Protein 3HN5 (pdb70)

Structure (mmCIF, N/CA/C/O backbone):
data_3HN5
#
_entry.id   3HN5
#
_cell.length_a   51.087
_cell.length_b   62.446
_cell.length_c   120.267
_cell.angle_alpha   90.00
_cell.angle_beta   90.00
_cell.angle_gamma   90.00
#
_symmetry.space_group_name_H-M   'P 21 21 21'
#
loop_
_entity.id
_entity.type
_entity.pdbx_description
1 polymer 'Putative exported protein BF0290'
2 water water
#
loop_
_atom_site.group_PDB
_atom_site.id
_atom_site.type_symbol
_atom_site.label_atom_id
_atom_site.label_alt_id
_atom_site.label_comp_id
_atom_site.label_asym_id
_atom_site.label_entity_id
_atom_site.label_seq_id
_atom_site.pdbx_PDB_ins_code
_atom_site.Cartn_x
_atom_site.Cartn_y
_atom_site.Cartn_z
_atom_site.occupancy
_atom_site.B_iso_or_equiv
_atom_site.auth_seq_id
_atom_site.auth_comp_id
_atom_site.auth_asym_id
_atom_site.auth_atom_id
_atom_site.pdbx_PDB_model_num
ATOM 1 N N . GLU A 1 10 ? 25.833 73.922 33.625 1.00 36.80 30 GLU A N 1
ATOM 2 C CA . GLU A 1 10 ? 24.828 72.923 33.104 1.00 35.30 30 GLU A CA 1
ATOM 3 C C . GLU A 1 10 ? 25.460 71.988 32.061 1.00 32.42 30 GLU A C 1
ATOM 4 O O . GLU A 1 10 ? 26.314 72.387 31.268 1.00 32.52 30 GLU A O 1
ATOM 10 N N . SER A 1 11 ? 25.039 70.734 32.100 1.00 24.75 31 SER A N 1
ATOM 11 C CA . SER A 1 11 ? 25.610 69.677 31.274 1.00 20.17 31 SER A CA 1
ATOM 12 C C . SER A 1 11 ? 24.705 69.434 30.090 1.00 17.08 31 SER A C 1
ATOM 13 O O . SER A 1 11 ? 23.520 69.816 30.126 1.00 20.18 31 SER A O 1
ATOM 24 N N . LEU A 1 13 ? 23.049 66.486 27.710 1.00 11.24 33 LEU A N 1
ATOM 25 C CA . LEU A 1 13 ? 22.719 65.131 27.433 1.00 12.39 33 LEU A CA 1
ATOM 26 C C . LEU A 1 13 ? 22.395 65.125 25.919 1.00 13.66 33 LEU A C 1
ATOM 27 O O . LEU A 1 13 ? 21.522 65.869 25.463 1.00 13.73 33 LEU A O 1
ATOM 32 N N . THR A 1 14 ? 23.109 64.291 25.170 1.00 10.56 34 THR A N 1
ATOM 33 C CA . THR A 1 14 ? 22.910 64.170 23.750 1.00 11.25 34 THR A CA 1
ATOM 34 C C . THR A 1 14 ? 22.768 62.716 23.400 1.00 12.81 34 THR A C 1
ATOM 35 O O . THR A 1 14 ? 23.150 61.838 24.162 1.00 13.85 34 THR A O 1
ATOM 39 N N . GLY A 1 15 ? 22.213 62.508 22.225 1.00 12.47 35 GLY A N 1
ATOM 40 C CA . GLY A 1 15 ? 22.127 61.169 21.661 1.00 11.22 35 GLY A CA 1
ATOM 41 C C . GLY A 1 15 ? 21.325 61.128 20.407 1.00 12.49 35 GLY A C 1
ATOM 42 O O . GLY A 1 15 ? 21.009 62.158 19.781 1.00 11.90 35 GLY A O 1
ATOM 43 N N . ARG A 1 16 ? 21.023 59.907 19.995 1.00 11.40 36 ARG A N 1
ATOM 44 C CA . ARG A 1 16 ? 20.347 59.646 18.753 1.00 12.59 36 ARG A CA 1
ATOM 45 C C . ARG A 1 16 ? 19.196 58.710 18.958 1.00 14.62 36 ARG A C 1
ATOM 46 O O . ARG A 1 16 ? 19.290 57.783 19.788 1.00 11.83 36 ARG A O 1
ATOM 54 N N . VAL A 1 17 ? 18.130 58.942 18.190 1.00 11.61 37 VAL A N 1
ATOM 55 C CA . VAL A 1 17 ? 17.038 57.985 18.073 1.00 10.39 37 VAL A CA 1
ATOM 56 C C . VAL A 1 17 ? 17.419 57.136 16.903 1.00 12.09 37 VAL A C 1
ATOM 57 O O . VAL A 1 17 ? 17.645 57.640 15.798 1.00 13.39 37 VAL A O 1
ATOM 69 N N . TYR A 1 19 ? 17.782 52.995 14.914 1.00 11.08 39 TYR A N 1
ATOM 70 C CA . TYR A 1 19 ? 17.342 51.627 14.681 1.00 11.07 39 TYR A CA 1
ATOM 71 C C . TYR A 1 19 ? 18.510 50.877 14.068 1.00 12.89 39 TYR A C 1
ATOM 72 O O . TYR A 1 19 ? 19.017 51.263 13.015 1.00 13.66 39 TYR A O 1
ATOM 81 N N . ASN A 1 20 ? 18.901 49.800 14.734 1.00 14.52 40 ASN A N 1
ATOM 82 C CA . ASN A 1 20 ? 19.900 48.861 14.203 1.00 17.15 40 ASN A CA 1
ATOM 83 C C . ASN A 1 20 ? 21.166 49.587 13.779 1.00 19.78 40 ASN A C 1
ATOM 84 O O . ASN A 1 20 ? 21.731 49.303 12.750 1.00 22.09 40 ASN A O 1
ATOM 89 N N . GLY A 1 21 ? 21.583 50.541 14.578 1.00 17.49 41 GLY A N 1
ATOM 90 C CA . GLY A 1 21 ? 22.852 51.188 14.398 1.00 19.10 41 GLY A CA 1
ATOM 91 C C . GLY A 1 21 ? 22.788 52.516 13.672 1.00 22.57 41 GLY A C 1
ATOM 92 O O . GLY A 1 21 ? 23.783 53.219 13.615 1.00 21.20 41 GLY A O 1
ATOM 93 N N . GLU A 1 22 ? 21.626 52.858 13.124 1.00 18.54 42 GLU A N 1
ATOM 94 C CA . GLU A 1 22 ? 21.476 54.031 12.283 1.00 17.20 42 GLU A CA 1
ATOM 95 C C . GLU A 1 22 ? 20.456 55.032 12.819 1.00 14.86 42 GLU A C 1
ATOM 96 O O . GLU A 1 22 ? 19.296 54.690 13.052 1.00 15.80 42 GLU A O 1
ATOM 102 N N . ALA A 1 23 ? 20.882 56.295 12.909 1.00 12.90 43 ALA A N 1
ATOM 103 C CA . ALA A 1 23 ? 19.999 57.393 13.321 1.00 16.08 43 ALA A CA 1
ATOM 104 C C . ALA A 1 23 ? 18.878 57.522 12.309 1.00 11.47 43 ALA A C 1
ATOM 105 O O . ALA A 1 23 ? 19.089 57.393 11.105 1.00 13.84 43 ALA A O 1
ATOM 107 N N . LEU A 1 24 ? 17.655 57.720 12.771 1.00 11.17 44 LEU A N 1
ATOM 108 C CA . LEU A 1 24 ? 16.530 57.959 11.855 1.00 11.03 44 LEU A CA 1
ATOM 109 C C . LEU A 1 24 ? 16.443 59.353 11.229 1.00 15.94 44 LEU A C 1
ATOM 110 O O . LEU A 1 24 ? 16.863 60.386 11.804 1.00 14.08 44 LEU A O 1
ATOM 115 N N . GLN A 1 25 ? 15.861 59.371 10.037 1.00 12.37 45 GLN A N 1
ATOM 116 C CA . GLN A 1 25 ? 15.615 60.612 9.273 1.00 10.83 45 GLN A CA 1
ATOM 117 C C . GLN A 1 25 ? 14.171 61.064 9.534 1.00 10.17 45 GLN A C 1
ATOM 118 O O . GLN A 1 25 ? 13.191 60.407 9.141 1.00 11.95 45 GLN A O 1
ATOM 124 N N . LEU A 1 26 ? 14.052 62.201 10.227 1.00 11.17 46 LEU A N 1
ATOM 125 C CA . LEU A 1 26 ? 12.790 62.677 10.750 1.00 9.54 46 LEU A CA 1
ATOM 126 C C . LEU A 1 26 ? 12.469 64.066 10.261 1.00 10.41 46 LEU A C 1
ATOM 127 O O . LEU A 1 26 ? 13.308 64.722 9.581 1.00 10.72 46 LEU A O 1
ATOM 132 N N A ARG A 1 27 ? 11.255 64.499 10.570 0.50 10.77 47 ARG A N 1
ATOM 133 N N B ARG A 1 27 ? 11.297 64.561 10.619 0.50 8.93 47 ARG A N 1
ATOM 134 C CA A ARG A 1 27 ? 10.890 65.895 10.471 0.50 15.92 47 ARG A CA 1
ATOM 135 C CA B ARG A 1 27 ? 10.854 65.878 10.164 0.50 12.21 47 ARG A CA 1
ATOM 136 C C A ARG A 1 27 ? 11.525 66.557 11.675 0.50 18.87 47 ARG A C 1
ATOM 137 C C B ARG A 1 27 ? 11.751 67.037 10.599 0.50 12.80 47 ARG A C 1
ATOM 138 O O A ARG A 1 27 ? 11.321 66.127 12.815 0.50 21.64 47 ARG A O 1
ATOM 139 O O B ARG A 1 27 ? 12.156 67.879 9.773 0.50 14.83 47 ARG A O 1
ATOM 154 N N A GLY A 1 28 ? 12.342 67.560 11.414 0.50 19.48 48 GLY A N 1
ATOM 155 N N B GLY A 1 28 ? 12.076 67.075 11.892 0.50 13.50 48 GLY A N 1
ATOM 156 C CA A GLY A 1 28 ? 13.007 68.264 12.466 0.50 19.77 48 GLY A CA 1
ATOM 157 C CA B GLY A 1 28 ? 12.748 68.225 12.472 0.50 15.52 48 GLY A CA 1
ATOM 158 C C A GLY A 1 28 ? 12.016 69.222 13.064 0.50 20.88 48 GLY A C 1
ATOM 159 C C B GLY A 1 28 ? 11.727 69.239 12.969 0.50 18.49 48 GLY A C 1
ATOM 160 O O A GLY A 1 28 ? 10.885 68.848 13.399 0.50 23.10 48 GLY A O 1
ATOM 161 O O B GLY A 1 28 ? 10.538 68.936 13.085 0.50 21.22 48 GLY A O 1
ATOM 162 N N A ASN A 1 29 ? 12.416 70.471 13.174 0.50 19.44 49 ASN A N 1
ATOM 163 N N B ASN A 1 29 ? 12.191 70.438 13.287 0.50 17.86 49 ASN A N 1
ATOM 164 C CA A ASN A 1 29 ? 11.655 71.398 13.961 0.50 20.45 49 ASN A CA 1
ATOM 165 C CA B ASN A 1 29 ? 11.330 71.531 13.772 0.50 19.51 49 ASN A CA 1
ATOM 166 C C A ASN A 1 29 ? 11.312 70.741 15.309 0.50 16.49 49 ASN A C 1
ATOM 167 C C B ASN A 1 29 ? 10.184 71.200 14.768 0.50 18.45 49 ASN A C 1
ATOM 168 O O A ASN A 1 29 ? 12.148 70.165 16.026 0.50 20.90 49 ASN A O 1
ATOM 169 O O B ASN A 1 29 ? 8.996 71.493 14.522 0.50 18.95 49 ASN A O 1
ATOM 178 N N A GLU A 1 30 ? 10.048 70.823 15.650 0.50 14.81 50 GLU A N 1
ATOM 179 N N B GLU A 1 30 ? 10.584 70.628 15.899 0.50 15.43 50 GLU A N 1
ATOM 180 C CA A GLU A 1 30 ? 9.646 70.441 16.961 0.50 16.14 50 GLU A CA 1
ATOM 181 C CA B GLU A 1 30 ? 9.710 70.377 17.062 0.50 16.75 50 GLU A CA 1
ATOM 182 C C . GLU A 1 30 ? 8.661 69.284 16.907 1.00 14.43 50 GLU A C 1
ATOM 183 O O . GLU A 1 30 ? 7.834 69.072 17.800 1.00 17.73 50 GLU A O 1
ATOM 189 N N . ALA A 1 31 ? 8.748 68.490 15.856 1.00 12.01 51 ALA A N 1
ATOM 190 C CA . ALA A 1 31 ? 7.700 67.523 15.641 1.00 14.20 51 ALA A CA 1
ATOM 191 C C . ALA A 1 31 ? 7.868 66.261 16.471 1.00 15.59 51 ALA A C 1
ATOM 192 O O . ALA A 1 31 ? 6.894 65.577 16.717 1.00 14.10 51 ALA A O 1
ATOM 194 N N . VAL A 1 32 ? 9.101 65.914 16.802 1.00 13.61 52 VAL A N 1
ATOM 195 C CA . VAL A 1 32 ? 9.391 64.665 17.527 1.00 10.30 52 VAL A CA 1
ATOM 196 C C . VAL A 1 32 ? 10.090 65.002 18.838 1.00 13.66 52 VAL A C 1
ATOM 197 O O . VAL A 1 32 ? 11.073 65.759 18.874 1.00 11.53 52 VAL A O 1
ATOM 201 N N . GLN A 1 33 ? 9.535 64.450 19.907 1.00 12.33 53 GLN A N 1
ATOM 202 C CA . GLN A 1 33 ? 9.931 64.763 21.264 1.00 14.30 53 GLN A CA 1
ATOM 203 C C . GLN A 1 33 ? 10.271 63.482 22.052 1.00 14.12 53 GLN A C 1
ATOM 204 O O . GLN A 1 33 ? 9.603 62.451 21.886 1.00 16.06 53 GLN A O 1
ATOM 210 N N . LEU A 1 34 ? 11.283 63.595 22.905 1.00 10.25 54 LEU A N 1
ATOM 211 C CA . LEU A 1 34 ? 11.520 62.603 23.955 1.00 12.25 54 LEU A CA 1
ATOM 212 C C . LEU A 1 34 ? 11.142 63.240 25.313 1.00 13.77 54 LEU A C 1
ATOM 213 O O . LEU A 1 34 ? 11.005 64.466 25.452 1.00 13.60 54 LEU A O 1
ATOM 218 N N . GLN A 1 35 ? 10.984 62.389 26.311 1.00 9.81 55 GLN A N 1
ATOM 219 C CA . GLN A 1 35 ? 10.609 62.802 27.625 1.00 9.96 55 GLN A CA 1
ATOM 220 C C . GLN A 1 35 ? 11.647 62.356 28.659 1.00 10.84 55 GLN A C 1
ATOM 221 O O . GLN A 1 35 ? 12.147 61.211 28.655 1.00 9.98 55 GLN A O 1
ATOM 227 N N . LEU A 1 36 ? 11.983 63.257 29.550 1.00 8.80 56 LEU A N 1
ATOM 228 C CA . LEU A 1 36 ? 12.905 62.982 30.652 1.00 10.29 56 LEU A CA 1
ATOM 229 C C . LEU A 1 36 ? 12.208 63.166 31.977 1.00 14.92 56 LEU A C 1
ATOM 230 O O . LEU A 1 36 ? 11.669 64.234 32.289 1.00 13.92 56 LEU A O 1
ATOM 235 N N . TYR A 1 37 ? 12.209 62.115 32.784 1.00 13.10 57 TYR A N 1
ATOM 236 C CA . TYR A 1 37 ? 11.544 62.139 34.069 1.00 12.61 57 TYR A CA 1
ATOM 237 C C . TYR A 1 37 ? 12.560 62.138 35.197 1.00 13.85 57 TYR A C 1
ATOM 238 O O . TYR A 1 37 ? 13.522 61.345 35.183 1.00 17.23 57 TYR A O 1
ATOM 247 N N . GLN A 1 38 ? 12.355 63.001 36.172 1.00 13.30 58 GLN A N 1
ATOM 248 C CA . GLN A 1 38 ? 13.206 63.025 37.352 1.00 15.72 58 GLN A CA 1
ATOM 249 C C . GLN A 1 38 ? 12.541 62.518 38.627 1.00 16.33 58 GLN A C 1
ATOM 250 O O . GLN A 1 38 ? 13.231 62.283 39.610 1.00 17.55 58 GLN A O 1
ATOM 256 N N . HIS A 1 39 ? 11.225 62.415 38.644 1.00 15.42 59 HIS A N 1
ATOM 257 C CA . HIS A 1 39 ? 10.503 61.974 39.835 1.00 16.73 59 HIS A CA 1
ATOM 258 C C . HIS A 1 39 ? 9.688 60.718 39.636 1.00 17.28 59 HIS A C 1
ATOM 259 O O . HIS A 1 39 ? 8.659 60.540 40.290 1.00 17.12 59 HIS A O 1
ATOM 266 N N . GLY A 1 40 ? 10.135 59.841 38.759 1.00 17.04 60 GLY A N 1
ATOM 267 C CA . GLY A 1 40 ? 9.388 58.639 38.456 1.00 15.92 60 GLY A CA 1
ATOM 268 C C . GLY A 1 40 ? 8.328 58.859 37.376 1.00 15.49 60 GLY A C 1
ATOM 269 O O . GLY A 1 40 ? 7.796 59.949 37.224 1.00 14.85 60 GLY A O 1
ATOM 270 N N . TYR A 1 41 ? 8.038 57.801 36.620 1.00 13.57 61 TYR A N 1
ATOM 271 C CA . TYR A 1 41 ? 7.059 57.839 35.530 1.00 12.64 61 TYR A CA 1
ATOM 272 C C . TYR A 1 41 ? 5.635 58.216 35.991 1.00 12.19 61 TYR A C 1
ATOM 273 O O . TYR A 1 41 ? 4.927 58.927 35.292 1.00 14.82 61 TYR A O 1
ATOM 282 N N . ALA A 1 42 ? 5.240 57.748 37.170 1.00 12.89 62 ALA A N 1
ATOM 283 C CA . ALA A 1 42 ? 3.874 57.961 37.680 1.00 12.90 62 ALA A CA 1
ATOM 284 C C . ALA A 1 42 ? 3.565 59.441 37.876 1.00 15.78 62 ALA A C 1
ATOM 285 O O . ALA A 1 42 ? 2.405 59.857 37.814 1.00 16.93 62 ALA A O 1
ATOM 287 N N . LYS A 1 43 ? 4.592 60.258 38.131 1.00 15.82 63 LYS A N 1
ATOM 288 C CA . LYS A 1 43 ? 4.365 61.680 38.388 1.00 16.17 63 LYS A CA 1
ATOM 289 C C . LYS A 1 43 ? 4.058 62.515 37.160 1.00 16.81 63 LYS A C 1
ATOM 290 O O . LYS A 1 43 ? 3.677 63.688 37.277 1.00 17.61 63 LYS A O 1
ATOM 296 N N . HIS A 1 44 ? 4.198 61.931 35.979 1.00 16.54 64 HIS A N 1
ATOM 297 C CA . HIS A 1 44 ? 3.692 62.522 34.746 1.00 16.54 64 HIS A CA 1
ATOM 298 C C . HIS A 1 44 ? 4.102 64.013 34.554 1.00 19.53 64 HIS A C 1
ATOM 299 O O . HIS A 1 44 ? 3.304 64.848 34.081 1.00 15.66 64 HIS A O 1
ATOM 306 N N . ASP A 1 45 ? 5.356 64.317 34.884 1.00 16.10 65 ASP A N 1
ATOM 307 C CA . ASP A 1 45 ? 5.849 65.683 34.833 1.00 18.10 65 ASP A CA 1
ATOM 308 C C . ASP A 1 45 ? 7.196 65.813 34.091 1.00 13.73 65 ASP A C 1
ATOM 309 O O . ASP A 1 45 ? 8.159 66.292 34.676 1.00 14.52 65 ASP A O 1
ATOM 314 N N . PRO A 1 46 ? 7.274 65.373 32.830 1.00 15.04 66 PRO A N 1
ATOM 315 C CA . PRO A 1 46 ? 8.579 65.291 32.210 1.00 14.26 66 PRO A CA 1
ATOM 316 C C . PRO A 1 46 ? 9.150 66.611 31.667 1.00 13.45 66 PRO A C 1
ATOM 317 O O . PRO A 1 46 ? 8.419 67.566 31.480 1.00 15.94 66 PRO A O 1
ATOM 321 N N . ILE A 1 47 ? 10.456 66.599 31.465 1.00 12.98 67 ILE A N 1
ATOM 322 C CA . ILE A 1 47 ? 11.189 67.574 30.671 1.00 14.45 67 ILE A CA 1
ATOM 323 C C . ILE A 1 47 ? 11.092 67.181 29.209 1.00 13.73 67 ILE A C 1
ATOM 324 O O . ILE A 1 47 ? 11.182 65.997 28.888 1.00 15.24 67 ILE A O 1
ATOM 329 N N . ASN A 1 48 ? 10.889 68.157 28.328 1.00 11.19 68 ASN A N 1
ATOM 330 C CA . ASN A 1 48 ? 10.769 67.931 26.885 1.00 10.28 68 ASN A CA 1
ATOM 331 C C . ASN A 1 48 ? 12.125 68.096 26.240 1.00 10.55 68 ASN A C 1
ATOM 332 O O . ASN A 1 48 ? 12.800 69.076 26.515 1.00 10.75 68 ASN A O 1
ATOM 337 N N . VAL A 1 49 ? 12.444 67.172 25.323 1.00 11.81 69 VAL A N 1
ATOM 338 C CA . VAL A 1 49 ? 13.657 67.167 24.509 1.00 12.71 69 VAL A CA 1
ATOM 339 C C . VAL A 1 49 ? 13.231 66.963 23.052 1.00 13.14 69 VAL A C 1
ATOM 340 O O . VAL A 1 49 ? 12.426 66.088 22.776 1.00 14.08 69 VAL A O 1
ATOM 344 N N . TYR A 1 50 ? 13.650 67.841 22.124 1.00 10.84 70 TYR A N 1
ATOM 345 C CA . TYR A 1 50 ? 13.325 67.634 20.705 1.00 9.70 70 TYR A CA 1
ATOM 346 C C . TYR A 1 50 ? 14.393 66.878 19.941 1.00 12.25 70 TYR A C 1
ATOM 347 O O . TYR A 1 50 ? 15.595 66.962 20.247 1.00 13.95 70 TYR A O 1
ATOM 356 N N . VAL A 1 51 ? 13.943 66.128 18.935 1.00 11.46 71 VAL A N 1
ATOM 357 C CA . VAL A 1 51 ? 14.842 65.348 18.079 1.00 12.36 71 VAL A CA 1
ATOM 358 C C . VAL A 1 51 ? 14.888 66.002 16.727 1.00 15.13 71 VAL A C 1
ATOM 359 O O . VAL A 1 51 ? 13.845 66.341 16.169 1.00 16.89 71 VAL A O 1
ATOM 363 N N . ASN A 1 52 ? 16.079 66.212 16.183 1.00 12.68 72 ASN A N 1
ATOM 364 C CA . ASN A 1 52 ? 16.174 66.944 14.916 1.00 11.16 72 ASN A CA 1
ATOM 365 C C . ASN A 1 52 ? 15.971 66.043 13.686 1.00 12.80 72 ASN A C 1
ATOM 366 O O . ASN A 1 52 ? 15.663 64.850 13.811 1.00 12.94 72 ASN A O 1
ATOM 371 N N . GLN A 1 53 ? 16.129 66.627 12.508 1.00 13.08 73 GLN A N 1
ATOM 372 C CA . GLN A 1 53 ? 15.836 65.931 11.288 1.00 13.18 73 GLN A CA 1
ATOM 373 C C . GLN A 1 53 ? 16.769 64.765 11.025 1.00 11.98 73 GLN A C 1
ATOM 374 O O . GLN A 1 53 ? 16.428 63.928 10.207 1.00 12.23 73 GLN A O 1
ATOM 380 N N . ASP A 1 54 ? 17.960 64.773 11.652 1.00 12.53 74 ASP A N 1
ATOM 381 C CA . ASP A 1 54 ? 18.930 63.697 11.537 1.00 13.00 74 ASP A CA 1
ATOM 382 C C . ASP A 1 54 ? 18.921 62.733 12.707 1.00 12.57 74 ASP A C 1
ATOM 383 O O . ASP A 1 54 ? 19.823 61.906 12.823 1.00 12.56 74 ASP A O 1
ATOM 388 N N . GLY A 1 55 ? 17.876 62.787 13.538 1.00 11.78 75 GLY A N 1
ATOM 389 C CA . GLY A 1 55 ? 17.652 61.835 14.650 1.00 10.85 75 GLY A CA 1
ATOM 390 C C . GLY A 1 55 ? 18.472 62.133 15.913 1.00 11.88 75 GLY A C 1
ATOM 391 O O . GLY A 1 55 ? 18.592 61.264 16.782 1.00 12.72 75 GLY A O 1
ATOM 405 N N . TYR A 1 57 ? 19.409 64.506 19.383 1.00 13.19 77 TYR A N 1
ATOM 406 C CA . TYR A 1 57 ? 18.804 65.393 20.358 1.00 14.02 77 TYR A CA 1
ATOM 407 C C . TYR A 1 57 ? 19.895 65.928 21.251 1.00 11.83 77 TYR A C 1
ATOM 408 O O . TYR A 1 57 ? 20.990 65.361 21.366 1.00 12.19 77 TYR A O 1
ATOM 417 N N . SER A 1 58 ? 19.586 67.045 21.907 1.00 15.18 78 SER A N 1
ATOM 418 C CA . SER A 1 58 ? 20.473 67.671 22.878 1.00 16.40 78 SER A CA 1
ATOM 419 C C . SER A 1 58 ? 19.609 68.400 23.908 1.00 16.58 78 SER A C 1
ATOM 420 O O . SER A 1 58 ? 18.639 69.074 23.549 1.00 19.70 78 SER A O 1
ATOM 423 N N . ALA A 1 59 ? 19.896 68.153 25.181 1.00 13.55 79 ALA A N 1
ATOM 424 C CA . ALA A 1 59 ? 19.200 68.739 26.293 1.00 12.96 79 ALA A CA 1
ATOM 425 C C . ALA A 1 59 ? 20.227 69.340 27.273 1.00 16.45 79 ALA A C 1
ATOM 426 O O . ALA A 1 59 ? 21.212 68.691 27.597 1.00 14.02 79 ALA A O 1
ATOM 428 N N . ASN A 1 60 ? 19.982 70.575 27.727 1.00 15.72 80 ASN A N 1
ATOM 429 C CA . ASN A 1 60 ? 20.808 71.208 28.765 1.00 16.04 80 ASN A CA 1
ATOM 430 C C . ASN A 1 60 ? 20.170 70.916 30.138 1.00 16.47 80 ASN A C 1
ATOM 431 O O . ASN A 1 60 ? 19.022 71.255 30.395 1.00 18.90 80 ASN A O 1
ATOM 436 N N . LEU A 1 61 ? 20.911 70.228 30.987 1.00 14.75 81 LEU A N 1
ATOM 437 C CA . LEU A 1 61 ? 20.383 69.646 32.229 1.00 17.18 81 LEU A CA 1
ATOM 438 C C . LEU A 1 61 ? 21.375 69.866 33.357 1.00 15.64 81 LEU A C 1
ATOM 439 O O . LEU A 1 61 ? 22.584 70.003 33.122 1.00 17.14 81 LEU A O 1
ATOM 444 N N . PHE A 1 62 ? 20.879 69.907 34.583 1.00 13.01 82 PHE A N 1
ATOM 445 C CA . PHE A 1 62 ? 21.753 69.746 35.739 1.00 12.86 82 PHE A CA 1
ATOM 446 C C . PHE A 1 62 ? 22.104 68.280 35.910 1.00 15.03 82 PHE A C 1
ATOM 447 O O . PHE A 1 62 ? 21.339 67.390 35.554 1.00 12.93 82 PHE A O 1
ATOM 455 N N . ASP A 1 63 ? 23.262 68.054 36.493 1.00 12.88 83 ASP A N 1
ATOM 456 C CA . ASP A 1 63 ? 23.693 66.692 36.769 1.00 15.27 83 ASP A CA 1
ATOM 457 C C . ASP A 1 63 ? 22.676 66.015 37.672 1.00 13.89 83 ASP A C 1
ATOM 458 O O . ASP A 1 63 ? 22.052 66.645 38.527 1.00 14.50 83 ASP A O 1
ATOM 463 N N . GLY A 1 64 ? 22.505 64.723 37.485 1.00 13.01 84 GLY A N 1
ATOM 464 C CA . GLY A 1 64 ? 21.684 63.939 38.345 1.00 11.42 84 GLY A CA 1
ATOM 465 C C . GLY A 1 64 ? 21.123 62.760 37.583 1.00 11.53 84 GLY A C 1
ATOM 466 O O . GLY A 1 64 ? 21.596 62.453 36.492 1.00 13.36 84 GLY A O 1
ATOM 467 N N . GLU A 1 65 ? 20.131 62.107 38.197 1.00 11.48 85 GLU A N 1
ATOM 468 C CA . GLU A 1 65 ? 19.540 60.904 37.652 1.00 11.58 85 GLU A CA 1
ATOM 469 C C . GLU A 1 65 ? 18.258 61.245 36.908 1.00 11.96 85 GLU A C 1
ATOM 470 O O . GLU A 1 65 ? 17.382 61.975 37.432 1.00 12.88 85 GLU A O 1
ATOM 476 N N . TYR A 1 66 ? 18.123 60.670 35.720 1.00 12.78 86 TYR A N 1
ATOM 477 C CA . TYR A 1 66 ? 16.946 60.825 34.870 1.00 10.68 86 TYR A CA 1
ATOM 478 C C . TYR A 1 66 ? 16.466 59.483 34.300 1.00 11.91 86 TYR A C 1
ATOM 479 O O . TYR A 1 66 ? 17.232 58.539 34.226 1.00 14.05 86 TYR A O 1
ATOM 488 N N . GLN A 1 67 ? 15.183 59.409 33.956 1.00 13.56 87 GLN A N 1
ATOM 489 C CA . GLN A 1 67 ? 14.653 58.313 33.132 1.00 11.99 87 GLN A CA 1
ATOM 490 C C . GLN A 1 67 ? 14.183 58.878 31.825 1.00 14.88 87 GLN A C 1
ATOM 491 O O . GLN A 1 67 ? 13.379 59.773 31.825 1.00 13.94 87 GLN A O 1
ATOM 505 N N . ILE A 1 69 ? 12.549 58.396 27.926 1.00 11.14 89 ILE A N 1
ATOM 506 C CA . ILE A 1 69 ? 11.651 57.499 27.171 1.00 9.71 89 ILE A CA 1
ATOM 507 C C . ILE A 1 69 ? 11.108 58.283 25.983 1.00 10.84 89 ILE A C 1
ATOM 508 O O . ILE A 1 69 ? 10.984 59.515 26.055 1.00 9.68 89 ILE A O 1
ATOM 513 N N . THR A 1 70 ? 10.726 57.589 24.918 1.00 10.91 90 THR A N 1
ATOM 514 C CA . THR A 1 70 ? 10.005 58.223 23.820 1.00 12.43 90 THR A CA 1
ATOM 515 C C . THR A 1 70 ? 8.618 58.664 24.314 1.00 11.94 90 THR A C 1
ATOM 516 O O . THR A 1 70 ? 8.085 58.121 25.284 1.00 10.51 90 THR A O 1
ATOM 520 N N . LYS A 1 71 ? 8.051 59.662 23.642 1.00 11.65 91 LYS A N 1
ATOM 521 C CA . LYS A 1 71 ? 6.685 60.145 23.936 1.00 12.12 91 LYS A CA 1
ATOM 522 C C . LYS A 1 71 ? 5.722 59.207 23.245 1.00 9.00 91 LYS A C 1
ATOM 523 O O . LYS A 1 71 ? 5.854 58.952 22.016 1.00 10.75 91 LYS A O 1
ATOM 529 N N . SER A 1 72 ? 4.804 58.624 24.022 1.00 10.23 92 SER A N 1
ATOM 530 C CA . SER A 1 72 ? 3.893 57.642 23.474 1.00 10.53 92 SER A CA 1
ATOM 531 C C . SER A 1 72 ? 3.173 58.178 22.216 1.00 11.13 92 SER A C 1
ATOM 532 O O . SER A 1 72 ? 2.603 59.284 22.217 1.00 10.76 92 SER A O 1
ATOM 535 N N . GLY A 1 73 ? 3.251 57.412 21.145 1.00 11.38 93 GLY A N 1
ATOM 536 C CA . GLY A 1 73 ? 2.583 57.712 19.897 1.00 10.55 93 GLY A CA 1
ATOM 537 C C . GLY A 1 73 ? 3.242 58.724 19.006 1.00 12.94 93 GLY A C 1
ATOM 538 O O . GLY A 1 73 ? 2.722 59.008 17.921 1.00 12.56 93 GLY A O 1
ATOM 539 N N . ASN A 1 74 ? 4.357 59.303 19.457 1.00 10.46 94 ASN A N 1
ATOM 540 C CA . ASN A 1 74 ? 5.027 60.403 18.725 1.00 10.94 94 ASN A CA 1
ATOM 541 C C . ASN A 1 74 ? 6.301 59.877 18.089 1.00 10.23 94 ASN A C 1
ATOM 542 O O . ASN A 1 74 ? 7.246 59.496 18.782 1.00 12.53 94 ASN A O 1
ATOM 547 N N . GLY A 1 75 ? 6.330 59.884 16.761 1.00 10.53 95 GLY A N 1
ATOM 548 C CA . GLY A 1 75 ? 7.481 59.415 15.990 1.00 10.55 95 GLY A CA 1
ATOM 549 C C . GLY A 1 75 ? 7.101 58.226 15.111 1.00 8.31 95 GLY A C 1
ATOM 550 O O . GLY A 1 75 ? 6.191 57.462 15.431 1.00 12.42 95 GLY A O 1
ATOM 551 N N . PRO A 1 76 ? 7.823 58.057 14.000 1.00 9.73 96 PRO A N 1
ATOM 552 C CA . PRO A 1 76 ? 7.478 57.041 13.010 1.00 10.68 96 PRO A CA 1
ATOM 553 C C . PRO A 1 76 ? 8.010 55.684 13.402 1.00 13.09 96 PRO A C 1
ATOM 554 O O . PRO A 1 76 ? 8.781 55.051 12.664 1.00 11.30 96 PRO A O 1
ATOM 558 N N . TRP A 1 77 ? 7.609 55.255 14.586 1.00 12.10 97 TRP A N 1
ATOM 559 C CA . TRP A 1 77 ? 7.993 53.962 15.133 1.00 10.50 97 TRP A CA 1
ATOM 560 C C . TRP A 1 77 ? 6.878 53.450 16.027 1.00 12.94 97 TRP A C 1
ATOM 561 O O . TRP A 1 77 ? 5.945 54.202 16.405 1.00 15.18 97 TRP A O 1
ATOM 572 N N . THR A 1 78 ? 6.981 52.167 16.399 1.00 15.75 98 THR A N 1
ATOM 573 C CA . THR A 1 78 ? 5.966 51.505 17.202 1.00 14.59 98 THR A CA 1
ATOM 574 C C . THR A 1 78 ? 6.377 51.593 18.675 1.00 14.97 98 THR A C 1
ATOM 575 O O . THR A 1 78 ? 7.452 52.122 18.996 1.00 14.04 98 THR A O 1
ATOM 579 N N . SER A 1 79 ? 5.549 51.067 19.596 1.00 12.30 99 SER A N 1
ATOM 580 C CA . SER A 1 79 ? 5.947 50.998 21.007 1.00 13.47 99 SER A CA 1
ATOM 581 C C . SER A 1 79 ? 6.841 49.777 21.376 1.00 14.76 99 SER A C 1
ATOM 582 O O . SER A 1 79 ? 7.165 49.588 22.556 1.00 12.92 99 SER A O 1
ATOM 585 N N . GLU A 1 80 ? 7.221 48.967 20.388 1.00 16.66 100 GLU A N 1
ATOM 586 C CA . GLU A 1 80 ? 8.119 47.828 20.625 1.00 19.77 100 GLU A CA 1
ATOM 587 C C . GLU A 1 80 ? 9.396 48.225 21.349 1.00 18.58 100 GLU A C 1
ATOM 588 O O . GLU A 1 80 ? 10.129 49.116 20.918 1.00 22.40 100 GLU A O 1
ATOM 594 N N . GLY A 1 81 ? 9.644 47.578 22.472 1.00 22.13 101 GLY A N 1
ATOM 595 C CA . GLY A 1 81 ? 10.816 47.878 23.281 1.00 22.53 101 GLY A CA 1
ATOM 596 C C . GLY A 1 81 ? 10.767 49.222 23.985 1.00 25.85 101 GLY A C 1
ATOM 597 O O . GLY A 1 81 ? 11.792 49.686 24.470 1.00 25.63 101 GLY A O 1
ATOM 598 N N . ARG A 1 82 ? 9.589 49.855 24.072 1.00 21.79 102 ARG A N 1
ATOM 599 C CA . ARG A 1 82 ? 9.532 51.168 24.709 1.00 18.41 102 ARG A CA 1
ATOM 600 C C . ARG A 1 82 ? 9.557 50.968 26.191 1.00 18.22 102 ARG A C 1
ATOM 601 O O . ARG A 1 82 ? 8.778 50.187 26.744 1.00 18.24 102 ARG A O 1
ATOM 609 N N . ASP A 1 83 ? 10.511 51.607 26.851 1.00 14.86 103 ASP A N 1
ATOM 610 C CA . ASP A 1 83 ? 10.649 51.513 28.307 1.00 16.55 103 ASP A CA 1
ATOM 611 C C . ASP A 1 83 ? 11.525 52.663 28.757 1.00 12.41 103 ASP A C 1
ATOM 612 O O . ASP A 1 83 ? 12.163 53.320 27.932 1.00 17.86 103 ASP A O 1
ATOM 617 N N . THR A 1 84 ? 11.546 52.938 30.050 1.00 13.89 104 THR A N 1
ATOM 618 C CA . THR A 1 84 ? 12.418 53.977 30.569 1.00 15.43 104 THR A CA 1
ATOM 619 C C . THR A 1 84 ? 13.850 53.516 30.498 1.00 16.63 104 THR A C 1
ATOM 620 O O . THR A 1 84 ? 14.140 52.313 30.595 1.00 19.25 104 THR A O 1
ATOM 624 N N . ILE A 1 85 ? 14.745 54.466 30.272 1.00 13.22 105 ILE A N 1
ATOM 625 C CA . ILE A 1 85 ? 16.185 54.241 30.210 1.00 11.05 105 ILE A CA 1
ATOM 626 C C . ILE A 1 85 ? 16.768 55.045 31.325 1.00 14.02 105 ILE A C 1
ATOM 627 O O . ILE A 1 85 ? 16.593 56.273 31.354 1.00 12.24 105 ILE A O 1
ATOM 632 N N . ASN A 1 86 ? 17.436 54.399 32.281 1.00 11.33 106 ASN A N 1
ATOM 633 C CA . ASN A 1 86 ? 18.054 55.139 33.381 1.00 13.02 106 ASN A CA 1
ATOM 634 C C . ASN A 1 86 ? 19.361 55.820 32.933 1.00 16.08 106 ASN A C 1
ATOM 635 O O . ASN A 1 86 ? 20.265 55.158 32.425 1.00 15.36 106 ASN A O 1
ATOM 640 N N . VAL A 1 87 ? 19.429 57.147 33.110 1.00 12.19 107 VAL A N 1
ATOM 641 C CA . VAL A 1 87 ? 20.562 57.944 32.708 1.00 10.45 107 VAL A CA 1
ATOM 642 C C . VAL A 1 87 ? 21.112 58.706 33.900 1.00 11.60 107 VAL A C 1
ATOM 643 O O . VAL A 1 87 ? 20.360 59.332 34.660 1.00 12.49 107 VAL A O 1
ATOM 647 N N . THR A 1 88 ? 22.427 58.619 34.066 1.00 13.33 108 THR A N 1
ATOM 648 C CA . THR A 1 88 ? 23.135 59.422 35.065 1.00 14.55 108 THR A CA 1
ATOM 649 C C . THR A 1 88 ? 23.837 60.527 34.290 1.00 14.77 108 THR A C 1
ATOM 650 O O . THR A 1 88 ? 24.743 60.263 33.508 1.00 12.44 108 THR A O 1
ATOM 654 N N . VAL A 1 89 ? 23.384 61.758 34.486 1.00 11.53 109 VAL A N 1
ATOM 655 C CA . VAL A 1 89 ? 24.037 62.888 33.867 1.00 11.92 109 VAL A CA 1
ATOM 656 C C . VAL A 1 89 ? 25.134 63.359 34.845 1.00 9.15 109 VAL A C 1
ATOM 657 O O . VAL A 1 89 ? 24.841 63.707 35.985 1.00 13.00 109 VAL A O 1
ATOM 661 N N . ALA A 1 90 ? 26.383 63.283 34.376 1.00 12.54 110 ALA A N 1
ATOM 662 C CA . ALA A 1 90 ? 27.585 63.698 35.097 1.00 11.39 110 ALA A CA 1
ATOM 663 C C . ALA A 1 90 ? 28.507 64.388 34.101 1.00 12.18 110 ALA A C 1
ATOM 664 O O . ALA A 1 90 ? 29.330 63.762 33.426 1.00 14.76 110 ALA A O 1
ATOM 666 N N . GLY A 1 91 ? 28.391 65.708 34.030 1.00 13.81 111 GLY A N 1
ATOM 667 C CA . GLY A 1 91 ? 28.927 66.427 32.887 1.00 11.84 111 GLY A CA 1
ATOM 668 C C . GLY A 1 91 ? 28.190 66.006 31.625 1.00 12.50 111 GLY A C 1
ATOM 669 O O . GLY A 1 91 ? 27.104 65.359 31.692 1.00 12.19 111 GLY A O 1
ATOM 670 N N . ASN A 1 92 ? 28.762 66.357 30.479 1.00 9.91 112 ASN A N 1
ATOM 671 C CA . ASN A 1 92 ? 28.149 66.030 29.198 1.00 12.53 112 ASN A CA 1
ATOM 672 C C . ASN A 1 92 ? 28.057 64.523 29.059 1.00 12.76 112 ASN A C 1
ATOM 673 O O . ASN A 1 92 ? 29.033 63.799 29.329 1.00 14.39 112 ASN A O 1
ATOM 678 N N . THR A 1 93 ? 26.881 64.042 28.669 1.00 11.68 113 THR A N 1
ATOM 679 C CA . THR A 1 93 ? 26.595 62.600 28.745 1.00 11.50 113 THR A CA 1
ATOM 680 C C . THR A 1 93 ? 25.855 62.187 27.473 1.00 15.13 113 THR A C 1
ATOM 681 O O . THR A 1 93 ? 25.101 62.991 26.905 1.00 12.70 113 THR A O 1
ATOM 685 N N . VAL A 1 94 ? 26.128 60.970 26.991 1.00 12.83 114 VAL A N 1
ATOM 686 C CA . VAL A 1 94 ? 25.486 60.457 25.784 1.00 12.77 114 VAL A CA 1
ATOM 687 C C . VAL A 1 94 ? 24.569 59.309 26.154 1.00 13.60 114 VAL A C 1
ATOM 688 O O . VAL A 1 94 ? 24.970 58.439 26.934 1.00 12.81 114 VAL A O 1
ATOM 692 N N . GLN A 1 95 ? 23.362 59.312 25.577 1.00 13.46 115 GLN A N 1
ATOM 693 C CA . GLN A 1 95 ? 22.418 58.194 25.678 1.00 11.48 115 GLN A CA 1
ATOM 694 C C . GLN A 1 95 ? 21.571 58.084 24.423 1.00 13.14 115 GLN A C 1
ATOM 695 O O . GLN A 1 95 ? 20.779 59.005 24.105 1.00 14.74 115 GLN A O 1
ATOM 701 N N . ASP A 1 96 ? 21.741 56.965 23.714 1.00 11.67 116 ASP A N 1
ATOM 702 C CA . ASP A 1 96 ? 20.919 56.706 22.533 1.00 9.83 116 ASP A CA 1
ATOM 703 C C . ASP A 1 96 ? 19.624 56.024 22.941 1.00 9.46 116 ASP A C 1
ATOM 704 O O . ASP A 1 96 ? 19.496 55.387 24.020 1.00 11.59 116 ASP A O 1
ATOM 709 N N . VAL A 1 97 ? 18.669 56.093 22.035 1.00 10.84 117 VAL A N 1
ATOM 710 C CA . VAL A 1 97 ? 17.331 55.509 22.232 1.00 12.95 117 VAL A CA 1
ATOM 711 C C . VAL A 1 97 ? 17.042 54.645 21.045 1.00 13.80 117 VAL A C 1
ATOM 712 O O . VAL A 1 97 ? 17.044 55.102 19.898 1.00 13.04 117 VAL A O 1
ATOM 716 N N . GLU A 1 98 ? 16.815 53.355 21.288 1.00 11.21 118 GLU A N 1
ATOM 717 C CA . GLU A 1 98 ? 16.464 52.432 20.228 1.00 11.62 118 GLU A CA 1
ATOM 718 C C . GLU A 1 98 ? 14.969 52.337 20.018 1.00 11.59 118 GLU A C 1
ATOM 719 O O . GLU A 1 98 ? 14.218 52.205 20.996 1.00 13.21 118 GLU A O 1
ATOM 725 N N . VAL A 1 99 ? 14.555 52.326 18.757 1.00 11.94 119 VAL A N 1
ATOM 726 C CA . VAL A 1 99 ? 13.172 52.193 18.375 1.00 12.25 119 VAL A CA 1
ATOM 727 C C . VAL A 1 99 ? 13.038 51.194 17.235 1.00 13.09 119 VAL A C 1
ATOM 728 O O . VAL A 1 99 ? 14.028 50.805 16.602 1.00 12.31 119 VAL A O 1
ATOM 732 N N . THR A 1 100 ? 11.796 50.768 17.005 1.00 13.35 120 THR A N 1
ATOM 733 C CA . THR A 1 100 ? 11.451 49.919 15.879 1.00 12.75 120 THR A CA 1
ATOM 734 C C . THR A 1 100 ? 10.590 50.679 14.872 1.00 9.41 120 THR A C 1
ATOM 735 O O . THR A 1 100 ? 9.396 50.893 15.106 1.00 11.19 120 THR A O 1
ATOM 739 N N . PRO A 1 101 ? 11.195 51.116 13.761 1.00 13.57 121 PRO A N 1
ATOM 740 C CA . PRO A 1 101 ? 10.403 51.878 12.778 1.00 10.42 121 PRO A CA 1
ATOM 741 C C . PRO A 1 101 ? 9.353 51.072 12.071 1.00 12.65 121 PRO A C 1
ATOM 742 O O . PRO A 1 101 ? 9.430 49.829 12.059 1.00 15.39 121 PRO A O 1
ATOM 746 N N . TYR A 1 102 ? 8.398 51.754 11.461 1.00 12.32 122 TYR A N 1
ATOM 747 C CA . TYR A 1 102 ? 7.443 51.064 10.600 1.00 12.80 122 TYR A CA 1
ATOM 748 C C . TYR A 1 102 ? 8.107 50.699 9.275 1.00 12.80 122 TYR A C 1
ATOM 749 O O . TYR A 1 102 ? 8.019 49.556 8.804 1.00 13.62 122 TYR A O 1
ATOM 758 N N . TYR A 1 103 ? 8.763 51.692 8.673 1.00 13.23 123 TYR A N 1
ATOM 759 C CA . TYR A 1 103 ? 9.440 51.611 7.386 1.00 12.05 123 TYR A CA 1
ATOM 760 C C . TYR A 1 103 ? 10.688 52.460 7.429 1.00 14.27 123 TYR A C 1
ATOM 761 O O . TYR A 1 103 ? 10.830 53.344 8.299 1.00 11.49 123 TYR A O 1
ATOM 770 N N . LEU A 1 104 ? 11.582 52.194 6.483 1.00 15.27 124 LEU A N 1
ATOM 771 C CA . LEU A 1 104 ? 12.678 53.094 6.152 1.00 14.77 124 LEU A CA 1
ATOM 772 C C . LEU A 1 104 ? 12.687 53.358 4.649 1.00 14.41 124 LEU A C 1
ATOM 773 O O . LEU A 1 104 ? 12.317 52.499 3.841 1.00 13.17 124 LEU A O 1
ATOM 778 N N . VAL A 1 105 ? 13.165 54.534 4.266 1.00 13.89 125 VAL A N 1
ATOM 779 C CA . VAL A 1 105 ? 13.295 54.937 2.880 1.00 12.53 125 VAL A CA 1
ATOM 780 C C . VAL A 1 105 ? 14.718 54.605 2.450 1.00 17.01 125 VAL A C 1
ATOM 781 O O . VAL A 1 105 ? 15.674 55.150 2.989 1.00 18.00 125 VAL A O 1
ATOM 785 N N . ARG A 1 106 ? 14.857 53.678 1.515 1.00 18.48 126 ARG A N 1
ATOM 786 C CA . ARG A 1 106 ? 16.171 53.228 1.064 1.00 20.37 126 ARG A CA 1
ATOM 787 C C . ARG A 1 106 ? 16.437 53.654 -0.381 1.00 21.56 126 ARG A C 1
ATOM 788 O O . ARG A 1 106 ? 15.512 53.940 -1.153 1.00 21.09 126 ARG A O 1
ATOM 796 N N . ASP A 1 107 ? 17.721 53.732 -0.715 1.00 18.13 127 ASP A N 1
ATOM 797 C CA . ASP A 1 107 ? 18.159 54.003 -2.082 1.00 19.75 127 ASP A CA 1
ATOM 798 C C . ASP A 1 107 ? 17.504 55.210 -2.725 1.00 17.89 127 ASP A C 1
ATOM 799 O O . ASP A 1 107 ? 17.247 55.202 -3.919 1.00 19.66 127 ASP A O 1
ATOM 804 N N . ALA A 1 108 ? 17.242 56.265 -1.938 1.00 16.85 128 ALA A N 1
ATOM 805 C CA . ALA A 1 108 ? 16.579 57.431 -2.461 1.00 17.24 128 ALA A CA 1
ATOM 806 C C . ALA A 1 108 ? 17.439 58.076 -3.550 1.00 18.25 128 ALA A C 1
ATOM 807 O O . ALA A 1 108 ? 18.644 58.233 -3.374 1.00 19.43 128 ALA A O 1
ATOM 809 N N . GLN A 1 109 ? 16.800 58.428 -4.662 1.00 18.89 129 GLN A N 1
ATOM 810 C CA . GLN A 1 109 ? 17.452 59.098 -5.784 1.00 20.78 129 GLN A CA 1
ATOM 811 C C . GLN A 1 109 ? 16.502 60.157 -6.311 1.00 18.11 129 GLN A C 1
ATOM 812 O O . GLN A 1 109 ? 15.319 59.895 -6.536 1.00 20.42 129 GLN A O 1
ATOM 826 N N . THR A 1 111 ? 16.904 63.104 -9.320 1.00 16.17 131 THR A N 1
ATOM 827 C CA . THR A 1 111 ? 17.759 63.564 -10.426 1.00 18.40 131 THR A CA 1
ATOM 828 C C . THR A 1 111 ? 17.043 64.655 -11.239 1.00 18.64 131 THR A C 1
ATOM 829 O O . THR A 1 111 ? 15.822 64.638 -11.475 1.00 18.55 131 THR A O 1
ATOM 833 N N . LEU A 1 112 ? 17.831 65.633 -11.631 1.00 14.82 132 LEU A N 1
ATOM 834 C CA . LEU A 1 112 ? 17.365 66.785 -12.318 1.00 18.07 132 LEU A CA 1
ATOM 835 C C . LEU A 1 112 ? 17.664 66.580 -13.791 1.00 20.00 132 LEU A C 1
ATOM 836 O O . LEU A 1 112 ? 18.781 66.199 -14.137 1.00 18.50 132 LEU A O 1
ATOM 841 N N . GLU A 1 113 ? 16.657 66.809 -14.634 1.00 20.98 133 GLU A N 1
ATOM 842 C CA . GLU A 1 113 ? 16.763 66.628 -16.082 1.00 21.95 133 GLU A CA 1
ATOM 843 C C . GLU A 1 113 ? 16.126 67.814 -16.744 1.00 20.70 133 GLU A C 1
ATOM 844 O O . GLU A 1 113 ? 14.924 67.860 -16.921 1.00 22.22 133 GLU A O 1
ATOM 850 N N . GLY A 1 114 ? 16.954 68.797 -17.099 1.00 18.15 134 GLY A N 1
ATOM 851 C CA . GLY A 1 114 ? 16.427 70.095 -17.536 1.00 18.25 134 GLY A CA 1
ATOM 852 C C . GLY A 1 114 ? 15.549 70.715 -16.459 1.00 18.89 134 GLY A C 1
ATOM 853 O O . GLY A 1 114 ? 15.985 70.884 -15.326 1.00 17.42 134 GLY A O 1
ATOM 854 N N . ASN A 1 115 ? 14.301 71.020 -16.817 1.00 19.45 135 ASN A N 1
ATOM 855 C CA . ASN A 1 115 ? 13.336 71.554 -15.864 1.00 21.80 135 ASN A CA 1
ATOM 856 C C . ASN A 1 115 ? 12.551 70.480 -15.088 1.00 19.62 135 ASN A C 1
ATOM 857 O O . ASN A 1 115 ? 11.672 70.818 -14.295 1.00 20.64 135 ASN A O 1
ATOM 862 N N . LYS A 1 116 ? 12.850 69.209 -15.351 1.00 17.95 136 LYS A N 1
ATOM 863 C CA . LYS A 1 116 ? 12.170 68.095 -14.711 1.00 18.30 136 LYS A CA 1
ATOM 864 C C . LYS A 1 116 ? 12.929 67.416 -13.551 1.00 18.95 136 LYS A C 1
ATOM 865 O O . LYS A 1 116 ? 14.145 67.338 -13.558 1.00 19.43 136 LYS A O 1
ATOM 871 N N . VAL A 1 117 ? 12.163 66.886 -12.589 1.00 15.98 137 VAL A N 1
ATOM 872 C CA . VAL A 1 117 ? 12.715 66.067 -11.499 1.00 16.77 137 VAL A CA 1
ATOM 873 C C . VAL A 1 117 ? 12.130 64.655 -11.546 1.00 15.07 137 VAL A C 1
ATOM 874 O O . VAL A 1 117 ? 10.892 64.490 -11.607 1.00 15.69 137 VAL A O 1
ATOM 878 N N . ASN A 1 118 ? 13.019 63.668 -11.507 1.00 15.44 138 ASN A N 1
ATOM 879 C CA . ASN A 1 118 ? 12.680 62.249 -11.376 1.00 18.90 138 ASN A CA 1
ATOM 880 C C . ASN A 1 118 ? 13.147 61.717 -10.031 1.00 21.10 138 ASN A C 1
ATOM 881 O O . ASN A 1 118 ? 14.327 61.756 -9.701 1.00 23.75 138 ASN A O 1
ATOM 886 N N . ALA A 1 119 ? 12.207 61.194 -9.265 1.00 20.46 139 ALA A N 1
ATOM 887 C CA . ALA A 1 119 ? 12.468 60.734 -7.921 1.00 17.54 139 ALA A CA 1
ATOM 888 C C . ALA A 1 119 ? 12.040 59.271 -7.804 1.00 17.62 139 ALA A C 1
ATOM 889 O O . ALA A 1 119 ? 10.986 58.885 -8.312 1.00 19.14 139 ALA A O 1
ATOM 891 N N . SER A 1 120 ? 12.860 58.480 -7.120 1.00 17.19 140 SER A N 1
ATOM 892 C CA . SER A 1 120 ? 12.542 57.093 -6.778 1.00 15.40 140 SER A CA 1
ATOM 893 C C . SER A 1 120 ? 13.162 56.643 -5.469 1.00 16.68 140 SER A C 1
ATOM 894 O O . SER A 1 120 ? 14.067 57.292 -4.922 1.00 17.36 140 SER A O 1
ATOM 897 N N . PHE A 1 121 ? 12.695 55.504 -4.984 1.00 17.02 141 PHE A N 1
ATOM 898 C CA . PHE A 1 121 ? 13.258 54.903 -3.777 1.00 16.18 141 PHE A CA 1
ATOM 899 C C . PHE A 1 121 ? 12.847 53.456 -3.633 1.00 14.73 141 PHE A C 1
ATOM 900 O O . PHE A 1 121 ? 11.956 53.002 -4.319 1.00 18.69 141 PHE A O 1
ATOM 908 N N . LYS A 1 122 ? 13.469 52.765 -2.687 1.00 15.91 142 LYS A N 1
ATOM 909 C CA . LYS A 1 122 ? 13.051 51.442 -2.304 1.00 17.88 142 LYS A CA 1
ATOM 910 C C . LYS A 1 122 ? 12.550 51.388 -0.879 1.00 18.71 142 LYS A C 1
ATOM 911 O O . LYS A 1 122 ? 13.042 52.095 0.003 1.00 16.93 142 LYS A O 1
ATOM 917 N N . VAL A 1 123 ? 11.522 50.566 -0.704 1.00 17.93 143 VAL A N 1
ATOM 918 C CA . VAL A 1 123 ? 10.857 50.346 0.559 1.00 18.48 143 VAL A CA 1
ATOM 919 C C . VAL A 1 123 ? 11.651 49.352 1.380 1.00 19.67 143 VAL A C 1
ATOM 920 O O . VAL A 1 123 ? 12.016 48.286 0.881 1.00 23.10 143 VAL A O 1
ATOM 924 N N . GLU A 1 124 ? 11.941 49.702 2.630 1.00 16.44 144 GLU A N 1
ATOM 925 C CA . GLU A 1 124 ? 12.299 48.713 3.609 1.00 15.52 144 GLU A CA 1
ATOM 926 C C . GLU A 1 124 ? 11.203 48.625 4.654 1.00 16.59 144 GLU A C 1
ATOM 927 O O . GLU A 1 124 ? 10.923 49.613 5.354 1.00 18.92 144 GLU A O 1
ATOM 933 N N . LYS A 1 125 ? 10.599 47.444 4.764 1.00 15.09 145 LYS A N 1
ATOM 934 C CA . LYS A 1 125 ? 9.540 47.177 5.722 1.00 16.59 145 LYS A CA 1
ATOM 935 C C . LYS A 1 125 ? 10.137 46.649 7.030 1.00 16.67 145 LYS A C 1
ATOM 936 O O . LYS A 1 125 ? 10.849 45.644 7.051 1.00 19.98 145 LYS A O 1
ATOM 942 N N . VAL A 1 126 ? 9.841 47.333 8.127 1.00 13.60 146 VAL A N 1
ATOM 943 C CA . VAL A 1 126 ? 10.339 46.934 9.427 1.00 14.58 146 VAL A CA 1
ATOM 944 C C . VAL A 1 126 ? 9.136 46.421 10.204 1.00 15.92 146 VAL A C 1
ATOM 945 O O . VAL A 1 126 ? 8.710 45.274 9.959 1.00 18.00 146 VAL A O 1
ATOM 949 N N . ALA A 1 127 ? 8.546 47.224 11.096 1.00 13.76 147 ALA A N 1
ATOM 950 C CA . ALA A 1 127 ? 7.289 46.806 11.791 1.00 16.81 147 ALA A CA 1
ATOM 951 C C . ALA A 1 127 ? 6.123 46.612 10.794 1.00 15.53 147 ALA A C 1
ATOM 952 O O . ALA A 1 127 ? 5.237 45.785 10.986 1.00 18.07 147 ALA A O 1
ATOM 954 N N . GLY A 1 128 ? 6.117 47.396 9.748 1.00 16.15 148 GLY A N 1
ATOM 955 C CA . GLY A 1 128 ? 5.047 47.398 8.789 1.00 15.98 148 GLY A CA 1
ATOM 956 C C . GLY A 1 128 ? 3.740 47.952 9.308 1.00 17.17 148 GLY A C 1
ATOM 957 O O . GLY A 1 128 ? 3.699 48.597 10.342 1.00 18.01 148 GLY A O 1
ATOM 958 N N . GLY A 1 129 ? 2.665 47.665 8.577 1.00 14.62 149 GLY A N 1
ATOM 959 C CA . GLY A 1 129 ? 1.348 48.153 8.897 1.00 17.30 149 GLY A CA 1
ATOM 960 C C . GLY A 1 129 ? 0.662 48.862 7.740 1.00 18.11 149 GLY A C 1
ATOM 961 O O . GLY A 1 129 ? -0.516 49.186 7.818 1.00 18.36 149 GLY A O 1
ATOM 962 N N . GLY A 1 130 ? 1.402 49.126 6.679 1.00 16.71 150 GLY A N 1
ATOM 963 C CA . GLY A 1 130 ? 0.837 49.712 5.475 1.00 16.66 150 GLY A CA 1
ATOM 964 C C . GLY A 1 130 ? 1.334 51.128 5.275 1.00 14.83 150 GLY A C 1
ATOM 965 O O . GLY A 1 130 ? 1.799 51.798 6.221 1.00 12.36 150 GLY A O 1
ATOM 966 N N . ILE A 1 131 ? 1.287 51.564 4.027 1.00 13.11 151 ILE A N 1
ATOM 967 C CA . ILE A 1 131 ? 1.794 52.873 3.645 1.00 14.52 151 ILE A CA 1
ATOM 968 C C . ILE A 1 131 ? 0.601 53.766 3.335 1.00 15.38 151 ILE A C 1
ATOM 969 O O . ILE A 1 131 ? -0.218 53.426 2.495 1.00 15.34 151 ILE A O 1
ATOM 974 N N . ASP A 1 132 ? 0.524 54.905 4.024 1.00 15.07 152 ASP A N 1
ATOM 975 C CA . ASP A 1 132 ? -0.598 55.834 3.906 1.00 12.36 152 ASP A CA 1
ATOM 976 C C . ASP A 1 132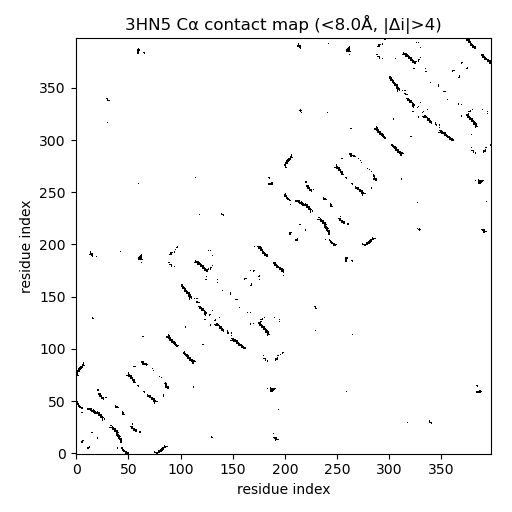 ? -0.438 56.795 2.706 1.00 15.22 152 ASP A C 1
ATOM 977 O O . ASP A 1 132 ? -1.381 57.092 1.988 1.00 12.80 152 ASP A O 1
ATOM 982 N N . ARG A 1 133 ? 0.766 57.297 2.520 1.00 11.69 153 ARG A N 1
ATOM 983 C CA . ARG A 1 133 ? 1.058 58.155 1.412 1.00 13.33 153 ARG A CA 1
ATOM 984 C C . ARG A 1 133 ? 2.561 58.167 1.233 1.00 13.41 153 ARG A C 1
ATOM 985 O O . ARG A 1 133 ? 3.317 57.833 2.176 1.00 14.21 153 ARG A O 1
ATOM 993 N N . VAL A 1 134 ? 3.004 58.522 0.032 1.00 12.09 154 VAL A N 1
ATOM 994 C CA . VAL A 1 134 ? 4.433 58.772 -0.209 1.00 12.49 154 VAL A CA 1
ATOM 995 C C . VAL A 1 134 ? 4.513 60.094 -0.938 1.00 14.97 154 VAL A C 1
ATOM 996 O O . VAL A 1 134 ? 3.628 60.428 -1.718 1.00 14.87 154 VAL A O 1
ATOM 1000 N N . PHE A 1 135 ? 5.577 60.857 -0.677 1.00 13.18 155 PHE A N 1
ATOM 1001 C CA . PHE A 1 135 ? 5.732 62.128 -1.322 1.00 11.01 155 PHE A CA 1
ATOM 1002 C C . PHE A 1 135 ? 7.159 62.589 -1.367 1.00 12.16 155 PHE A C 1
ATOM 1003 O O . PHE A 1 135 ? 7.986 62.089 -0.614 1.00 14.05 155 PHE A O 1
ATOM 1011 N N . PHE A 1 136 ? 7.439 63.518 -2.279 1.00 11.85 156 PHE A N 1
ATOM 1012 C CA . PHE A 1 136 ? 8.754 64.175 -2.287 1.00 12.23 156 PHE A CA 1
ATOM 1013 C C . PHE A 1 136 ? 8.615 65.662 -2.198 1.00 15.10 156 PHE A C 1
ATOM 1014 O O . PHE A 1 136 ? 7.544 66.196 -2.448 1.00 14.12 156 PHE A O 1
ATOM 1030 N N . LEU A 1 138 ? 10.791 69.585 -2.562 1.00 13.97 158 LEU A N 1
ATOM 1031 C CA . LEU A 1 138 ? 11.846 70.364 -3.141 1.00 13.48 158 LEU A CA 1
ATOM 1032 C C . LEU A 1 138 ? 11.979 71.685 -2.418 1.00 14.98 158 LEU A C 1
ATOM 1033 O O . LEU A 1 138 ? 11.004 72.287 -1.934 1.00 14.32 158 LEU A O 1
ATOM 1038 N N . SER A 1 139 ? 13.215 72.153 -2.330 1.00 14.51 159 SER A N 1
ATOM 1039 C CA . SER A 1 139 ? 13.488 73.308 -1.538 1.00 16.78 159 SER A CA 1
ATOM 1040 C C . SER A 1 139 ? 14.800 73.945 -1.987 1.00 18.88 159 SER A C 1
ATOM 1041 O O . SER A 1 139 ? 15.676 73.267 -2.543 1.00 19.42 159 SER A O 1
ATOM 1044 N N . THR A 1 140 ? 14.950 75.222 -1.695 1.00 21.58 160 THR A N 1
ATOM 1045 C CA . THR A 1 140 ? 16.191 75.907 -2.055 1.00 24.27 160 THR A CA 1
ATOM 1046 C C . THR A 1 140 ? 17.235 75.729 -0.956 1.00 25.42 160 THR A C 1
ATOM 1047 O O . THR A 1 140 ? 18.415 76.029 -1.183 1.00 29.08 160 THR A O 1
ATOM 1051 N N . THR A 1 141 ? 16.818 75.239 0.218 1.00 24.58 161 THR A N 1
ATOM 1052 C CA . THR A 1 141 ? 17.707 74.969 1.345 1.00 24.60 161 THR A CA 1
ATOM 1053 C C . THR A 1 141 ? 17.560 73.524 1.826 1.00 22.65 161 THR A C 1
ATOM 1054 O O . THR A 1 141 ? 16.647 72.798 1.438 1.00 19.23 161 THR A O 1
ATOM 1058 N N . GLN A 1 142 ? 18.441 73.151 2.728 1.00 20.81 162 GLN A N 1
ATOM 1059 C CA . GLN A 1 142 ? 18.473 71.793 3.273 1.00 21.65 162 GLN A CA 1
ATOM 1060 C C . GLN A 1 142 ? 17.379 71.433 4.273 1.00 19.89 162 GLN A C 1
ATOM 1061 O O . GLN A 1 142 ? 17.236 70.276 4.624 1.00 17.46 162 GLN A O 1
ATOM 1067 N N . PHE A 1 143 ? 16.648 72.428 4.768 1.00 21.04 163 PHE A N 1
ATOM 1068 C CA . PHE A 1 143 ? 15.648 72.230 5.783 1.00 23.93 163 PHE A CA 1
ATOM 1069 C C . PHE A 1 143 ? 14.352 71.906 5.036 1.00 22.79 163 PHE A C 1
ATOM 1070 O O . PHE A 1 143 ? 13.573 72.763 4.746 1.00 20.05 163 PHE A O 1
ATOM 1078 N N . VAL A 1 144 ? 14.205 70.629 4.725 1.00 20.73 164 VAL A N 1
ATOM 1079 C CA A VAL A 1 144 ? 13.075 70.148 3.959 0.50 20.22 164 VAL A CA 1
ATOM 1080 C CA B VAL A 1 144 ? 13.125 70.066 3.912 0.50 19.55 164 VAL A CA 1
ATOM 1081 C C . VAL A 1 144 ? 12.365 69.030 4.716 1.00 20.02 164 VAL A C 1
ATOM 1082 O O . VAL A 1 144 ? 12.985 68.108 5.248 1.00 19.82 164 VAL A O 1
ATOM 1089 N N . ASN A 1 145 ? 11.040 69.150 4.787 1.00 17.21 165 ASN A N 1
ATOM 1090 C CA . ASN A 1 145 ? 10.171 68.205 5.489 1.00 16.17 165 ASN A CA 1
ATOM 1091 C C . ASN A 1 145 ? 8.722 68.362 5.052 1.00 15.63 165 ASN A C 1
ATOM 1092 O O . ASN A 1 145 ? 8.460 69.115 4.111 1.00 14.79 165 ASN A O 1
ATOM 1097 N N . ASP A 1 146 ? 7.780 67.632 5.654 1.00 14.32 166 ASP A N 1
ATOM 1098 C CA A ASP A 1 146 ? 6.403 67.645 5.183 0.50 15.94 166 ASP A CA 1
ATOM 1099 C CA B ASP A 1 146 ? 6.409 67.643 5.152 0.50 16.47 166 ASP A CA 1
ATOM 1100 C C . ASP A 1 146 ? 5.741 69.026 5.145 1.00 16.68 166 ASP A C 1
ATOM 1101 O O . ASP A 1 146 ? 4.894 69.259 4.323 1.00 16.77 166 ASP A O 1
ATOM 1110 N N . ALA A 1 147 ? 6.162 69.932 6.035 1.00 20.17 167 ALA A N 1
ATOM 1111 C CA . ALA A 1 147 ? 5.620 71.301 6.117 1.00 21.41 167 ALA A CA 1
ATOM 1112 C C . ALA A 1 147 ? 6.536 72.336 5.473 1.00 20.97 167 ALA A C 1
ATOM 1113 O O . ALA A 1 147 ? 6.052 73.327 4.976 1.00 22.41 167 ALA A O 1
ATOM 1115 N N . GLU A 1 148 ? 7.845 72.101 5.461 1.00 20.91 168 GLU A N 1
ATOM 1116 C CA . GLU A 1 148 ? 8.798 73.066 4.878 1.00 21.71 168 GLU A CA 1
ATOM 1117 C C . GLU A 1 148 ? 9.365 72.613 3.548 1.00 19.53 168 GLU A C 1
ATOM 1118 O O . GLU A 1 148 ? 10.156 71.691 3.489 1.00 18.61 168 GLU A O 1
ATOM 1124 N N . HIS A 1 149 ? 8.974 73.282 2.469 1.00 15.57 169 HIS A N 1
ATOM 1125 C CA . HIS A 1 149 ? 9.335 72.882 1.134 1.00 16.46 169 HIS A CA 1
ATOM 1126 C C . HIS A 1 149 ? 9.054 74.018 0.154 1.00 18.16 169 HIS A C 1
ATOM 1127 O O . HIS A 1 149 ? 8.037 74.028 -0.532 1.00 21.54 169 HIS A O 1
ATOM 1134 N N . ASN A 1 150 ? 9.998 74.938 0.070 1.00 19.02 170 ASN A N 1
ATOM 1135 C CA . ASN A 1 150 ? 9.731 76.251 -0.555 1.00 19.43 170 ASN A CA 1
ATOM 1136 C C . ASN A 1 150 ? 9.820 76.252 -2.060 1.00 23.48 170 ASN A C 1
ATOM 1137 O O . ASN A 1 150 ? 9.758 77.337 -2.682 1.00 24.38 170 ASN A O 1
ATOM 1142 N N . VAL A 1 151 ? 9.952 75.053 -2.650 1.00 20.56 171 VAL A N 1
ATOM 1143 C CA . VAL A 1 151 ? 9.856 74.855 -4.092 1.00 19.35 171 VAL A CA 1
ATOM 1144 C C . VAL A 1 151 ? 8.670 73.977 -4.475 1.00 19.90 171 VAL A C 1
ATOM 1145 O O . VAL A 1 151 ? 7.848 74.382 -5.311 1.00 19.12 171 VAL A O 1
ATOM 1149 N N . ASP A 1 152 ? 8.522 72.805 -3.864 1.00 16.45 172 ASP A N 1
ATOM 1150 C CA . ASP A 1 152 ? 7.341 71.960 -4.148 1.00 17.44 172 ASP A CA 1
ATOM 1151 C C . ASP A 1 152 ? 7.177 70.849 -3.127 1.00 15.58 172 ASP A C 1
ATOM 1152 O O . ASP A 1 152 ? 8.130 70.481 -2.441 1.00 14.06 172 ASP A O 1
ATOM 1157 N N . ARG A 1 153 ? 5.968 70.310 -3.080 1.00 14.31 173 ARG A N 1
ATOM 1158 C CA . ARG A 1 153 ? 5.702 69.022 -2.458 1.00 16.16 173 ARG A CA 1
ATOM 1159 C C . ARG A 1 153 ? 4.744 68.278 -3.369 1.00 17.07 173 ARG A C 1
ATOM 1160 O O . ARG A 1 153 ? 3.739 68.844 -3.782 1.00 16.91 173 ARG A O 1
ATOM 1168 N N . TYR A 1 154 ? 5.055 67.020 -3.666 1.00 16.37 174 TYR A N 1
ATOM 1169 C CA . TYR A 1 154 ? 4.260 66.228 -4.573 1.00 15.07 174 TYR A CA 1
ATOM 1170 C C . TYR A 1 154 ? 3.965 64.881 -3.980 1.00 16.71 174 TYR A C 1
ATOM 1171 O O . TYR A 1 154 ? 4.880 64.111 -3.676 1.00 16.08 174 TYR A O 1
ATOM 1180 N N . ASP A 1 155 ? 2.671 64.579 -3.834 1.00 14.57 175 ASP A N 1
ATOM 1181 C CA . ASP A 1 155 ? 2.219 63.337 -3.189 1.00 16.55 175 ASP A CA 1
ATOM 1182 C C . ASP A 1 155 ? 1.649 62.328 -4.185 1.00 15.05 175 ASP A C 1
ATOM 1183 O O . ASP A 1 155 ? 0.939 62.694 -5.156 1.00 13.31 175 ASP A O 1
ATOM 1188 N N . GLU A 1 156 ? 1.881 61.050 -3.896 1.00 16.65 176 GLU A N 1
ATOM 1189 C CA . GLU A 1 156 ? 1.121 59.960 -4.538 1.00 16.07 176 GLU A CA 1
ATOM 1190 C C . GLU A 1 156 ? 0.494 59.003 -3.523 1.00 17.16 176 GLU A C 1
ATOM 1191 O O . GLU A 1 156 ? 1.096 58.660 -2.496 1.00 14.39 176 GLU A O 1
ATOM 1197 N N . THR A 1 157 ? -0.727 58.562 -3.811 1.00 15.53 177 THR A N 1
ATOM 1198 C CA . THR A 1 157 ? -1.515 57.775 -2.848 1.00 17.57 177 THR A CA 1
ATOM 1199 C C . THR A 1 157 ? -2.188 56.464 -3.392 1.00 21.76 177 THR A C 1
ATOM 1200 O O . THR A 1 157 ? -2.744 55.701 -2.601 1.00 20.31 177 THR A O 1
ATOM 1204 N N . ASP A 1 158 ? -2.115 56.186 -4.707 1.00 25.58 178 ASP A N 1
ATOM 1205 C CA . ASP A 1 158 ? -2.643 54.921 -5.306 1.00 25.13 178 ASP A CA 1
ATOM 1206 C C . ASP A 1 158 ? -1.758 53.706 -5.131 1.00 26.13 178 ASP A C 1
ATOM 1207 O O . ASP A 1 158 ? -0.547 53.794 -5.270 1.00 25.61 178 ASP A O 1
ATOM 1212 N N . ASN A 1 159 ? -2.369 52.545 -4.944 1.00 26.63 179 ASN A N 1
ATOM 1213 C CA . ASN A 1 159 ? -1.663 51.258 -5.064 1.00 27.47 179 ASN A CA 1
ATOM 1214 C C . ASN A 1 159 ? -0.541 51.022 -4.111 1.00 26.71 179 ASN A C 1
ATOM 1215 O O . ASN A 1 159 ? 0.304 50.141 -4.369 1.00 24.53 179 ASN A O 1
ATOM 1220 N N . LEU A 1 160 ? -0.509 51.775 -3.009 1.00 23.81 180 LEU A N 1
ATOM 1221 C CA . LEU A 1 160 ? 0.649 51.719 -2.160 1.00 22.67 180 LEU A CA 1
ATOM 1222 C C . LEU A 1 160 ? 0.798 50.330 -1.540 1.00 21.98 180 LEU A C 1
ATOM 1223 O O . LEU A 1 160 ? 1.913 49.921 -1.214 1.00 22.03 180 LEU A O 1
ATOM 1228 N N . ASP A 1 161 ? -0.291 49.561 -1.454 1.00 23.10 181 ASP A N 1
ATOM 1229 C CA A ASP A 1 161 ? -0.167 48.203 -0.927 0.50 23.07 181 ASP A CA 1
ATOM 1230 C CA B ASP A 1 161 ? -0.226 48.178 -0.968 0.50 23.56 181 ASP A CA 1
ATOM 1231 C C . ASP A 1 161 ? 0.709 47.345 -1.843 1.00 21.94 181 ASP A C 1
ATOM 1232 O O . ASP A 1 161 ? 1.370 46.433 -1.379 1.00 23.03 181 ASP A O 1
ATOM 1241 N N . ALA A 1 162 ? 0.741 47.649 -3.126 1.00 23.16 182 ALA A N 1
ATOM 1242 C CA . ALA A 1 162 ? 1.617 46.921 -4.054 1.00 24.28 182 ALA A CA 1
ATOM 1243 C C . ALA A 1 162 ? 3.119 47.162 -3.809 1.00 23.78 182 ALA A C 1
ATOM 1244 O O . ALA A 1 162 ? 3.940 46.452 -4.351 1.00 23.57 182 ALA A O 1
ATOM 1246 N N . TYR A 1 163 ? 3.473 48.157 -2.993 1.00 22.71 183 TYR A N 1
ATOM 1247 C CA . TYR A 1 163 ? 4.868 48.404 -2.623 1.00 23.17 183 TYR A CA 1
ATOM 1248 C C . TYR A 1 163 ? 5.222 48.060 -1.179 1.00 20.88 183 TYR A C 1
ATOM 1249 O O . TYR A 1 163 ? 6.347 48.313 -0.735 1.00 23.15 183 TYR A O 1
ATOM 1258 N N . ASP A 1 164 ? 4.282 47.457 -0.460 1.00 21.65 184 ASP A N 1
ATOM 1259 C CA . ASP A 1 164 ? 4.449 47.109 0.965 1.00 19.23 184 ASP A CA 1
ATOM 1260 C C . ASP A 1 164 ? 5.241 45.812 1.229 1.00 20.65 184 ASP A C 1
ATOM 1261 O O . ASP A 1 164 ? 4.754 44.850 1.861 1.00 21.85 184 ASP A O 1
ATOM 1266 N N . GLU A 1 165 ? 6.495 45.834 0.813 1.00 21.04 185 GLU A N 1
ATOM 1267 C CA . GLU A 1 165 ? 7.397 44.711 0.978 1.00 22.49 185 GLU A CA 1
ATOM 1268 C C . GLU A 1 165 ? 8.824 45.240 0.839 1.00 17.68 185 GLU A C 1
ATOM 1269 O O . GLU A 1 165 ? 9.104 46.046 -0.021 1.00 21.84 185 GLU A O 1
ATOM 1272 N N . THR A 1 166 ? 9.728 44.772 1.677 1.00 21.77 186 THR A N 1
ATOM 1273 C CA . THR A 1 166 ? 11.133 45.160 1.588 1.00 21.02 186 THR A CA 1
ATOM 1274 C C . THR A 1 166 ? 11.691 44.940 0.171 1.00 24.03 186 THR A C 1
ATOM 1275 O O . THR A 1 166 ? 11.453 43.906 -0.444 1.00 21.93 186 THR A O 1
ATOM 1279 N N . GLY A 1 167 ? 12.375 45.944 -0.366 1.00 22.62 187 GLY A N 1
ATOM 1280 C CA . GLY A 1 167 ? 13.016 45.827 -1.671 1.00 24.08 187 GLY A CA 1
ATOM 1281 C C . GLY A 1 167 ? 12.221 46.378 -2.843 1.00 23.71 187 GLY A C 1
ATOM 1282 O O . GLY A 1 167 ? 12.781 46.621 -3.910 1.00 28.23 187 GLY A O 1
ATOM 1283 N N . LYS A 1 168 ? 10.932 46.612 -2.658 1.00 24.24 188 LYS A N 1
ATOM 1284 C CA . LYS A 1 168 ? 10.095 47.199 -3.709 1.00 21.13 188 LYS A CA 1
ATOM 1285 C C . LYS A 1 168 ? 10.539 48.583 -4.153 1.00 22.45 188 LYS A C 1
ATOM 1286 O O . LYS A 1 168 ? 10.657 49.486 -3.313 1.00 23.32 188 LYS A O 1
ATOM 1292 N N . LEU A 1 169 ? 10.736 48.754 -5.465 1.00 19.71 189 LEU A N 1
ATOM 1293 C CA . LEU A 1 169 ? 11.114 50.036 -6.079 1.00 22.04 189 LEU A CA 1
ATOM 1294 C C . LEU A 1 169 ? 9.910 50.893 -6.390 1.00 20.76 189 LEU A C 1
ATOM 1295 O O . LEU A 1 169 ? 9.046 50.498 -7.140 1.00 20.84 189 LEU A O 1
ATOM 1300 N N . TYR A 1 170 ? 9.902 52.108 -5.849 1.00 21.03 190 TYR A N 1
ATOM 1301 C CA . TYR A 1 170 ? 8.853 53.061 -6.096 1.00 20.09 190 TYR A CA 1
ATOM 1302 C C . TYR A 1 170 ? 9.379 54.199 -6.948 1.00 21.46 190 TYR A C 1
ATOM 1303 O O . TYR A 1 170 ? 10.370 54.836 -6.564 1.00 20.05 190 TYR A O 1
ATOM 1312 N N . THR A 1 171 ? 8.724 54.452 -8.092 1.00 19.70 191 THR A N 1
ATOM 1313 C CA . THR A 1 171 ? 9.059 55.592 -8.972 1.00 19.08 191 THR A CA 1
ATOM 1314 C C . THR A 1 171 ? 7.931 56.635 -9.081 1.00 17.03 191 THR A C 1
ATOM 1315 O O . THR A 1 171 ? 6.828 56.331 -9.521 1.00 17.83 191 THR A O 1
ATOM 1319 N N . PHE A 1 172 ? 8.206 57.869 -8.657 1.00 14.63 192 PHE A N 1
ATOM 1320 C CA . PHE A 1 172 ? 7.269 58.977 -8.802 1.00 16.78 192 PHE A CA 1
ATOM 1321 C C . PHE A 1 172 ? 7.064 59.394 -10.285 1.00 20.52 192 PHE A C 1
ATOM 1322 O O . PHE A 1 172 ? 7.948 59.238 -11.101 1.00 18.71 192 PHE A O 1
ATOM 1330 N N . ALA A 1 173 ? 5.900 59.950 -10.593 1.00 21.37 193 ALA A N 1
ATOM 1331 C CA . ALA A 1 173 ? 5.686 60.651 -11.857 1.00 20.28 193 ALA A CA 1
ATOM 1332 C C . ALA A 1 173 ? 6.682 61.786 -12.027 1.00 19.77 193 ALA A C 1
ATOM 1333 O O . ALA A 1 173 ? 7.018 62.452 -11.037 1.00 20.39 193 ALA A O 1
ATOM 1335 N N . THR A 1 174 ? 7.128 62.043 -13.273 1.00 18.65 194 THR A N 1
ATOM 1336 C CA . THR A 1 174 ? 8.047 63.139 -13.508 1.00 17.22 194 THR A CA 1
ATOM 1337 C C . THR A 1 174 ? 7.297 64.456 -13.291 1.00 19.43 194 THR A C 1
ATOM 1338 O O . THR A 1 174 ? 6.123 64.574 -13.607 1.00 17.09 194 THR A O 1
ATOM 1342 N N . ARG A 1 175 ? 7.962 65.431 -12.700 1.00 20.74 195 ARG A N 1
ATOM 1343 C CA A ARG A 1 175 ? 7.362 66.732 -12.446 0.50 21.26 195 ARG A CA 1
ATOM 1344 C CA B ARG A 1 175 ? 7.349 66.736 -12.451 0.50 20.73 195 ARG A CA 1
ATOM 1345 C C . ARG A 1 175 ? 8.191 67.816 -13.141 1.00 21.19 195 ARG A C 1
ATOM 1346 O O . ARG A 1 175 ? 9.428 67.788 -13.086 1.00 21.94 195 ARG A O 1
ATOM 1361 N N . ASP A 1 176 ? 7.518 68.750 -13.816 1.00 20.47 196 ASP A N 1
ATOM 1362 C CA . ASP A 1 176 ? 8.179 69.844 -14.531 1.00 18.43 196 ASP A CA 1
ATOM 1363 C C . ASP A 1 176 ? 8.022 71.191 -13.809 1.00 19.35 196 ASP A C 1
ATOM 1364 O O . ASP A 1 176 ? 6.916 71.542 -13.396 1.00 19.87 196 ASP A O 1
ATOM 1369 N N . TYR A 1 177 ? 9.096 71.960 -13.699 1.00 20.53 197 TYR A N 1
ATOM 1370 C CA . TYR A 1 177 ? 9.124 73.162 -12.856 1.00 19.69 197 TYR A CA 1
ATOM 1371 C C . TYR A 1 177 ? 9.478 74.405 -13.658 1.00 18.63 197 TYR A C 1
ATOM 1372 O O . TYR A 1 177 ? 9.983 75.400 -13.137 1.00 19.66 197 TYR A O 1
ATOM 1381 N N . THR A 1 178 ? 9.139 74.356 -14.921 1.00 19.77 198 THR A N 1
ATOM 1382 C CA . THR A 1 178 ? 9.405 75.477 -15.845 1.00 22.17 198 THR A CA 1
ATOM 1383 C C . THR A 1 178 ? 9.034 76.906 -15.365 1.00 23.85 198 THR A C 1
ATOM 1384 O O . THR A 1 178 ? 9.890 77.806 -15.417 1.00 26.05 198 THR A O 1
ATOM 1388 N N . ASP A 1 179 ? 7.816 77.096 -14.866 1.00 23.44 199 ASP A N 1
ATOM 1389 C CA . ASP A 1 179 ? 7.356 78.426 -14.404 1.00 25.59 199 ASP A CA 1
ATOM 1390 C C . ASP A 1 179 ? 7.495 78.716 -12.870 1.00 22.81 199 ASP A C 1
ATOM 1391 O O . ASP A 1 179 ? 6.983 79.744 -12.381 1.00 24.55 199 ASP A O 1
ATOM 1393 N N . ASN A 1 180 ? 8.156 77.824 -12.122 1.00 19.23 200 ASN A N 1
ATOM 1394 C CA . ASN A 1 180 ? 8.385 78.017 -10.707 1.00 18.19 200 ASN A CA 1
ATOM 1395 C C . ASN A 1 180 ? 9.631 78.944 -10.485 1.00 17.76 200 ASN A C 1
ATOM 1396 O O . ASN A 1 180 ? 10.784 78.564 -10.692 1.00 13.07 200 ASN A O 1
ATOM 1401 N N . SER A 1 181 ? 9.382 80.185 -10.089 1.00 17.31 201 SER A N 1
ATOM 1402 C CA . SER A 1 181 ? 10.465 81.186 -9.980 1.00 21.57 201 SER A CA 1
ATOM 1403 C C . SER A 1 181 ? 11.542 80.821 -8.938 1.00 20.23 201 SER A C 1
ATOM 1404 O O . SER A 1 181 ? 12.769 81.048 -9.153 1.00 18.97 201 SER A O 1
ATOM 1415 N N . PHE A 1 183 ? 12.162 77.636 -8.022 1.00 13.19 203 PHE A N 1
ATOM 1416 C CA . PHE A 1 183 ? 12.914 76.562 -8.705 1.00 17.92 203 PHE A CA 1
ATOM 1417 C C . PHE A 1 183 ? 13.950 77.115 -9.685 1.00 15.61 203 PHE A C 1
ATOM 1418 O O . PHE A 1 183 ? 15.142 76.827 -9.578 1.00 17.51 203 PHE A O 1
ATOM 1426 N N . GLN A 1 184 ? 13.497 77.962 -10.610 1.00 17.48 204 GLN A N 1
ATOM 1427 C CA . GLN A 1 184 ? 14.354 78.437 -11.662 1.00 16.58 204 GLN A CA 1
ATOM 1428 C C . GLN A 1 184 ? 15.463 79.230 -10.998 1.00 20.71 204 GLN A C 1
ATOM 1429 O O . GLN A 1 184 ? 16.624 79.186 -11.447 1.00 21.08 204 GLN A O 1
ATOM 1435 N N . THR A 1 185 ? 15.138 79.879 -9.868 1.00 18.39 205 THR A N 1
ATOM 1436 C CA . THR A 1 185 ? 16.157 80.638 -9.138 1.00 22.04 205 THR A CA 1
ATOM 1437 C C . THR A 1 185 ? 17.170 79.678 -8.475 1.00 18.51 205 THR A C 1
ATOM 1438 O O . THR A 1 185 ? 18.386 79.932 -8.468 1.00 23.41 205 THR A O 1
ATOM 1442 N N . ALA A 1 186 ? 16.651 78.598 -7.904 1.00 23.93 206 ALA A N 1
ATOM 1443 C CA . ALA A 1 186 ? 17.471 77.566 -7.250 1.00 23.98 206 ALA A CA 1
ATOM 1444 C C . ALA A 1 186 ? 18.415 76.946 -8.280 1.00 22.22 206 ALA A C 1
ATOM 1445 O O . ALA A 1 186 ? 19.583 76.808 -8.012 1.00 27.80 206 ALA A O 1
ATOM 1447 N N . LEU A 1 187 ? 17.903 76.579 -9.446 1.00 21.79 207 LEU A N 1
ATOM 1448 C CA . LEU A 1 187 ? 18.784 76.195 -10.562 1.00 24.88 207 LEU A CA 1
ATOM 1449 C C . LEU A 1 187 ? 19.877 77.243 -10.819 1.00 24.38 207 LEU A C 1
ATOM 1450 O O . LEU A 1 187 ? 21.054 76.938 -10.732 1.00 25.56 207 LEU A O 1
ATOM 1455 N N . LYS A 1 188 ? 19.482 78.486 -11.073 1.00 26.26 208 LYS A N 1
ATOM 1456 C CA . LYS A 1 188 ? 20.447 79.547 -11.415 1.00 26.49 208 LYS A CA 1
ATOM 1457 C C . LYS A 1 188 ? 21.435 79.837 -10.299 1.00 27.86 208 LYS A C 1
ATOM 1458 O O . LYS A 1 188 ? 22.603 80.080 -10.575 1.00 30.08 208 LYS A O 1
ATOM 1461 N N . ARG A 1 189 ? 20.990 79.774 -9.039 1.00 31.20 209 ARG A N 1
ATOM 1462 C CA . ARG A 1 189 ? 21.902 79.916 -7.883 1.00 30.23 209 ARG A CA 1
ATOM 1463 C C . ARG A 1 189 ? 22.672 78.642 -7.661 1.00 28.43 209 ARG A C 1
ATOM 1464 O O . ARG A 1 189 ? 23.684 78.644 -6.982 1.00 31.03 209 ARG A O 1
ATOM 1472 N N . GLY A 1 190 ? 22.156 77.542 -8.188 1.00 27.21 210 GLY A N 1
ATOM 1473 C CA . GLY A 1 190 ? 22.847 76.274 -8.098 1.00 26.25 210 GLY A CA 1
ATOM 1474 C C . GLY A 1 190 ? 22.541 75.539 -6.816 1.00 24.98 210 GLY A C 1
ATOM 1475 O O . GLY A 1 190 ? 23.346 74.750 -6.395 1.00 25.42 210 GLY A O 1
ATOM 1476 N N . THR A 1 191 ? 21.349 75.757 -6.249 1.00 24.65 211 THR A N 1
ATOM 1477 C CA . THR A 1 191 ? 20.983 75.264 -4.922 1.00 23.89 211 THR A CA 1
ATOM 1478 C C . THR A 1 191 ? 19.603 74.636 -4.941 1.00 22.76 211 THR A C 1
ATOM 1479 O O . THR A 1 191 ? 18.619 75.302 -4.677 1.00 29.22 211 THR A O 1
ATOM 1483 N N . LEU A 1 192 ? 19.505 73.365 -5.291 1.00 21.34 212 LEU A N 1
ATOM 1484 C CA . LEU A 1 192 ? 18.245 72.663 -5.189 1.00 18.43 212 LEU A CA 1
ATOM 1485 C C . LEU A 1 192 ? 18.374 71.381 -4.358 1.00 14.93 212 LEU A C 1
ATOM 1486 O O . LEU A 1 192 ? 19.142 70.480 -4.725 1.00 12.53 212 LEU A O 1
ATOM 1491 N N . PHE A 1 193 ? 17.574 71.334 -3.291 1.00 13.47 213 PHE A N 1
ATOM 1492 C CA . PHE A 1 193 ? 17.498 70.216 -2.336 1.00 14.17 213 PHE A CA 1
ATOM 1493 C C . PHE A 1 193 ? 16.202 69.473 -2.463 1.00 14.40 213 PHE A C 1
ATOM 1494 O O . PHE A 1 193 ? 15.155 70.035 -2.828 1.00 13.67 213 PHE A O 1
ATOM 1502 N N . GLY A 1 194 ? 16.247 68.189 -2.139 1.00 13.56 214 GLY A N 1
ATOM 1503 C CA . GLY A 1 194 ? 15.050 67.335 -2.201 1.00 12.36 214 GLY A CA 1
ATOM 1504 C C . GLY A 1 194 ? 15.052 66.357 -1.052 1.00 10.74 214 GLY A C 1
ATOM 1505 O O . GLY A 1 194 ? 16.082 66.108 -0.406 1.00 11.16 214 GLY A O 1
ATOM 1506 N N . ARG A 1 195 ? 13.907 65.760 -0.841 1.00 11.17 215 ARG A N 1
ATOM 1507 C CA . ARG A 1 195 ? 13.743 64.746 0.174 1.00 11.43 215 ARG A CA 1
ATOM 1508 C C . ARG A 1 195 ? 12.519 63.917 -0.191 1.00 12.20 215 ARG A C 1
ATOM 1509 O O . ARG A 1 195 ? 11.609 64.387 -0.899 1.00 9.93 215 ARG A O 1
ATOM 1517 N N . ILE A 1 196 ? 12.506 62.685 0.300 1.00 11.17 216 ILE A N 1
ATOM 1518 C CA . ILE A 1 196 ? 11.404 61.773 0.097 1.00 11.70 216 ILE A CA 1
ATOM 1519 C C . ILE A 1 196 ? 10.893 61.299 1.459 1.00 12.20 216 ILE A C 1
ATOM 1520 O O . ILE A 1 196 ? 11.639 61.168 2.449 1.00 12.54 216 ILE A O 1
ATOM 1525 N N . CYS A 1 197 ? 9.592 61.084 1.522 1.00 11.38 217 CYS A N 1
ATOM 1526 C CA . CYS A 1 197 ? 8.924 60.615 2.730 1.00 9.89 217 CYS A CA 1
ATOM 1527 C C . CYS A 1 197 ? 7.985 59.439 2.467 1.00 11.00 217 CYS A C 1
ATOM 1528 O O . CYS A 1 197 ? 7.236 59.429 1.488 1.00 10.88 217 CYS A O 1
ATOM 1531 N N . ILE A 1 198 ? 8.054 58.433 3.328 1.00 11.56 218 ILE A N 1
ATOM 1532 C CA . ILE A 1 198 ? 7.014 57.419 3.497 1.00 11.85 218 ILE A CA 1
ATOM 1533 C C . ILE A 1 198 ? 6.236 57.762 4.775 1.00 12.92 218 ILE A C 1
ATOM 1534 O O . ILE A 1 198 ? 6.821 57.954 5.852 1.00 12.52 218 ILE A O 1
ATOM 1539 N N . TRP A 1 199 ? 4.928 57.880 4.647 1.00 11.21 219 TRP A N 1
ATOM 1540 C CA . TRP A 1 199 ? 4.059 58.027 5.821 1.00 11.88 219 TRP A CA 1
ATOM 1541 C C . TRP A 1 199 ? 3.400 56.693 6.199 1.00 11.24 219 TRP A C 1
ATOM 1542 O O . TRP A 1 199 ? 2.508 56.234 5.491 1.00 12.33 219 TRP A O 1
ATOM 1553 N N . PRO A 1 200 ? 3.853 56.067 7.293 1.00 10.65 220 PRO A N 1
ATOM 1554 C CA . PRO A 1 200 ? 3.239 54.763 7.621 1.00 11.09 220 PRO A CA 1
ATOM 1555 C C . PRO A 1 200 ? 1.809 54.912 8.121 1.00 12.81 220 PRO A C 1
ATOM 1556 O O . PRO A 1 200 ? 1.508 55.847 8.853 1.00 11.17 220 PRO A O 1
ATOM 1560 N N . LYS A 1 201 ? 0.932 53.986 7.742 1.00 11.49 221 LYS A N 1
ATOM 1561 C CA . LYS A 1 201 ? -0.422 53.938 8.326 1.00 14.45 221 LYS A CA 1
ATOM 1562 C C . LYS A 1 201 ? -0.316 53.817 9.816 1.00 14.27 221 LYS A C 1
ATOM 1563 O O . LYS A 1 201 ? 0.468 53.003 10.318 1.00 14.59 221 LYS A O 1
ATOM 1569 N N . GLY A 1 202 ? -1.029 54.642 10.565 1.00 15.24 222 GLY A N 1
ATOM 1570 C CA . GLY A 1 202 ? -0.937 54.548 12.031 1.00 16.58 222 GLY A CA 1
ATOM 1571 C C . GLY A 1 202 ? 0.117 55.443 12.689 1.00 12.95 222 GLY A C 1
ATOM 1572 O O . GLY A 1 202 ? 0.084 55.616 13.911 1.00 14.39 222 GLY A O 1
ATOM 1573 N N . SER A 1 203 ? 1.025 56.031 11.897 1.00 11.84 223 SER A N 1
ATOM 1574 C CA . SER A 1 203 ? 2.063 56.904 12.447 1.00 10.84 223 SER A CA 1
ATOM 1575 C C . SER A 1 203 ? 1.571 58.367 12.473 1.00 9.29 223 SER A C 1
ATOM 1576 O O . SER A 1 203 ? 0.823 58.775 11.566 1.00 10.70 223 SER A O 1
ATOM 1579 N N . ASP A 1 204 ? 2.019 59.134 13.464 1.00 10.29 224 ASP A N 1
ATOM 1580 C CA . ASP A 1 204 ? 1.762 60.561 13.552 1.00 9.64 224 ASP A CA 1
ATOM 1581 C C . ASP A 1 204 ? 2.784 61.363 12.763 1.00 11.85 224 ASP A C 1
ATOM 1582 O O . ASP A 1 204 ? 2.698 62.575 12.703 1.00 10.33 224 ASP A O 1
ATOM 1587 N N . GLN A 1 205 ? 3.731 60.666 12.160 1.00 11.09 225 GLN A N 1
ATOM 1588 C CA . GLN A 1 205 ? 4.902 61.287 11.550 1.00 10.28 225 GLN A CA 1
ATOM 1589 C C . GLN A 1 205 ? 5.424 60.474 10.351 1.00 10.89 225 GLN A C 1
ATOM 1590 O O . GLN A 1 205 ? 5.345 59.263 10.308 1.00 10.16 225 GLN A O 1
ATOM 1596 N N . GLY A 1 206 ? 5.993 61.184 9.396 1.00 11.02 226 GLY A N 1
ATOM 1597 C CA . GLY A 1 206 ? 6.702 60.555 8.289 1.00 11.12 226 GLY A CA 1
ATOM 1598 C C . GLY A 1 206 ? 8.091 60.090 8.668 1.00 9.30 226 GLY A C 1
ATOM 1599 O O . GLY A 1 206 ? 8.694 60.580 9.661 1.00 11.96 226 GLY A O 1
ATOM 1600 N N . ILE A 1 207 ? 8.582 59.117 7.894 1.00 10.28 227 ILE A N 1
ATOM 1601 C CA . ILE A 1 207 ? 9.983 58.717 7.883 1.00 10.07 227 ILE A CA 1
ATOM 1602 C C . ILE A 1 207 ? 10.543 59.158 6.539 1.00 12.36 227 ILE A C 1
ATOM 1603 O O . ILE A 1 207 ? 9.840 59.168 5.534 1.00 10.27 227 ILE A O 1
ATOM 1608 N N . TYR A 1 208 ? 11.806 59.530 6.516 1.00 9.51 228 TYR A N 1
ATOM 1609 C CA . TYR A 1 208 ? 12.341 60.218 5.368 1.00 10.82 228 TYR A CA 1
ATOM 1610 C C . TYR A 1 208 ? 13.600 59.599 4.830 1.00 12.64 228 TYR A C 1
ATOM 1611 O O . TYR A 1 208 ? 14.287 58.789 5.500 1.00 12.94 228 TYR A O 1
ATOM 1620 N N . SER A 1 209 ? 13.917 59.952 3.594 1.00 10.03 229 SER A N 1
ATOM 1621 C CA . SER A 1 209 ? 15.275 59.813 3.076 1.00 10.05 229 SER A CA 1
ATOM 1622 C C . SER A 1 209 ? 16.175 60.882 3.718 1.00 10.92 229 SER A C 1
ATOM 1623 O O . SER A 1 209 ? 15.686 61.836 4.307 1.00 11.55 229 SER A O 1
ATOM 1626 N N . LYS A 1 210 ? 17.482 60.761 3.549 1.00 10.99 230 LYS A N 1
ATOM 1627 C CA . LYS A 1 210 ? 18.349 61.898 3.774 1.00 10.48 230 LYS A CA 1
ATOM 1628 C C . LYS A 1 210 ? 17.990 63.020 2.769 1.00 10.61 230 LYS A C 1
ATOM 1629 O O . LYS A 1 210 ? 17.471 62.748 1.702 1.00 11.66 230 LYS A O 1
ATOM 1635 N N . VAL A 1 211 ? 18.289 64.269 3.136 1.00 12.08 231 VAL A N 1
ATOM 1636 C CA . VAL A 1 211 ? 18.286 65.375 2.179 1.00 10.93 231 VAL A CA 1
ATOM 1637 C C . VAL A 1 211 ? 19.269 65.069 1.046 1.00 11.14 231 VAL A C 1
ATOM 1638 O O . VAL A 1 211 ? 20.407 64.552 1.276 1.00 11.20 231 VAL A O 1
ATOM 1642 N N . ILE A 1 212 ? 18.842 65.402 -0.173 1.00 11.21 232 ILE A N 1
ATOM 1643 C CA . ILE A 1 212 ? 19.596 65.191 -1.380 1.00 11.86 232 ILE A CA 1
ATOM 1644 C C . ILE A 1 212 ? 19.814 66.548 -2.008 1.00 16.08 232 ILE A C 1
ATOM 1645 O O . ILE A 1 212 ? 18.880 67.371 -2.141 1.00 13.40 232 ILE A O 1
ATOM 1650 N N . ARG A 1 213 ? 21.042 66.803 -2.415 1.00 14.72 233 ARG A N 1
ATOM 1651 C CA . ARG A 1 213 ? 21.241 67.988 -3.200 1.00 14.57 233 ARG A CA 1
ATOM 1652 C C . ARG A 1 213 ? 21.204 67.638 -4.673 1.00 14.95 233 ARG A C 1
ATOM 1653 O O . ARG A 1 213 ? 22.074 66.894 -5.162 1.00 16.45 233 ARG A O 1
ATOM 1661 N N . LEU A 1 214 ? 20.202 68.169 -5.389 1.00 12.15 234 LEU A N 1
ATOM 1662 C CA . LEU A 1 214 ? 19.990 67.807 -6.799 1.00 14.43 234 LEU A CA 1
ATOM 1663 C C . LEU A 1 214 ? 20.872 68.636 -7.698 1.00 17.46 234 LEU A C 1
ATOM 1664 O O . LEU A 1 214 ? 21.308 68.187 -8.761 1.00 20.01 234 LEU A O 1
ATOM 1669 N N . LYS A 1 215 ? 21.129 69.853 -7.260 1.00 16.42 235 LYS A N 1
ATOM 1670 C CA . LYS A 1 215 ? 22.059 70.737 -7.924 1.00 22.88 235 LYS A CA 1
ATOM 1671 C C . LYS A 1 215 ? 22.697 71.554 -6.812 1.00 25.23 235 LYS A C 1
ATOM 1672 O O . LYS A 1 215 ? 21.951 72.052 -5.936 1.00 21.74 235 LYS A O 1
ATOM 1679 N N . GLU B 1 10 ? -25.541 77.071 7.606 1.00 38.50 30 GLU B N 1
ATOM 1680 C CA . GLU B 1 10 ? -24.862 76.080 6.713 1.00 36.63 30 GLU B CA 1
ATOM 1681 C C . GLU B 1 10 ? -25.154 74.618 7.125 1.00 33.70 30 GLU B C 1
ATOM 1682 O O . GLU B 1 10 ? -25.854 74.386 8.119 1.00 35.18 30 GLU B O 1
ATOM 1688 N N . SER B 1 11 ? -24.638 73.643 6.361 1.00 26.43 31 SER B N 1
ATOM 1689 C CA . SER 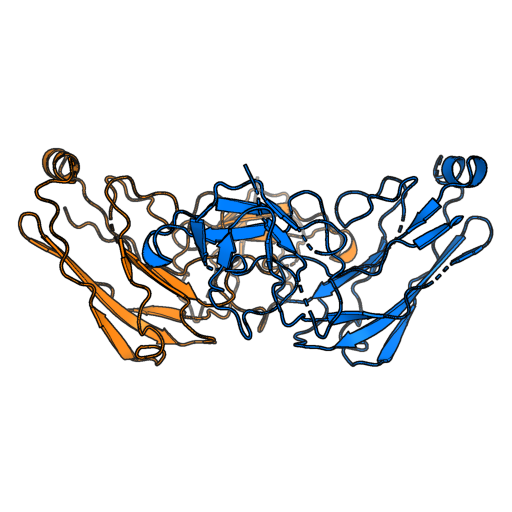B 1 11 ? -25.014 72.242 6.573 1.00 19.81 31 SER B CA 1
ATOM 1690 C C . SER B 1 11 ? -24.156 71.606 7.644 1.00 17.17 31 SER B C 1
ATOM 1691 O O . SER B 1 11 ? -22.931 71.625 7.575 1.00 15.90 31 SER B O 1
ATOM 1702 N N . LEU B 1 13 ? -22.582 68.608 9.486 1.00 15.16 33 LEU B N 1
ATOM 1703 C CA . LEU B 1 13 ? -22.212 67.220 9.456 1.00 14.73 33 LEU B CA 1
ATOM 1704 C C . LEU B 1 13 ? -21.905 66.856 10.906 1.00 13.38 33 LEU B C 1
ATOM 1705 O O . LEU B 1 13 ? -21.058 67.483 11.556 1.00 15.57 33 LEU B O 1
ATOM 1710 N N . THR B 1 14 ? -22.614 65.867 11.434 1.00 10.27 34 THR B N 1
ATOM 1711 C CA . THR B 1 14 ? -22.382 65.441 12.804 1.00 11.37 34 THR B CA 1
ATOM 1712 C C . THR B 1 14 ? -22.213 63.927 12.796 1.00 14.23 34 THR B C 1
ATOM 1713 O O . THR B 1 14 ? -22.592 63.274 11.842 1.00 11.73 34 THR B O 1
ATOM 1717 N N . GLY B 1 15 ? -21.600 63.406 13.845 1.00 13.58 35 GLY B N 1
ATOM 1718 C CA . GLY B 1 15 ? -21.492 61.977 14.042 1.00 15.43 35 GLY B CA 1
ATOM 1719 C C . GLY B 1 15 ? -20.695 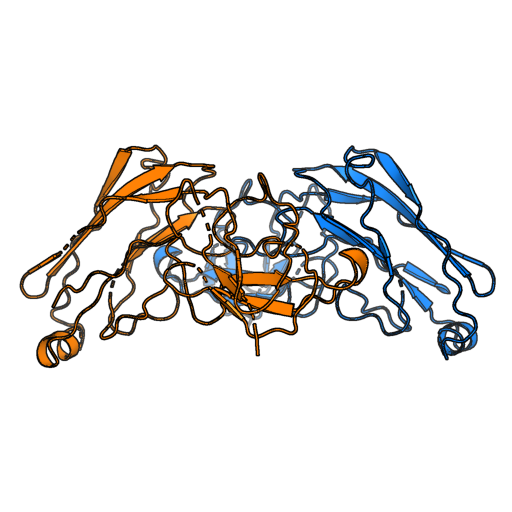61.602 15.259 1.00 13.74 35 GLY B C 1
ATOM 1720 O O . GLY B 1 15 ? -20.396 62.452 16.098 1.00 15.02 35 GLY B O 1
ATOM 1721 N N . ARG B 1 16 ? -20.380 60.306 15.369 1.00 12.80 36 ARG B N 1
ATOM 1722 C CA . ARG B 1 16 ? -19.679 59.752 16.513 1.00 10.70 36 ARG B CA 1
ATOM 1723 C C . ARG B 1 16 ? -18.516 58.900 16.054 1.00 13.40 36 ARG B C 1
ATOM 1724 O O . ARG B 1 16 ? -18.635 58.211 15.051 1.00 14.46 36 ARG B O 1
ATOM 1732 N N . VAL B 1 17 ? -17.419 58.949 16.812 1.00 13.17 37 VAL B N 1
ATOM 1733 C CA . VAL B 1 17 ? -16.345 57.964 16.704 1.00 11.79 37 VAL B CA 1
ATOM 1734 C C . VAL B 1 17 ? -16.759 56.857 17.650 1.00 13.68 37 VAL B C 1
ATOM 1735 O O . VAL B 1 17 ? -17.018 57.093 18.829 1.00 12.16 37 VAL B O 1
ATOM 1747 N N . TYR B 1 19 ? -17.115 52.278 18.527 1.00 14.73 39 TYR B N 1
ATOM 1748 C CA . TYR B 1 19 ? -16.734 50.890 18.363 1.00 15.23 39 TYR B CA 1
ATOM 1749 C C . TYR B 1 19 ? -17.939 50.008 18.759 1.00 16.79 39 TYR B C 1
ATOM 1750 O O . TYR B 1 19 ? -18.475 50.123 19.855 1.00 15.35 39 TYR B O 1
ATOM 1759 N N . ASN B 1 20 ? -18.359 49.177 17.816 1.00 18.84 40 ASN B N 1
ATOM 1760 C CA A ASN B 1 20 ? -19.466 48.251 18.037 0.50 21.14 40 ASN B CA 1
ATOM 1761 C CA B ASN B 1 20 ? -19.480 48.257 18.016 0.50 21.81 40 ASN B CA 1
ATOM 1762 C C . ASN B 1 20 ? -20.703 48.968 18.595 1.00 21.26 40 ASN B C 1
ATOM 1763 O O . ASN B 1 20 ? -21.346 48.498 19.518 1.00 22.10 40 ASN B O 1
ATOM 1772 N N . GLY B 1 21 ? -21.020 50.120 18.028 1.00 22.23 41 GLY B N 1
ATOM 1773 C CA . GLY B 1 21 ? -22.222 50.872 18.402 1.00 21.49 41 GLY B CA 1
ATOM 1774 C C . GLY B 1 21 ? -22.080 51.891 19.507 1.00 23.56 41 GLY B C 1
ATOM 1775 O O . GLY B 1 21 ? -22.955 52.734 19.667 1.00 22.84 41 GLY B O 1
ATOM 1776 N N . GLU B 1 22 ? -20.979 51.830 20.257 1.00 18.18 42 GLU B N 1
ATOM 1777 C CA . GLU B 1 22 ? -20.758 52.707 21.380 1.00 20.22 42 GLU B CA 1
ATOM 1778 C C . GLU B 1 22 ? -19.771 53.830 21.077 1.00 16.12 42 GLU B C 1
ATOM 1779 O O . GLU B 1 22 ? -18.646 53.549 20.712 1.00 15.56 42 GLU B O 1
ATOM 1785 N N . ALA B 1 23 ? -20.192 55.082 21.284 1.00 18.15 43 ALA B N 1
ATOM 1786 C CA . ALA B 1 23 ? -19.298 56.259 21.181 1.00 17.39 43 ALA B CA 1
ATOM 1787 C C . ALA B 1 23 ? -18.115 56.146 22.173 1.00 14.59 43 ALA B C 1
ATOM 1788 O O . ALA B 1 23 ? -18.317 55.722 23.307 1.00 15.37 43 ALA B O 1
ATOM 1790 N N . LEU B 1 24 ? -16.897 56.469 21.735 1.00 12.49 44 LEU B N 1
ATOM 1791 C CA . LEU B 1 24 ? -15.722 56.401 22.589 1.00 12.27 44 LEU B CA 1
ATOM 1792 C C . LEU B 1 24 ? -15.644 57.614 23.514 1.00 12.23 44 LEU B C 1
ATOM 1793 O O . LEU B 1 24 ? -16.023 58.721 23.149 1.00 12.52 44 LEU B O 1
ATOM 1798 N N . GLN B 1 25 ? -15.143 57.373 24.702 1.00 10.72 45 GLN B N 1
ATOM 1799 C CA . GLN B 1 25 ? -14.871 58.446 25.706 1.00 12.71 45 GLN B CA 1
ATOM 1800 C C . GLN B 1 25 ? -13.420 58.922 25.577 1.00 11.81 45 GLN B C 1
ATOM 1801 O O . GLN B 1 25 ? -12.468 58.179 25.775 1.00 10.02 45 GLN B O 1
ATOM 1807 N N . LEU B 1 26 ? -13.269 60.203 25.209 1.00 9.25 46 LEU B N 1
ATOM 1808 C CA . LEU B 1 26 ? -12.012 60.757 24.788 1.00 9.50 46 LEU B CA 1
ATOM 1809 C C . LEU B 1 26 ? -11.723 62.087 25.508 1.00 10.47 46 LEU B C 1
ATOM 1810 O O . LEU B 1 26 ? -12.531 62.620 26.253 1.00 10.23 46 LEU B O 1
ATOM 1815 N N . ARG B 1 27 ? -10.521 62.576 25.268 1.00 9.84 47 ARG B N 1
ATOM 1816 C CA . ARG B 1 27 ? -10.145 63.887 25.647 1.00 11.11 47 ARG B CA 1
ATOM 1817 C C . ARG B 1 27 ? -10.740 64.827 24.581 1.00 11.64 47 ARG B C 1
ATOM 1818 O O . ARG B 1 27 ? -10.503 64.638 23.390 1.00 12.01 47 ARG B O 1
ATOM 1826 N N . GLY B 1 28 ? -11.494 65.822 25.034 1.00 13.04 48 GLY B N 1
ATOM 1827 C CA . GLY B 1 28 ? -12.024 66.888 24.160 1.00 12.48 48 GLY B CA 1
ATOM 1828 C C . GLY B 1 28 ? -11.080 68.034 23.880 1.00 15.89 48 GLY B C 1
ATOM 1829 O O . GLY B 1 28 ? -9.865 67.883 23.944 1.00 16.12 48 GLY B O 1
ATOM 1830 N N . ASN B 1 29 ? -11.675 69.193 23.538 1.00 18.04 49 ASN B N 1
ATOM 1831 C CA . ASN B 1 29 ? -10.947 70.434 23.235 1.00 19.27 49 ASN B CA 1
ATOM 1832 C C . ASN B 1 29 ? -9.770 70.226 22.286 1.00 17.42 49 ASN B C 1
ATOM 1833 O O . ASN B 1 29 ? -8.607 70.562 22.588 1.00 23.07 49 ASN B O 1
ATOM 1838 N N . GLU B 1 30 ? -10.119 69.675 21.141 1.00 15.02 50 GLU B N 1
ATOM 1839 C CA . GLU B 1 30 ? -9.269 69.629 19.943 1.00 16.48 50 GLU B CA 1
ATOM 1840 C C . GLU B 1 30 ? -8.085 68.700 20.045 1.00 17.27 50 GLU B C 1
ATOM 1841 O O . GLU B 1 30 ? -7.190 68.812 19.253 1.00 17.22 50 GLU B O 1
ATOM 1847 N N . ALA B 1 31 ? -8.093 67.761 20.990 1.00 13.27 51 ALA B N 1
ATOM 1848 C CA . ALA B 1 31 ? -7.064 66.740 21.079 1.00 11.91 51 ALA B CA 1
ATOM 1849 C C . ALA B 1 31 ? -7.152 65.718 19.962 1.00 11.78 51 ALA B C 1
ATOM 1850 O O . ALA B 1 31 ? -6.128 65.155 19.559 1.00 15.34 51 ALA B O 1
ATOM 1852 N N . VAL B 1 32 ? -8.376 65.420 19.532 1.00 10.92 52 VAL B N 1
ATOM 1853 C CA . VAL B 1 32 ? -8.616 64.309 18.585 1.00 13.64 52 VAL B CA 1
ATOM 1854 C C . VAL B 1 32 ? -9.409 64.898 17.443 1.00 15.88 52 VAL B C 1
ATOM 1855 O O . VAL B 1 32 ? -10.381 65.623 17.670 1.00 13.45 52 VAL B O 1
ATOM 1859 N N . GLN B 1 33 ? -8.982 64.606 16.224 1.00 14.51 53 GLN B N 1
ATOM 1860 C CA . GLN B 1 33 ? -9.667 65.138 15.053 1.00 15.64 53 GLN B CA 1
ATOM 1861 C C . GLN B 1 33 ? -9.861 64.091 13.980 1.00 16.64 53 GLN B C 1
ATOM 1862 O O . GLN B 1 33 ? -9.134 63.107 13.909 1.00 16.69 53 GLN B O 1
ATOM 1868 N N . LEU B 1 34 ? -10.886 64.320 13.178 1.00 13.14 54 LEU B N 1
ATOM 1869 C CA . LEU B 1 34 ? -11.091 63.642 11.939 1.00 14.50 54 LEU B CA 1
ATOM 1870 C C . LEU B 1 34 ? -10.766 64.606 10.803 1.00 14.03 54 LEU B C 1
ATOM 1871 O O . LEU B 1 34 ? -10.748 65.808 10.997 1.00 15.79 54 LEU B O 1
ATOM 1876 N N . GLN B 1 35 ? -10.540 64.049 9.622 1.00 12.98 55 GLN B N 1
ATOM 1877 C CA . GLN B 1 35 ? -10.182 64.815 8.422 1.00 13.91 55 GLN B CA 1
ATOM 1878 C C . GLN B 1 35 ? -11.183 64.580 7.288 1.00 16.54 55 GLN B C 1
ATOM 1879 O O . GLN B 1 35 ? -11.585 63.447 7.012 1.00 13.55 55 GLN B O 1
ATOM 1885 N N . LEU B 1 36 ? -11.593 65.665 6.648 1.00 12.94 56 LEU B N 1
ATOM 1886 C CA . LEU B 1 36 ? -12.484 65.594 5.481 1.00 12.48 56 LEU B CA 1
ATOM 1887 C C . LEU B 1 36 ? -11.743 66.080 4.247 1.00 13.83 56 LEU B C 1
ATOM 1888 O O . LEU B 1 36 ? -11.261 67.197 4.203 1.00 13.86 56 LEU B O 1
ATOM 1893 N N . TYR B 1 37 ? -11.628 65.220 3.250 1.00 12.30 57 TYR B N 1
ATOM 1894 C CA . TYR B 1 37 ? -10.957 65.588 2.001 1.00 14.90 57 TYR B CA 1
ATOM 1895 C C . TYR B 1 37 ? -11.994 65.869 0.919 1.00 17.78 57 TYR B C 1
ATOM 1896 O O . TYR B 1 37 ? -12.950 65.116 0.787 1.00 16.96 57 TYR B O 1
ATOM 1905 N N . GLN B 1 38 ? -11.809 66.962 0.180 1.00 19.45 58 GLN B N 1
ATOM 1906 C CA . GLN B 1 38 ? -12.710 67.302 -0.914 1.00 22.15 58 GLN B CA 1
ATOM 1907 C C . GLN B 1 38 ? -12.062 67.104 -2.265 1.00 23.29 58 GLN B C 1
ATOM 1908 O O . GLN B 1 38 ? -12.771 66.979 -3.268 1.00 22.02 58 GLN B O 1
ATOM 1914 N N . HIS B 1 39 ? -10.730 67.118 -2.290 1.00 17.71 59 HIS B N 1
ATOM 1915 C CA . HIS B 1 39 ? -9.991 67.138 -3.558 1.00 21.27 59 HIS B CA 1
ATOM 1916 C C . HIS B 1 39 ? -9.055 65.936 -3.769 1.00 17.73 59 HIS B C 1
ATOM 1917 O O . HIS B 1 39 ? -8.064 66.062 -4.454 1.00 18.47 59 HIS B O 1
ATOM 1924 N N . GLY B 1 40 ? -9.354 64.792 -3.164 1.00 16.87 60 GLY B N 1
ATOM 1925 C CA . GLY B 1 40 ? -8.489 63.615 -3.232 1.00 18.54 60 GLY B CA 1
ATOM 1926 C C . GLY B 1 40 ? -7.438 63.615 -2.111 1.00 18.14 60 GLY B C 1
ATOM 1927 O O . GLY B 1 40 ? -7.070 64.677 -1.600 1.00 15.94 60 GLY B O 1
ATOM 1928 N N . TYR B 1 41 ? -7.014 62.417 -1.703 1.00 16.81 61 TYR B N 1
ATOM 1929 C CA . TYR B 1 41 ? -6.144 62.231 -0.522 1.00 15.01 61 TYR B CA 1
ATOM 1930 C C . TYR B 1 41 ? -4.747 62.807 -0.799 1.00 17.02 61 TYR B C 1
ATOM 1931 O O . TYR B 1 41 ? -4.119 63.362 0.076 1.00 14.46 61 TYR B O 1
ATOM 1940 N N . ALA B 1 42 ? -4.302 62.757 -2.047 1.00 18.68 62 ALA B N 1
ATOM 1941 C CA . ALA B 1 42 ? -2.979 63.270 -2.405 1.00 15.92 62 ALA B CA 1
ATOM 1942 C C . ALA B 1 42 ? -2.809 64.790 -2.155 1.00 18.08 62 ALA B C 1
ATOM 1943 O O . ALA B 1 42 ? -1.693 65.268 -1.928 1.00 21.06 62 ALA B O 1
ATOM 1945 N N . LYS B 1 43 ? -3.890 65.559 -2.192 1.00 17.06 63 LYS B N 1
ATOM 1946 C CA . LYS B 1 43 ? -3.803 67.029 -2.059 1.00 17.38 63 LYS B CA 1
ATOM 1947 C C . LYS B 1 43 ? -3.498 67.477 -0.619 1.00 17.66 63 LYS B C 1
ATOM 1948 O O . LYS B 1 43 ? -3.206 68.634 -0.359 1.00 14.79 63 LYS B O 1
ATOM 1951 N N . HIS B 1 44 ? -3.585 66.544 0.318 1.00 15.80 64 HIS B N 1
ATOM 1952 C CA . HIS B 1 44 ? -3.154 66.742 1.687 1.00 16.87 64 HIS B CA 1
ATOM 1953 C C . HIS B 1 44 ? -3.675 68.057 2.311 1.00 19.08 64 HIS B C 1
ATOM 1954 O O . HIS B 1 44 ? -2.974 68.773 3.053 1.00 17.18 64 HIS B O 1
ATOM 1961 N N . ASP B 1 45 ? -4.952 68.334 2.045 1.00 16.99 65 ASP B N 1
ATOM 1962 C CA . ASP B 1 45 ? -5.530 69.617 2.430 1.00 17.57 65 ASP B CA 1
ATOM 1963 C C . ASP B 1 45 ? -6.858 69.443 3.158 1.00 18.16 65 ASP B C 1
ATOM 1964 O O . ASP B 1 45 ? -7.865 70.049 2.788 1.00 16.65 65 ASP B O 1
ATOM 1969 N N . PRO B 1 46 ? -6.879 68.586 4.195 1.00 17.96 66 PRO B N 1
ATOM 1970 C CA . PRO B 1 46 ? -8.201 68.293 4.769 1.00 18.86 66 PRO B CA 1
ATOM 1971 C C . PRO B 1 46 ? -8.784 69.416 5.611 1.00 17.90 66 PRO B C 1
ATOM 1972 O O . PRO B 1 46 ? -8.041 70.271 6.100 1.00 18.39 66 PRO B O 1
ATOM 1976 N N . ILE B 1 47 ? -10.096 69.385 5.784 1.00 18.42 67 ILE B N 1
ATOM 1977 C CA . ILE B 1 47 ? -10.798 70.226 6.746 1.00 18.14 67 ILE B CA 1
ATOM 1978 C C . ILE B 1 47 ? -10.727 69.451 8.039 1.00 20.46 67 ILE B C 1
ATOM 1979 O O . ILE B 1 47 ? -11.053 68.263 8.049 1.00 15.84 67 ILE B O 1
ATOM 1984 N N . ASN B 1 48 ? -10.313 70.093 9.125 1.00 18.33 68 ASN B N 1
ATOM 1985 C CA . ASN B 1 48 ? -10.269 69.396 10.426 1.00 20.59 68 ASN B CA 1
ATOM 1986 C C . ASN B 1 48 ? -11.567 69.461 11.148 1.00 17.08 68 ASN B C 1
ATOM 1987 O O . ASN B 1 48 ? -12.229 70.517 11.203 1.00 19.20 68 ASN B O 1
ATOM 1992 N N . VAL B 1 49 ? -11.920 68.340 11.752 1.00 14.25 69 VAL B N 1
ATOM 1993 C CA . VAL B 1 49 ? -13.167 68.201 12.465 1.00 13.72 69 VAL B CA 1
ATOM 1994 C C . VAL B 1 49 ? -12.839 67.703 13.866 1.00 15.92 69 VAL B C 1
ATOM 1995 O O . VAL B 1 49 ? -12.184 66.687 14.004 1.00 16.96 69 VAL B O 1
ATOM 1999 N N . TYR B 1 50 ? -13.233 68.427 14.907 1.00 14.75 70 TYR B N 1
ATOM 2000 C CA . TYR B 1 50 ? -12.791 68.075 16.259 1.00 15.95 70 TYR B CA 1
ATOM 2001 C C . TYR B 1 50 ? -13.836 67.228 16.976 1.00 15.31 70 TYR B C 1
ATOM 2002 O O . TYR B 1 50 ? -15.027 67.451 16.875 1.00 15.06 70 TYR B O 1
ATOM 2011 N N . VAL B 1 51 ? -13.348 66.252 17.742 1.00 13.16 71 VAL B N 1
ATOM 2012 C CA . VAL B 1 51 ? -14.207 65.339 18.464 1.00 13.83 71 VAL B CA 1
ATOM 2013 C C . VAL B 1 51 ? -14.304 65.783 19.939 1.00 13.87 71 VAL B C 1
ATOM 2014 O O . VAL B 1 51 ? -13.326 66.276 20.507 1.00 13.87 71 VAL B O 1
ATOM 2018 N N . ASN B 1 52 ? -15.470 65.638 20.545 1.00 14.01 72 ASN B N 1
ATOM 2019 C CA . ASN B 1 52 ? -15.628 66.056 21.941 1.00 13.91 72 ASN B CA 1
ATOM 2020 C C . ASN B 1 52 ? -15.370 64.923 22.903 1.00 13.19 72 ASN B C 1
ATOM 2021 O O . ASN B 1 52 ? -15.095 63.815 22.492 1.00 12.07 72 ASN B O 1
ATOM 2026 N N . GLN B 1 53 ? -15.535 65.205 24.186 1.00 15.63 73 GLN B N 1
ATOM 2027 C CA . GLN B 1 53 ? -15.279 64.231 25.258 1.00 14.30 73 GLN B CA 1
ATOM 2028 C C . GLN B 1 53 ? -16.093 62.950 25.115 1.00 13.84 73 GLN B C 1
ATOM 2029 O O . GLN B 1 53 ? -15.653 61.853 25.535 1.00 12.68 73 GLN B O 1
ATOM 2035 N N . ASP B 1 54 ? -17.274 63.058 24.486 1.00 11.86 74 ASP B N 1
ATOM 2036 C CA . ASP B 1 54 ? -18.207 61.965 24.376 1.00 14.01 74 ASP B CA 1
ATOM 2037 C C . ASP B 1 54 ? -18.149 61.323 23.017 1.00 14.85 74 ASP B C 1
ATOM 2038 O O . ASP B 1 54 ? -19.033 60.537 22.643 1.00 15.69 74 ASP B O 1
ATOM 2043 N N . GLY B 1 55 ? -17.104 61.643 22.271 1.00 14.54 75 GLY B N 1
ATOM 2044 C CA . GLY B 1 55 ? -16.883 61.028 20.964 1.00 16.39 75 GLY B CA 1
ATOM 2045 C C . GLY B 1 55 ? -17.681 61.596 19.811 1.00 14.83 75 GLY B C 1
ATOM 2046 O O . GLY B 1 55 ? -17.715 61.003 18.736 1.00 15.57 75 GLY B O 1
ATOM 2055 N N . TYR B 1 57 ? -18.766 64.734 17.096 1.00 12.55 77 TYR B N 1
ATOM 2056 C CA . TYR B 1 57 ? -18.249 65.847 16.338 1.00 15.00 77 TYR B CA 1
ATOM 2057 C C . TYR B 1 57 ? -19.376 66.562 15.621 1.00 17.01 77 TYR B C 1
ATOM 2058 O O . TYR B 1 57 ? -20.469 65.994 15.370 1.00 14.66 77 TYR B O 1
ATOM 2067 N N . SER B 1 58 ? -19.097 67.809 15.281 1.00 17.19 78 SER B N 1
ATOM 2068 C CA . SER B 1 58 ? -19.998 68.622 14.501 1.00 17.12 78 SER B CA 1
ATOM 2069 C C . SER B 1 58 ? -19.146 69.584 13.664 1.00 20.00 78 SER B C 1
ATOM 2070 O O . SER B 1 58 ? -18.161 70.137 14.152 1.00 22.29 78 SER B O 1
ATOM 2073 N N . ALA B 1 59 ? -19.490 69.713 12.398 1.00 16.76 79 ALA B N 1
ATOM 2074 C CA . ALA B 1 59 ? -18.824 70.635 11.495 1.00 17.25 79 ALA B CA 1
ATOM 2075 C C . ALA B 1 59 ? -19.865 71.272 10.594 1.00 18.53 79 ALA B C 1
ATOM 2076 O O . ALA B 1 59 ? -20.829 70.632 10.191 1.00 17.89 79 ALA B O 1
ATOM 2078 N N . ASN B 1 60 ? -19.690 72.566 10.317 1.00 16.61 80 ASN B N 1
ATOM 2079 C CA . ASN B 1 60 ? -20.531 73.308 9.385 1.00 17.88 80 ASN B CA 1
ATOM 2080 C C . ASN B 1 60 ? -19.825 73.424 8.061 1.00 20.80 80 ASN B C 1
ATOM 2081 O O . ASN B 1 60 ? -18.720 74.000 7.992 1.00 21.85 80 ASN B O 1
ATOM 2086 N N . LEU B 1 61 ? -20.451 72.887 7.022 1.00 18.43 81 LEU B N 1
ATOM 2087 C CA . LEU B 1 61 ? -19.833 72.703 5.724 1.00 16.96 81 LEU B CA 1
ATOM 2088 C C . LEU B 1 61 ? -20.777 73.150 4.611 1.00 20.11 81 LEU B C 1
ATOM 2089 O O . LEU B 1 61 ? -21.986 73.261 4.836 1.00 19.87 81 LEU B O 1
ATOM 2094 N N . PHE B 1 62 ? -20.233 73.329 3.405 1.00 19.78 82 PHE B N 1
ATOM 2095 C CA . PHE B 1 62 ? -21.031 73.358 2.179 1.00 19.42 82 PHE B CA 1
ATOM 2096 C C . PHE B 1 62 ? -21.453 71.965 1.780 1.00 19.31 82 PHE B C 1
ATOM 2097 O O . PHE B 1 62 ? -20.713 70.992 2.005 1.00 19.70 82 PHE B O 1
ATOM 2105 N N . ASP B 1 63 ? -22.663 71.865 1.232 1.00 15.75 83 ASP B N 1
ATOM 2106 C CA . ASP B 1 63 ? -23.122 70.651 0.586 1.00 16.60 83 ASP B CA 1
ATOM 2107 C C . ASP B 1 63 ? -22.104 70.171 -0.443 1.00 18.85 83 ASP B C 1
ATOM 2108 O O . ASP B 1 63 ? -21.392 70.977 -1.073 1.00 18.25 83 ASP B O 1
ATOM 2113 N N . GLY B 1 64 ? -22.051 68.858 -0.614 1.00 18.32 84 GLY B N 1
ATOM 2114 C CA . GLY B 1 64 ? -21.109 68.242 -1.527 1.00 18.21 84 GLY B CA 1
ATOM 2115 C C . GLY B 1 64 ? -20.627 66.881 -1.049 1.00 17.40 84 GLY B C 1
ATOM 2116 O O . GLY B 1 64 ? -21.120 66.313 -0.069 1.00 15.95 84 GLY B O 1
ATOM 2117 N N . GLU B 1 65 ? -19.638 66.373 -1.770 1.00 16.06 85 GLU B N 1
ATOM 2118 C CA A GLU B 1 65 ? -19.091 65.049 -1.528 0.50 16.92 85 GLU B CA 1
ATOM 2119 C CA B GLU B 1 65 ? -19.118 65.057 -1.532 0.50 16.43 85 GLU B CA 1
ATOM 2120 C C . GLU B 1 65 ? -17.759 65.188 -0.819 1.00 16.66 85 GLU B C 1
ATOM 2121 O O . GLU B 1 65 ? -16.923 65.995 -1.196 1.00 19.07 85 GLU B O 1
ATOM 2132 N N . TYR B 1 66 ? -17.567 64.407 0.236 1.00 14.99 86 TYR B N 1
ATOM 2133 C CA . TYR B 1 66 ? -16.369 64.466 1.045 1.00 13.75 86 TYR B CA 1
ATOM 2134 C C . TYR B 1 66 ? -15.890 63.051 1.308 1.00 16.24 86 TYR B C 1
ATOM 2135 O O . TYR B 1 66 ? -16.674 62.109 1.323 1.00 17.78 86 TYR B O 1
ATOM 2144 N N . GLN B 1 67 ? -14.599 62.928 1.563 1.00 15.84 87 GLN B N 1
ATOM 2145 C CA . GLN B 1 67 ? -14.024 61.668 2.003 1.00 15.09 87 GLN B CA 1
ATOM 2146 C C . GLN B 1 67 ? -13.477 61.880 3.402 1.00 12.23 87 GLN B C 1
ATOM 2147 O O . GLN B 1 67 ? -12.593 62.733 3.609 1.00 13.73 87 GLN B O 1
ATOM 2161 N N . ILE B 1 69 ? -11.862 60.482 7.095 1.00 11.99 89 ILE B N 1
ATOM 2162 C CA . ILE B 1 69 ? -10.938 59.474 7.608 1.00 11.50 89 ILE B CA 1
ATOM 2163 C C . ILE B 1 69 ? -10.386 59.967 8.937 1.00 10.58 89 ILE B C 1
ATOM 2164 O O . ILE B 1 69 ? -10.302 61.177 9.167 1.00 12.01 89 ILE B O 1
ATOM 2169 N N . THR B 1 70 ? -10.011 59.049 9.836 1.00 10.40 90 THR B N 1
ATOM 2170 C CA . THR B 1 70 ? -9.312 59.454 11.059 1.00 11.19 90 THR B CA 1
ATOM 2171 C C . THR B 1 70 ? -7.935 59.997 10.694 1.00 10.05 90 THR B C 1
ATOM 2172 O O . THR B 1 70 ? -7.412 59.670 9.626 1.00 11.65 90 THR B O 1
ATOM 2176 N N . LYS B 1 71 ? -7.405 60.892 11.516 1.00 10.84 91 LYS B N 1
ATOM 2177 C CA . LYS B 1 71 ? -6.054 61.411 11.330 1.00 10.86 91 LYS B CA 1
ATOM 2178 C C . LYS B 1 71 ? -5.081 60.331 11.769 1.00 12.39 91 LYS B C 1
ATOM 2179 O O . LYS B 1 71 ? -5.201 59.794 12.897 1.00 10.74 91 LYS B O 1
ATOM 2185 N N . SER B 1 72 ? -4.162 59.961 10.869 1.00 10.57 92 SER B N 1
ATOM 2186 C CA . SER B 1 72 ? -3.182 58.943 11.160 1.00 11.78 92 SER B CA 1
ATOM 2187 C C . SER B 1 72 ? -2.433 59.194 12.463 1.00 10.71 92 SER B C 1
ATOM 2188 O O . SER B 1 72 ? -1.882 60.286 12.690 1.00 13.05 92 SER B O 1
ATOM 2191 N N . GLY B 1 73 ? -2.477 58.198 13.331 1.00 11.02 93 GLY B N 1
ATOM 2192 C CA . GLY B 1 73 ? -1.832 58.246 14.630 1.00 9.61 93 GLY B CA 1
ATOM 2193 C C . GLY B 1 73 ? -2.521 59.041 15.729 1.00 10.31 93 GLY B C 1
ATOM 2194 O O . GLY B 1 73 ? -2.009 59.076 16.846 1.00 11.16 93 GLY B O 1
ATOM 2195 N N . ASN B 1 74 ? -3.651 59.704 15.446 1.00 10.36 94 ASN B N 1
ATOM 2196 C CA . ASN B 1 74 ? -4.325 60.567 16.438 1.00 9.40 94 ASN B CA 1
ATOM 2197 C C . ASN B 1 74 ? -5.566 59.862 16.979 1.00 9.62 94 ASN B C 1
ATOM 2198 O O . ASN B 1 74 ? -6.538 59.634 16.239 1.00 12.66 94 ASN B O 1
ATOM 2203 N N . GLY B 1 75 ? -5.526 59.471 18.243 1.00 10.91 95 GLY B N 1
ATOM 2204 C CA . GLY B 1 75 ? -6.675 58.838 18.887 1.00 10.50 95 GLY B CA 1
ATOM 2205 C C . GLY B 1 75 ? -6.327 57.460 19.450 1.00 10.78 95 GLY B C 1
ATOM 2206 O O . GLY B 1 75 ? -5.449 56.784 18.928 1.00 10.81 95 GLY B O 1
ATOM 2207 N N . PRO B 1 76 ? -7.044 57.036 20.495 1.00 11.28 96 PRO B N 1
ATOM 2208 C CA . PRO B 1 76 ? -6.697 55.746 21.142 1.00 10.90 96 PRO B CA 1
ATOM 2209 C C . PRO B 1 76 ? -7.275 54.528 20.406 1.00 11.38 96 PRO B C 1
ATOM 2210 O O . PRO B 1 76 ? -8.089 53.791 20.953 1.00 11.41 96 PRO B O 1
ATOM 2214 N N . TRP B 1 77 ? -6.795 54.310 19.210 1.00 10.68 97 TRP B N 1
ATOM 2215 C CA . TRP B 1 77 ? -7.184 53.192 18.393 1.00 9.19 97 TRP B CA 1
ATOM 2216 C C . TRP B 1 77 ? -6.068 52.866 17.415 1.00 12.38 97 TRP B C 1
ATOM 2217 O O . TRP B 1 77 ? -5.200 53.665 17.196 1.00 12.35 97 TRP B O 1
ATOM 2228 N N . THR B 1 78 ? -6.124 51.682 16.812 1.00 13.12 98 THR B N 1
ATOM 2229 C CA . THR B 1 78 ? -5.103 51.269 15.861 1.00 15.82 98 THR B CA 1
ATOM 2230 C C . THR B 1 78 ? -5.518 51.746 14.471 1.00 15.98 98 THR B C 1
ATOM 2231 O O . THR B 1 78 ? -6.612 52.308 14.286 1.00 14.81 98 THR B O 1
ATOM 2235 N N . SER B 1 79 ? -4.653 51.505 13.491 1.00 12.86 99 SER B N 1
ATOM 2236 C CA . SER B 1 79 ? -4.953 51.822 12.136 1.00 14.87 99 SER B CA 1
ATOM 2237 C C . SER B 1 79 ? -5.694 50.675 11.469 1.00 17.22 99 SER B C 1
ATOM 2238 O O . SER B 1 79 ? -5.987 50.762 10.280 1.00 15.11 99 SER B O 1
ATOM 2241 N N . GLU B 1 80 ? -6.048 49.631 12.227 1.00 19.53 100 GLU B N 1
ATOM 2242 C CA A GLU B 1 80 ? -6.866 48.521 11.699 0.50 22.30 100 GLU B CA 1
ATOM 2243 C CA B GLU B 1 80 ? -6.831 48.533 11.659 0.50 23.25 100 GLU B CA 1
ATOM 2244 C C . GLU B 1 80 ? -8.210 49.019 11.223 1.00 22.42 100 GLU B C 1
ATOM 2245 O O . GLU B 1 80 ? -8.947 49.604 11.995 1.00 27.81 100 GLU B O 1
ATOM 2256 N N . GLY B 1 81 ? -8.536 48.776 9.959 1.00 27.00 101 GLY B N 1
ATOM 2257 C CA . GLY B 1 81 ? -9.806 49.201 9.392 1.00 28.33 101 GLY B CA 1
ATOM 2258 C C . GLY B 1 81 ? -9.887 50.681 9.052 1.00 29.13 101 GLY B C 1
ATOM 2259 O O . GLY B 1 81 ? -10.961 51.191 8.743 1.00 31.87 101 GLY B O 1
ATOM 2260 N N . ARG B 1 82 ? -8.759 51.383 9.130 1.00 24.90 102 ARG B N 1
ATOM 2261 C CA . ARG B 1 82 ? -8.724 52.785 8.761 1.00 21.82 102 ARG B CA 1
ATOM 2262 C C . ARG B 1 82 ? -8.780 52.931 7.244 1.00 21.97 102 ARG B C 1
ATOM 2263 O O . ARG B 1 82 ? -7.893 52.494 6.511 1.00 20.10 102 ARG B O 1
ATOM 2271 N N . ASP B 1 83 ? -9.844 53.561 6.786 1.00 19.75 103 ASP B N 1
ATOM 2272 C CA . ASP B 1 83 ? -10.043 53.818 5.353 1.00 24.20 103 ASP B CA 1
ATOM 2273 C C . ASP B 1 83 ? -10.946 55.028 5.183 1.00 22.30 103 ASP B C 1
ATOM 2274 O O . ASP B 1 83 ? -11.604 55.427 6.138 1.00 19.84 103 ASP B O 1
ATOM 2279 N N . THR B 1 84 ? -10.989 55.597 3.981 1.00 20.31 104 THR B N 1
ATOM 2280 C CA . THR B 1 84 ? -11.886 56.745 3.730 1.00 20.54 104 THR B CA 1
ATOM 2281 C C . THR B 1 84 ? -13.366 56.322 3.709 1.00 17.84 104 THR B C 1
ATOM 2282 O O . THR B 1 84 ? -13.739 55.219 3.307 1.00 19.48 104 THR B O 1
ATOM 2286 N N . ILE B 1 85 ? -14.197 57.212 4.209 1.00 15.97 105 ILE B N 1
ATOM 2287 C CA . ILE B 1 85 ? -15.621 57.053 4.212 1.00 16.71 105 ILE B CA 1
ATOM 2288 C C . ILE B 1 85 ? -16.170 58.098 3.259 1.00 13.96 105 ILE B C 1
ATOM 2289 O O . ILE B 1 85 ? -15.868 59.286 3.412 1.00 17.67 105 ILE B O 1
ATOM 2294 N N . ASN B 1 86 ? -16.958 57.667 2.279 1.00 14.50 106 ASN B N 1
ATOM 2295 C CA . ASN B 1 86 ? -17.551 58.584 1.301 1.00 16.76 106 ASN B CA 1
ATOM 2296 C C . ASN B 1 86 ? -18.822 59.183 1.908 1.00 16.32 106 ASN B C 1
ATOM 2297 O O . ASN B 1 86 ? -19.713 58.433 2.317 1.00 17.68 106 ASN B O 1
ATOM 2302 N N . VAL B 1 87 ? -18.874 60.503 2.029 1.00 14.81 107 VAL B N 1
ATOM 2303 C CA . VAL B 1 87 ? -20.008 61.201 2.630 1.00 15.34 107 VAL B CA 1
ATOM 2304 C C . VAL B 1 87 ? -20.630 62.232 1.713 1.00 15.62 107 VAL B C 1
ATOM 2305 O O . VAL B 1 87 ? -19.919 63.082 1.176 1.00 16.07 107 VAL B O 1
ATOM 2309 N N . THR B 1 88 ? -21.943 62.156 1.522 1.00 14.26 108 THR B N 1
ATOM 2310 C CA . THR B 1 88 ? -22.667 63.150 0.761 1.00 15.08 108 THR B CA 1
ATOM 2311 C C . THR B 1 88 ? -23.343 6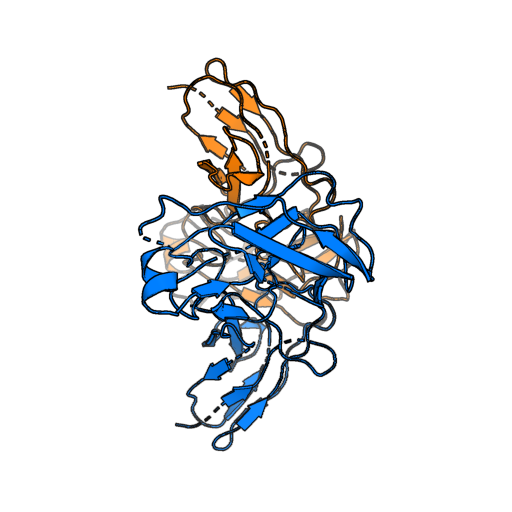4.074 1.760 1.00 11.76 108 THR B C 1
ATOM 2312 O O . THR B 1 88 ? -24.258 63.678 2.483 1.00 14.64 108 THR B O 1
ATOM 2316 N N . VAL B 1 89 ? -22.884 65.302 1.823 1.00 14.12 109 VAL B N 1
ATOM 2317 C CA . VAL B 1 89 ? -23.479 66.258 2.713 1.00 12.81 109 VAL B CA 1
ATOM 2318 C C . VAL B 1 89 ? -24.569 66.950 1.841 1.00 12.84 109 VAL B C 1
ATOM 2319 O O . VAL B 1 89 ? -24.278 67.558 0.806 1.00 15.49 109 VAL B O 1
ATOM 2323 N N . ALA B 1 90 ? -25.812 66.811 2.254 1.00 14.19 110 ALA B N 1
ATOM 2324 C CA . ALA B 1 90 ? -26.972 67.423 1.553 1.00 13.72 110 ALA B CA 1
ATOM 2325 C C . ALA B 1 90 ? -27.880 67.886 2.642 1.00 15.89 110 ALA B C 1
ATOM 2326 O O . ALA B 1 90 ? -28.627 67.086 3.221 1.00 16.24 110 ALA B O 1
ATOM 2328 N N . GLY B 1 91 ? -27.730 69.144 3.036 1.00 16.96 111 GLY B N 1
ATOM 2329 C CA . GLY B 1 91 ? -28.284 69.592 4.300 1.00 19.02 111 GLY B CA 1
ATOM 2330 C C . GLY B 1 91 ? -27.622 68.890 5.487 1.00 20.04 111 GLY B C 1
ATOM 2331 O O . GLY B 1 91 ? -26.601 68.200 5.347 1.00 17.54 111 GLY B O 1
ATOM 2332 N N . ASN B 1 92 ? -28.194 69.055 6.667 1.00 16.98 112 ASN B N 1
ATOM 2333 C CA . ASN B 1 92 ? -27.614 68.430 7.846 1.00 13.76 112 ASN B CA 1
ATOM 2334 C C . ASN B 1 92 ? -27.546 66.917 7.646 1.00 14.16 112 ASN B C 1
ATOM 2335 O O . ASN B 1 92 ? -28.496 66.294 7.163 1.00 14.22 112 ASN B O 1
ATOM 2340 N N . THR B 1 93 ? -26.398 66.335 8.000 1.00 14.72 113 THR B N 1
ATOM 2341 C CA . THR B 1 93 ? -26.108 64.969 7.603 1.00 13.68 113 THR B CA 1
ATOM 2342 C C . THR B 1 93 ? -25.351 64.284 8.771 1.00 13.46 113 THR B C 1
ATOM 2343 O O . THR B 1 93 ? -24.539 64.898 9.449 1.00 12.78 113 THR B O 1
ATOM 2347 N N . VAL B 1 94 ? -25.693 63.029 9.027 1.00 12.70 114 VAL B N 1
ATOM 2348 C CA . VAL B 1 94 ? -25.042 62.242 10.051 1.00 11.94 114 VAL B CA 1
ATOM 2349 C C . VAL B 1 94 ? -24.075 61.217 9.442 1.00 14.31 114 VAL B C 1
ATOM 2350 O O . VAL B 1 94 ? -24.425 60.516 8.510 1.00 17.11 114 VAL B O 1
ATOM 2354 N N . GLN B 1 95 ? -22.880 61.110 10.007 1.00 12.57 115 GLN B N 1
ATOM 2355 C CA . GLN B 1 95 ? -21.920 60.103 9.566 1.00 14.39 115 GLN B CA 1
ATOM 2356 C C . GLN B 1 95 ? -21.024 59.698 10.720 1.00 14.56 115 GLN B C 1
ATOM 2357 O O . GLN B 1 95 ? -20.212 60.486 11.183 1.00 15.24 115 GLN B O 1
ATOM 2363 N N . ASP B 1 96 ? -21.141 58.438 11.115 1.00 13.39 116 ASP B N 1
ATOM 2364 C CA . ASP B 1 96 ? -20.302 57.872 12.145 1.00 12.86 116 ASP B CA 1
ATOM 2365 C C . ASP B 1 96 ? -19.036 57.235 11.563 1.00 14.39 116 ASP B C 1
ATOM 2366 O O . ASP B 1 96 ? -18.953 56.918 10.378 1.00 13.21 116 ASP B O 1
ATOM 2371 N N . VAL B 1 97 ? -18.038 57.095 12.429 1.00 13.80 117 VAL B N 1
ATOM 2372 C CA . VAL B 1 97 ? -16.748 56.538 12.072 1.00 14.78 117 VAL B CA 1
ATOM 2373 C C . VAL B 1 97 ? -16.480 55.391 13.004 1.00 14.25 117 VAL B C 1
ATOM 2374 O O . VAL B 1 97 ? -16.499 55.595 14.215 1.00 13.94 117 VAL B O 1
ATOM 2378 N N . GLU B 1 98 ? -16.203 54.208 12.455 1.00 13.83 118 GLU B N 1
ATOM 2379 C CA . GLU B 1 98 ? -15.893 53.036 13.263 1.00 11.15 118 GLU B CA 1
ATOM 2380 C C . GLU B 1 98 ? -14.386 52.930 13.426 1.00 12.66 118 GLU B C 1
ATOM 2381 O O . GLU B 1 98 ? -13.666 53.048 12.472 1.00 13.87 118 GLU B O 1
ATOM 2387 N N . VAL B 1 99 ? -13.916 52.726 14.640 1.00 12.39 119 VAL B N 1
ATOM 2388 C CA . VAL B 1 99 ? -12.495 52.519 14.900 1.00 11.66 119 VAL B CA 1
ATOM 2389 C C . VAL B 1 99 ? -12.276 51.271 15.750 1.00 12.94 119 VAL B C 1
ATOM 2390 O O . VAL B 1 99 ? -13.204 50.753 16.348 1.00 15.84 119 VAL B O 1
ATOM 2394 N N . THR B 1 100 ? -11.033 50.831 15.785 1.00 11.18 120 THR B N 1
ATOM 2395 C CA . THR B 1 100 ? -10.612 49.703 16.609 1.00 14.24 120 THR B CA 1
ATOM 2396 C C . THR B 1 100 ? -9.788 50.157 17.816 1.00 11.39 120 THR B C 1
ATOM 2397 O O . THR B 1 100 ? -8.577 50.360 17.710 1.00 12.60 120 THR B O 1
ATOM 2401 N N . PRO B 1 101 ? -10.438 50.244 18.987 1.00 12.30 121 PRO B N 1
ATOM 2402 C CA . PRO B 1 101 ? -9.704 50.658 20.208 1.00 12.44 121 PRO B CA 1
ATOM 2403 C C . PRO B 1 101 ? -8.625 49.684 20.619 1.00 13.35 121 PRO B C 1
ATOM 2404 O O . PRO B 1 101 ? -8.683 48.496 20.287 1.00 13.19 121 PRO B O 1
ATOM 2408 N N . TYR B 1 102 ? -7.631 50.183 21.334 1.00 9.51 122 TYR B N 1
ATOM 2409 C CA . TYR B 1 102 ? -6.708 49.305 22.012 1.00 9.81 122 TYR B CA 1
ATOM 2410 C C . TYR B 1 102 ? -7.414 48.635 23.221 1.00 11.14 122 TYR B C 1
ATOM 2411 O O . TYR B 1 102 ? -7.362 47.401 23.401 1.00 11.66 122 TYR B O 1
ATOM 2420 N N . TYR B 1 103 ? -8.054 49.475 24.047 1.00 12.20 123 TYR B N 1
ATOM 2421 C CA . TYR B 1 103 ? -8.726 49.093 25.303 1.00 10.40 123 TYR B CA 1
ATOM 2422 C C . TYR B 1 103 ? -9.976 49.942 25.441 1.00 12.78 123 TYR B C 1
ATOM 2423 O O . TYR B 1 103 ? -10.113 51.005 24.794 1.00 12.15 123 TYR B O 1
ATOM 2432 N N . LEU B 1 104 ? -10.898 49.452 26.264 1.00 11.17 124 LEU B N 1
ATOM 2433 C CA . LEU B 1 104 ? -12.020 50.256 26.754 1.00 11.13 124 LEU B CA 1
ATOM 2434 C C . LEU B 1 104 ? -12.030 50.140 28.266 1.00 13.32 124 LEU B C 1
ATOM 2435 O O . LEU B 1 104 ? -11.616 49.116 28.850 1.00 13.14 124 LEU B O 1
ATOM 2440 N N . VAL B 1 105 ? -12.480 51.202 28.917 1.00 11.24 125 VAL B N 1
ATOM 2441 C CA . VAL B 1 105 ? -12.624 51.233 30.367 1.00 13.48 125 VAL B CA 1
ATOM 2442 C C . VAL B 1 105 ? -14.044 50.801 30.707 1.00 13.58 125 VAL B C 1
ATOM 2443 O O . VAL B 1 105 ? -15.002 51.479 30.312 1.00 15.19 125 VAL B O 1
ATOM 2447 N N . ARG B 1 106 ? -14.189 49.665 31.390 1.00 13.07 126 ARG B N 1
ATOM 2448 C CA . ARG B 1 106 ? -15.519 49.146 31.749 1.00 13.85 126 ARG B CA 1
ATOM 2449 C C . ARG B 1 106 ? -15.815 49.205 33.216 1.00 14.24 126 ARG B C 1
ATOM 2450 O O . ARG B 1 106 ? -14.903 49.180 34.045 1.00 13.78 126 ARG B O 1
ATOM 2458 N N . ASP B 1 107 ? -17.116 49.273 33.547 1.00 14.63 127 ASP B N 1
ATOM 2459 C CA A ASP B 1 107 ? -17.558 49.258 34.938 0.50 14.77 127 ASP B CA 1
ATOM 2460 C CA B ASP B 1 107 ? -17.570 49.267 34.951 0.50 15.13 127 ASP B CA 1
ATOM 2461 C C . ASP B 1 107 ? -16.794 50.261 35.832 1.00 12.49 127 ASP B C 1
ATOM 2462 O O . ASP B 1 107 ? -16.477 49.976 36.978 1.00 13.44 127 ASP B O 1
ATOM 2471 N N . ALA B 1 108 ? -16.473 51.443 35.291 1.00 13.18 128 ALA B N 1
ATOM 2472 C CA . ALA B 1 108 ? -15.780 52.425 36.138 1.00 11.01 128 ALA B CA 1
ATOM 2473 C C . ALA B 1 108 ? -16.615 52.775 37.362 1.00 13.12 128 ALA B C 1
ATOM 2474 O O . ALA B 1 108 ? -17.806 53.076 37.245 1.00 14.11 128 ALA B O 1
ATOM 2476 N N . GLN B 1 109 ? -15.960 52.825 38.522 1.00 14.62 129 GLN B N 1
ATOM 2477 C CA . GLN B 1 109 ? -16.596 53.164 39.794 1.00 15.08 129 GLN B CA 1
ATOM 2478 C C . GLN B 1 109 ? -15.670 54.092 40.529 1.00 14.42 129 GLN B C 1
ATOM 2479 O O . GLN B 1 109 ? -14.470 53.830 40.645 1.00 16.30 129 GLN B O 1
ATOM 2493 N N . THR B 1 111 ? -16.000 56.451 44.160 1.00 14.92 131 THR B N 1
ATOM 2494 C CA . THR B 1 111 ? -16.835 56.759 45.308 1.00 15.79 131 THR B CA 1
ATOM 2495 C C . THR B 1 111 ? -16.112 57.742 46.241 1.00 15.56 131 THR B C 1
ATOM 2496 O O . THR B 1 111 ? -14.901 57.638 46.449 1.00 14.88 131 THR B O 1
ATOM 2500 N N . LEU B 1 112 ? -16.875 58.686 46.780 1.00 16.36 132 LEU B N 1
ATOM 2501 C CA . LEU B 1 112 ? -16.376 59.674 47.720 1.00 15.96 132 LEU B CA 1
ATOM 2502 C C . LEU B 1 112 ? -16.917 59.308 49.083 1.00 19.79 132 LEU B C 1
ATOM 2503 O O . LEU B 1 112 ? -18.107 59.139 49.224 1.00 16.02 132 LEU B O 1
ATOM 2508 N N . GLU B 1 113 ? -16.032 59.185 50.067 1.00 18.33 133 GLU B N 1
ATOM 2509 C CA . GLU B 1 113 ? -16.423 58.911 51.446 1.00 23.23 133 GLU B CA 1
ATOM 2510 C C . GLU B 1 113 ? -15.590 59.791 52.383 1.00 18.17 133 GLU B C 1
ATOM 2511 O O . GLU B 1 113 ? -14.426 59.472 52.666 1.00 17.34 133 GLU B O 1
ATOM 2517 N N . GLY B 1 114 ? -16.200 60.884 52.827 1.00 18.05 134 GLY B N 1
ATOM 2518 C CA . GLY B 1 114 ? -15.533 61.890 53.654 1.00 17.44 134 GLY B CA 1
ATOM 2519 C C . GLY B 1 114 ? -14.452 62.522 52.787 1.00 16.16 134 GLY B C 1
ATOM 2520 O O . GLY B 1 114 ? -14.772 63.112 51.754 1.00 16.60 134 GLY B O 1
ATOM 2521 N N . ASN B 1 115 ? -13.182 62.374 53.179 1.00 15.25 135 ASN B N 1
ATOM 2522 C CA . ASN B 1 115 ? -12.078 62.917 52.378 1.00 11.40 135 ASN B CA 1
ATOM 2523 C C . ASN B 1 115 ? -11.355 61.880 51.518 1.00 12.07 135 ASN B C 1
ATOM 2524 O O . ASN B 1 115 ? -10.271 62.159 50.985 1.00 14.45 135 ASN B O 1
ATOM 2529 N N . LYS B 1 116 ? -11.960 60.696 51.391 1.00 11.97 136 LYS B N 1
ATOM 2530 C CA . LYS B 1 116 ? -11.362 59.593 50.630 1.00 13.48 136 LYS B CA 1
ATOM 2531 C C . LYS B 1 116 ? -12.081 59.346 49.330 1.00 12.39 136 LYS B C 1
ATOM 2532 O O . LYS B 1 116 ? -13.307 59.445 49.265 1.00 13.11 136 LYS B O 1
ATOM 2538 N N . VAL B 1 117 ? -11.298 59.023 48.309 1.00 12.87 137 VAL B N 1
ATOM 2539 C CA . VAL B 1 117 ? -11.825 58.613 47.014 1.00 11.37 137 VAL B CA 1
ATOM 2540 C C . VAL B 1 117 ? -11.276 57.227 46.732 1.00 10.58 137 VAL B C 1
ATOM 2541 O O . VAL B 1 117 ? -10.074 56.985 46.866 1.00 13.25 137 VAL B O 1
ATOM 2545 N N . ASN B 1 118 ? -12.187 56.344 46.350 1.00 13.52 138 ASN B N 1
ATOM 2546 C CA . ASN B 1 118 ? -11.857 55.015 45.916 1.00 15.79 138 ASN B CA 1
ATOM 2547 C C . ASN B 1 118 ? -12.250 54.894 44.457 1.00 12.40 138 ASN B C 1
ATOM 2548 O O . ASN B 1 118 ? -13.263 55.453 44.043 1.00 15.99 138 ASN B O 1
ATOM 2553 N N . ALA B 1 119 ? -11.395 54.266 43.657 1.00 11.87 139 ALA B N 1
ATOM 2554 C CA . ALA B 1 119 ? -11.626 54.150 42.211 1.00 12.36 139 ALA B CA 1
ATOM 2555 C C . ALA B 1 119 ? -11.230 52.774 41.735 1.00 13.10 139 ALA B C 1
ATOM 2556 O O . ALA B 1 119 ? -10.168 52.257 42.145 1.00 12.42 139 ALA B O 1
ATOM 2558 N N . SER B 1 120 ? -12.041 52.240 40.823 1.00 11.64 140 SER B N 1
ATOM 2559 C CA . SER B 1 120 ? -11.757 50.960 40.163 1.00 8.84 140 SER B CA 1
ATOM 2560 C C . SER B 1 120 ? -12.400 50.866 38.800 1.00 10.90 140 SER B C 1
ATOM 2561 O O . SER B 1 120 ? -13.338 51.591 38.487 1.00 12.62 140 SER B O 1
ATOM 2564 N N . PHE B 1 121 ? -11.938 49.915 37.986 1.00 10.63 141 PHE B N 1
ATOM 2565 C CA . PHE B 1 121 ? -12.547 49.692 36.720 1.00 10.01 141 PHE B CA 1
ATOM 2566 C C . PHE B 1 121 ? -12.122 48.327 36.235 1.00 10.50 141 PHE B C 1
ATOM 2567 O O . PHE B 1 121 ? -11.196 47.718 36.778 1.00 12.00 141 PHE B O 1
ATOM 2575 N N . LYS B 1 122 ? -12.791 47.875 35.195 1.00 10.73 142 LYS B N 1
ATOM 2576 C CA . LYS B 1 122 ? -12.452 46.607 34.544 1.00 12.44 142 LYS B CA 1
ATOM 2577 C C . LYS B 1 122 ? -11.850 46.855 33.185 1.00 13.95 142 LYS B C 1
ATOM 2578 O O . LYS B 1 122 ? -12.272 47.766 32.456 1.00 13.66 142 LYS B O 1
ATOM 2584 N N . VAL B 1 123 ? -10.818 46.093 32.851 1.00 13.25 143 VAL B N 1
ATOM 2585 C CA . VAL B 1 123 ? -10.177 46.186 31.545 1.00 10.49 143 VAL B CA 1
ATOM 2586 C C . VAL B 1 123 ? -10.975 45.462 30.472 1.00 13.89 143 VAL B C 1
ATOM 2587 O O . VAL B 1 123 ? -11.371 44.298 30.638 1.00 12.42 143 VAL B O 1
ATOM 2591 N N . GLU B 1 124 ? -11.264 46.148 29.377 1.00 10.78 144 GLU B N 1
ATOM 2592 C CA . GLU B 1 124 ? -11.612 45.424 28.160 1.00 12.28 144 GLU B CA 1
ATOM 2593 C C . GLU B 1 124 ? -10.503 45.588 27.133 1.00 13.55 144 GLU B C 1
ATOM 2594 O O . GLU B 1 124 ? -10.211 46.713 26.705 1.00 12.69 144 GLU B O 1
ATOM 2600 N N . LYS B 1 125 ? -9.901 44.476 26.723 1.00 12.39 145 LYS B N 1
ATOM 2601 C CA . LYS B 1 125 ? -8.802 44.487 25.758 1.00 12.86 145 LYS B CA 1
ATOM 2602 C C . LYS B 1 125 ? -9.411 44.229 24.392 1.00 16.39 145 LYS B C 1
ATOM 2603 O O . LYS B 1 125 ? -10.118 43.219 24.204 1.00 17.57 145 LYS B O 1
ATOM 2609 N N . VAL B 1 126 ? -9.164 45.133 23.448 1.00 15.98 146 VAL B N 1
ATOM 2610 C CA . VAL B 1 126 ? -9.730 45.001 22.103 1.00 16.01 146 VAL B CA 1
ATOM 2611 C C . VAL B 1 126 ? -8.506 44.688 21.231 1.00 17.56 146 VAL B C 1
ATOM 2612 O O . VAL B 1 126 ? -8.060 43.552 21.218 1.00 16.78 146 VAL B O 1
ATOM 2616 N N . ALA B 1 127 ? -7.875 45.679 20.610 1.00 14.93 147 ALA B N 1
ATOM 2617 C CA . ALA B 1 127 ? -6.643 45.408 19.893 1.00 16.82 147 ALA B CA 1
ATOM 2618 C C . ALA B 1 127 ? -5.469 45.054 20.812 1.00 17.39 147 ALA B C 1
ATOM 2619 O O . ALA B 1 127 ? -4.586 44.285 20.425 1.00 19.46 147 ALA B O 1
ATOM 2621 N N . GLY B 1 128 ? -5.465 45.580 22.037 1.00 18.97 148 GLY B N 1
ATOM 2622 C CA . GLY B 1 128 ? -4.344 45.344 22.954 1.00 17.56 148 GLY B CA 1
ATOM 2623 C C . GLY B 1 128 ? -3.040 45.989 22.572 1.00 18.52 148 GLY B C 1
ATOM 2624 O O . GLY B 1 128 ? -3.005 46.925 21.778 1.00 20.56 148 GLY B O 1
ATOM 2625 N N . GLY B 1 129 ? -1.954 45.516 23.155 1.00 16.37 149 GLY B N 1
ATOM 2626 C CA . GLY B 1 129 ? -0.631 46.083 22.898 1.00 18.23 149 GLY B CA 1
ATOM 2627 C C . GLY B 1 129 ? 0.060 46.538 24.177 1.00 19.88 149 GLY B C 1
ATOM 2628 O O . GLY B 1 129 ? 1.231 46.950 24.174 1.00 17.14 149 GLY B O 1
ATOM 2629 N N . GLY B 1 130 ? -0.673 46.483 25.286 1.00 13.36 150 GLY B N 1
ATOM 2630 C CA . GLY B 1 130 ? -0.096 46.752 26.596 1.00 12.58 150 GLY B CA 1
ATOM 2631 C C . GLY B 1 130 ? -0.586 48.081 27.109 1.00 13.46 150 GLY B C 1
ATOM 2632 O O . GLY B 1 130 ? -1.089 48.928 26.341 1.00 11.21 150 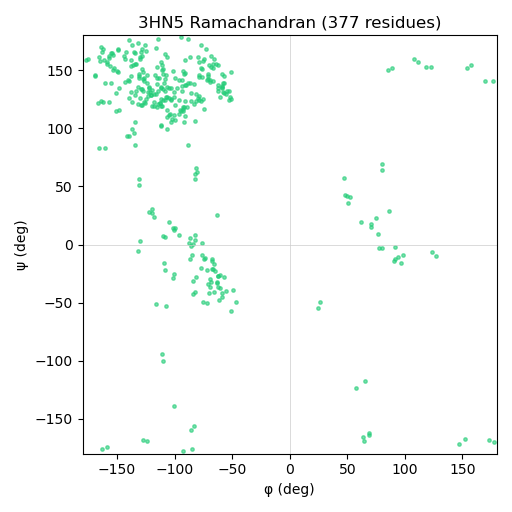GLY B O 1
ATOM 2633 N N . ILE B 1 131 ? -0.482 48.235 28.424 1.00 11.82 151 ILE B N 1
ATOM 2634 C CA . ILE B 1 131 ? -1.009 49.390 29.114 1.00 13.92 151 ILE B CA 1
ATOM 2635 C C . ILE B 1 131 ? 0.175 50.197 29.657 1.00 13.64 151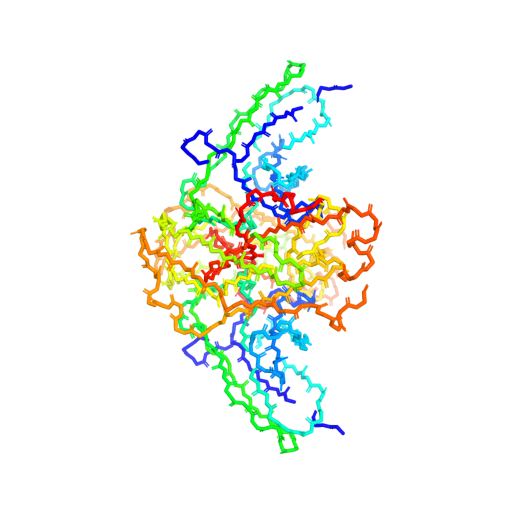 ILE B C 1
ATOM 2636 O O . ILE B 1 131 ? 1.014 49.664 30.388 1.00 12.37 151 ILE B O 1
ATOM 2641 N N . ASP B 1 132 ? 0.261 51.455 29.249 1.00 10.92 152 ASP B N 1
ATOM 2642 C CA . ASP B 1 132 ? 1.374 52.341 29.665 1.00 9.46 152 ASP B CA 1
ATOM 2643 C C . ASP B 1 132 ? 1.184 52.987 31.036 1.00 11.30 152 ASP B C 1
ATOM 2644 O O . ASP B 1 132 ? 2.160 53.097 31.805 1.00 13.38 152 ASP B O 1
ATOM 2649 N N . ARG B 1 133 ? -0.054 53.428 31.326 1.00 9.88 153 ARG B N 1
ATOM 2650 C CA . ARG B 1 133 ? -0.421 54.125 32.554 1.00 11.26 153 ARG B CA 1
ATOM 2651 C C . ARG B 1 133 ? -1.875 53.862 32.796 1.00 10.01 153 ARG B C 1
ATOM 2652 O O . ARG B 1 133 ? -2.649 53.758 31.816 1.00 11.05 153 ARG B O 1
ATOM 2660 N N . VAL B 1 134 ? -2.266 53.857 34.060 1.00 10.28 154 VAL B N 1
ATOM 2661 C CA . VAL B 1 134 ? -3.664 54.004 34.428 1.00 10.96 154 VAL B CA 1
ATOM 2662 C C . VAL B 1 134 ? -3.757 55.119 35.438 1.00 11.99 154 VAL B C 1
ATOM 2663 O O . VAL B 1 134 ? -2.842 55.318 36.259 1.00 11.67 154 VAL B O 1
ATOM 2667 N N . PHE B 1 135 ? -4.813 55.922 35.357 1.00 10.52 155 PHE B N 1
ATOM 2668 C CA . PHE B 1 135 ? -4.918 57.056 36.265 1.00 10.89 155 PHE B CA 1
ATOM 2669 C C . PHE B 1 135 ? -6.344 57.499 36.419 1.00 8.12 155 PHE B C 1
ATOM 2670 O O . PHE B 1 135 ? -7.182 57.194 35.568 1.00 10.02 155 PHE B O 1
ATOM 2678 N N . PHE B 1 136 ? -6.590 58.264 37.469 1.00 9.86 156 PHE B N 1
ATOM 2679 C CA . PHE B 1 136 ? -7.831 58.961 37.602 1.00 8.48 156 PHE B CA 1
ATOM 2680 C C . PHE B 1 136 ? -7.601 60.461 37.865 1.00 9.24 156 PHE B C 1
ATOM 2681 O O . PHE B 1 136 ? -6.507 60.874 38.231 1.00 8.97 156 PHE B O 1
ATOM 2697 N N . LEU B 1 138 ? -9.707 64.237 39.126 1.00 8.32 158 LEU B N 1
ATOM 2698 C CA . LEU B 1 138 ? -10.774 64.867 39.855 1.00 7.62 158 LEU B CA 1
ATOM 2699 C C . LEU B 1 138 ? -10.806 66.339 39.434 1.00 7.90 158 LEU B C 1
ATOM 2700 O O . LEU B 1 138 ? -9.761 66.946 39.163 1.00 9.87 158 LEU B O 1
ATOM 2705 N N . SER B 1 139 ? -12.009 66.866 39.389 1.00 8.81 159 SER B N 1
ATOM 2706 C CA . SER B 1 139 ? -12.243 68.201 38.825 1.00 10.20 159 SER B CA 1
ATOM 2707 C C . SER B 1 139 ? -13.517 68.819 39.384 1.00 11.52 159 SER B C 1
ATOM 2708 O O . SER B 1 139 ? -14.460 68.107 39.809 1.00 11.93 159 SER B O 1
ATOM 2711 N N . THR B 1 140 ? -13.580 70.144 39.402 1.00 11.06 160 THR B N 1
ATOM 2712 C CA . THR B 1 140 ? -14.819 70.788 39.822 1.00 12.64 160 THR B CA 1
ATOM 2713 C C . THR B 1 140 ? -15.822 70.939 38.682 1.00 12.39 160 THR B C 1
ATOM 2714 O O . THR B 1 140 ? -16.984 71.327 38.945 1.00 14.61 160 THR B O 1
ATOM 2718 N N . THR B 1 141 ? -15.416 70.660 37.441 1.00 11.73 161 THR B N 1
ATOM 2719 C CA . THR B 1 141 ? -16.335 70.634 36.330 1.00 13.68 161 THR B CA 1
ATOM 2720 C C . THR B 1 141 ? -16.265 69.358 35.510 1.00 15.62 161 THR B C 1
ATOM 2721 O O . THR B 1 141 ? -15.359 68.558 35.626 1.00 11.71 161 THR B O 1
ATOM 2725 N N . GLN B 1 142 ? -17.240 69.192 34.647 1.00 15.09 162 GLN B N 1
ATOM 2726 C CA . GLN B 1 142 ? -17.363 67.997 33.849 1.00 11.72 162 GLN B CA 1
ATOM 2727 C C . GLN B 1 142 ? -16.269 67.754 32.777 1.00 12.47 162 GLN B C 1
ATOM 2728 O O . GLN B 1 142 ? -16.175 66.658 32.234 1.00 13.77 162 GLN B O 1
ATOM 2734 N N . PHE B 1 143 ? -15.466 68.765 32.447 1.00 10.92 163 PHE B N 1
ATOM 2735 C CA . PHE B 1 143 ? -14.436 68.643 31.403 1.00 12.68 163 PHE B CA 1
ATOM 2736 C C . PHE B 1 143 ? -13.156 68.208 32.084 1.00 13.80 163 PHE B C 1
ATOM 2737 O O . PHE B 1 143 ? -12.543 68.960 32.801 1.00 11.90 163 PHE B O 1
ATOM 2745 N N . VAL B 1 144 ? -12.830 66.935 31.898 1.00 11.70 164 VAL B N 1
ATOM 2746 C CA . VAL B 1 144 ? -11.810 66.271 32.666 1.00 11.59 164 VAL B CA 1
ATOM 2747 C C . VAL B 1 144 ? -11.024 65.384 31.733 1.00 13.25 164 VAL B C 1
ATOM 2748 O O . VAL B 1 144 ? -11.604 64.522 31.095 1.00 13.21 164 VAL B O 1
ATOM 2752 N N . ASN B 1 145 ? -9.707 65.552 31.711 1.00 11.53 165 ASN B N 1
ATOM 2753 C CA . ASN B 1 145 ? -8.834 64.729 30.861 1.00 10.58 165 ASN B CA 1
ATOM 2754 C C . ASN B 1 145 ? -7.405 64.733 31.365 1.00 12.71 165 ASN B C 1
ATOM 2755 O O . ASN B 1 145 ? -7.148 65.275 32.435 1.00 11.09 165 ASN B O 1
ATOM 2760 N N . ASP B 1 146 ? -6.469 64.126 30.634 1.00 9.60 166 ASP B N 1
ATOM 2761 C CA . ASP B 1 146 ? -5.116 63.963 31.160 1.00 8.88 166 ASP B CA 1
ATOM 2762 C C . ASP B 1 146 ? -4.430 65.315 31.471 1.00 10.40 166 ASP B C 1
ATOM 2763 O O . ASP B 1 146 ? -3.559 65.373 32.331 1.00 11.77 166 ASP B O 1
ATOM 2768 N N . ALA B 1 147 ? -4.836 66.372 30.774 1.00 13.62 167 ALA B N 1
ATOM 2769 C CA . ALA B 1 147 ? -4.280 67.726 31.033 1.00 15.81 167 ALA B CA 1
ATOM 2770 C C . ALA B 1 147 ? -5.187 68.624 31.895 1.00 18.21 167 ALA B C 1
ATOM 2771 O O . ALA B 1 147 ? -4.714 69.512 32.617 1.00 22.73 167 ALA B O 1
ATOM 2773 N N . GLU B 1 148 ? -6.469 68.365 31.887 1.00 15.88 168 GLU B N 1
ATOM 2774 C CA . GLU B 1 148 ? -7.424 69.249 32.549 1.00 15.80 168 GLU B CA 1
ATOM 2775 C C . GLU B 1 148 ? -8.021 68.509 33.754 1.00 12.74 168 GLU B C 1
ATOM 2776 O O . GLU B 1 148 ? -8.924 67.677 33.584 1.00 13.94 168 GLU B O 1
ATOM 2782 N N . HIS B 1 149 ? -7.543 68.840 34.959 1.00 11.46 169 HIS B N 1
ATOM 2783 C CA . HIS B 1 149 ? -8.021 68.168 36.173 1.00 11.22 169 HIS B CA 1
ATOM 2784 C C . HIS B 1 149 ? -7.708 69.035 37.374 1.00 13.57 169 HIS B C 1
ATOM 2785 O O . HIS B 1 149 ? -6.708 68.800 38.055 1.00 14.31 169 HIS B O 1
ATOM 2792 N N . ASN B 1 150 ? -8.576 70.012 37.647 1.00 10.89 170 ASN B N 1
ATOM 2793 C CA . ASN B 1 150 ? -8.225 71.075 38.591 1.00 11.78 170 ASN B CA 1
ATOM 2794 C C . ASN B 1 150 ? -8.264 70.712 40.076 1.00 14.50 170 ASN B C 1
ATOM 2795 O O . ASN B 1 150 ? -8.004 71.567 40.926 1.00 18.96 170 ASN B O 1
ATOM 2800 N N . VAL B 1 151 ? -8.585 69.464 40.404 1.00 10.70 171 VAL B N 1
ATOM 2801 C CA . VAL B 1 151 ? -8.505 68.967 41.771 1.00 10.00 171 VAL B CA 1
ATOM 2802 C C . VAL B 1 151 ? -7.329 67.992 41.951 1.00 9.81 171 VAL B C 1
ATOM 2803 O O . VAL B 1 151 ? -6.471 68.160 42.847 1.00 11.45 171 VAL B O 1
ATOM 2807 N N . ASP B 1 152 ? -7.236 66.970 41.117 1.00 10.36 172 ASP B N 1
ATOM 2808 C CA . ASP B 1 152 ? -6.121 66.056 41.190 1.00 9.93 172 ASP B CA 1
ATOM 2809 C C . ASP B 1 152 ? -6.000 65.173 39.937 1.00 9.49 172 ASP B C 1
ATOM 2810 O O . ASP B 1 152 ? -6.947 65.010 39.160 1.00 10.63 172 ASP B O 1
ATOM 2815 N N . ARG B 1 153 ? -4.794 64.657 39.707 1.00 9.58 173 ARG B N 1
ATOM 2816 C CA . ARG B 1 153 ? -4.575 63.550 38.820 1.00 10.37 173 ARG B CA 1
ATOM 2817 C C . ARG B 1 153 ? -3.626 62.596 39.561 1.00 11.74 173 ARG B C 1
ATOM 2818 O O . ARG B 1 153 ? -2.589 63.001 40.058 1.00 12.09 173 ARG B O 1
ATOM 2826 N N . TYR B 1 154 ? -4.019 61.325 39.631 1.00 12.22 174 TYR B N 1
ATOM 2827 C CA . TYR B 1 154 ? -3.291 60.330 40.378 1.00 10.32 174 TYR B CA 1
ATOM 2828 C C . TYR B 1 154 ? -3.056 59.142 39.449 1.00 9.18 174 TYR B C 1
ATOM 2829 O O . TYR B 1 154 ? -4.042 58.533 38.985 1.00 10.43 174 TYR B O 1
ATOM 2838 N N . ASP B 1 155 ? -1.778 58.809 39.213 1.00 9.40 175 ASP B N 1
ATOM 2839 C CA . ASP B 1 155 ? -1.366 57.712 38.322 1.00 9.84 175 ASP B CA 1
ATOM 2840 C C . ASP B 1 155 ? -0.753 56.566 39.098 1.00 12.77 175 ASP B C 1
ATOM 2841 O O . ASP B 1 155 ? -0.065 56.775 40.093 1.00 13.41 175 ASP B O 1
ATOM 2846 N N . GLU B 1 156 ? -0.933 55.375 38.546 1.00 10.56 176 GLU B N 1
ATOM 2847 C CA . GLU B 1 156 ? -0.187 54.187 38.972 1.00 11.91 176 GLU B CA 1
ATOM 2848 C C . GLU B 1 156 ? 0.415 53.551 37.745 1.00 13.19 176 GLU B C 1
ATOM 2849 O O . GLU B 1 156 ? -0.234 53.426 36.705 1.00 12.57 176 GLU B O 1
ATOM 2855 N N . THR B 1 157 ? 1.694 53.184 37.823 1.00 13.01 177 THR B N 1
ATOM 2856 C CA . THR B 1 157 ? 2.401 52.725 36.634 1.00 12.72 177 THR B CA 1
ATOM 2857 C C . THR B 1 157 ? 3.153 51.399 36.819 1.00 17.44 177 THR B C 1
ATOM 2858 O O . THR B 1 157 ? 3.833 50.961 35.884 1.00 17.43 177 THR B O 1
ATOM 2862 N N . ASP B 1 158 ? 3.050 50.771 37.990 1.00 18.26 178 ASP B N 1
ATOM 2863 C CA . ASP B 1 158 ? 3.745 49.505 38.262 1.00 20.18 178 ASP B CA 1
ATOM 2864 C C . ASP B 1 158 ? 2.899 48.252 37.985 1.00 19.94 178 ASP B C 1
ATOM 2865 O O . ASP B 1 158 ? 1.710 48.222 38.291 1.00 19.85 178 ASP B O 1
ATOM 2870 N N . ASN B 1 159 ? 3.540 47.222 37.439 1.00 19.43 179 ASN B N 1
ATOM 2871 C CA A ASN B 1 159 ? 2.906 45.902 37.302 0.50 20.89 179 ASN B CA 1
ATOM 2872 C CA B ASN B 1 159 ? 2.937 45.894 37.251 0.50 21.34 179 ASN B CA 1
ATOM 2873 C C . ASN B 1 159 ? 1.632 45.920 36.444 1.00 19.70 179 ASN B C 1
ATOM 2874 O O . ASN B 1 159 ? 0.697 45.137 36.692 1.00 17.79 179 ASN B O 1
ATOM 2883 N N . LEU B 1 160 ? 1.561 46.812 35.455 1.00 16.67 180 LEU B N 1
ATOM 2884 C CA . LEU B 1 160 ? 0.311 46.942 34.691 1.00 16.04 180 LEU B CA 1
ATOM 2885 C C . LEU B 1 160 ? 0.095 45.743 33.770 1.00 13.89 180 LEU B C 1
ATOM 2886 O O . LEU B 1 160 ? -1.013 45.468 33.344 1.00 17.03 180 LEU B O 1
ATOM 2891 N N . ASP B 1 161 ? 1.165 45.053 33.439 1.00 15.16 181 ASP B N 1
ATOM 2892 C CA A ASP B 1 161 ? 1.043 43.874 32.594 0.50 16.08 181 ASP B CA 1
ATOM 2893 C CA B ASP B 1 161 ? 1.101 43.842 32.626 0.50 15.89 181 ASP B CA 1
ATOM 2894 C C . ASP B 1 161 ? 0.135 42.814 33.209 1.00 16.64 181 ASP B C 1
ATOM 2895 O O . ASP B 1 161 ? -0.465 42.004 32.472 1.00 14.94 181 ASP B O 1
ATOM 2904 N N . ALA B 1 162 ? 0.054 42.802 34.529 1.00 15.77 182 ALA B N 1
ATOM 2905 C CA . ALA B 1 162 ? -0.766 41.837 35.262 1.00 15.70 182 ALA B CA 1
ATOM 2906 C C . ALA B 1 162 ? -2.271 42.019 35.005 1.00 16.40 182 ALA B C 1
ATOM 2907 O O . ALA B 1 162 ? -3.047 41.151 35.314 1.00 18.33 182 ALA B O 1
ATOM 2909 N N . TYR B 1 163 ? -2.677 43.163 34.470 1.00 14.36 183 TYR B N 1
ATOM 2910 C CA . TYR B 1 163 ? -4.075 43.478 34.188 1.00 12.72 183 TYR B CA 1
ATOM 2911 C C . TYR B 1 163 ? -4.409 43.516 32.698 1.00 13.36 183 TYR B C 1
ATOM 2912 O O . TYR B 1 163 ? -5.529 43.871 32.310 1.00 12.05 183 TYR B O 1
ATOM 2921 N N . ASP B 1 164 ? -3.467 43.119 31.846 1.00 14.94 184 ASP B N 1
ATOM 2922 C CA . ASP B 1 164 ? -3.639 43.200 30.421 1.00 13.22 184 ASP B CA 1
ATOM 2923 C C . ASP B 1 164 ? -4.434 42.014 29.850 1.00 13.39 184 ASP B C 1
ATOM 2924 O O . ASP B 1 164 ? -3.928 41.272 28.999 1.00 13.76 184 ASP B O 1
ATOM 2929 N N . GLU B 1 165 ? -5.667 41.871 30.296 1.00 12.38 185 GLU B N 1
ATOM 2930 C CA . GLU B 1 165 ? -6.566 40.801 29.887 1.00 14.33 185 GLU B CA 1
ATOM 2931 C C . GLU B 1 165 ? -7.965 41.341 30.111 1.00 10.01 185 GLU B C 1
ATOM 2932 O O . GLU B 1 165 ? -8.197 41.968 31.147 1.00 11.65 185 GLU B O 1
ATOM 2938 N N . THR B 1 166 ? -8.895 41.079 29.195 1.00 9.50 186 THR B N 1
ATOM 2939 C CA . THR B 1 166 ? -10.293 41.385 29.409 1.00 10.33 186 THR B CA 1
ATOM 2940 C C . THR B 1 166 ? -10.809 40.677 30.673 1.00 11.55 186 THR B C 1
ATOM 2941 O O . THR B 1 166 ? -10.577 39.469 30.893 1.00 11.56 186 THR B O 1
ATOM 2945 N N . GLY B 1 167 ? -11.483 41.495 31.490 1.00 11.85 187 GLY B N 1
ATOM 2946 C CA . GLY B 1 167 ? -12.091 41.105 32.730 1.00 10.63 187 GLY B CA 1
ATOM 2947 C C . GLY B 1 167 ? -11.240 41.243 33.972 1.00 9.78 187 GLY B C 1
ATOM 2948 O O . GLY B 1 167 ? -11.743 40.971 35.052 1.00 8.77 187 GLY B O 1
ATOM 2949 N N . LYS B 1 168 ? -9.966 41.683 33.848 1.00 9.70 188 LYS B N 1
ATOM 2950 C CA . LYS B 1 168 ? -9.173 42.049 35.029 1.00 9.77 188 LYS B CA 1
ATOM 2951 C C . LYS B 1 168 ? -9.742 43.326 35.634 1.00 12.79 188 LYS B C 1
ATOM 2952 O O . LYS B 1 168 ? -10.180 44.207 34.898 1.00 13.80 188 LYS B O 1
ATOM 2958 N N . LEU B 1 169 ? -9.788 43.363 36.955 1.00 11.82 189 LEU B N 1
ATOM 2959 C CA . LEU B 1 169 ? -10.286 44.519 37.736 1.00 12.67 189 LEU B CA 1
ATOM 2960 C C . LEU B 1 169 ? -9.096 45.233 38.329 1.00 12.36 189 LEU B C 1
ATOM 2961 O O . LEU B 1 169 ? -8.249 44.631 38.992 1.00 14.29 189 LEU B O 1
ATOM 2966 N N . TYR B 1 170 ? -9.017 46.528 38.063 1.00 10.60 190 TYR B N 1
ATOM 2967 C CA . TYR B 1 170 ? -7.912 47.350 38.558 1.00 12.39 190 TYR B CA 1
ATOM 2968 C C . TYR B 1 170 ? -8.518 48.199 39.671 1.00 12.24 190 TYR B C 1
ATOM 2969 O O . TYR B 1 170 ? -9.524 48.892 39.462 1.00 11.99 190 TYR B O 1
ATOM 2978 N N . THR B 1 171 ? -7.901 48.158 40.844 1.00 12.62 191 THR B N 1
ATOM 2979 C CA . THR B 1 171 ? -8.321 48.981 41.986 1.00 12.56 191 THR B CA 1
ATOM 2980 C C . THR B 1 171 ? -7.170 49.894 42.384 1.00 12.93 191 THR B C 1
ATOM 2981 O O . THR B 1 171 ? -6.111 49.411 42.781 1.00 13.08 191 THR B O 1
ATOM 2985 N N . PHE B 1 172 ? -7.383 51.208 42.319 1.00 11.84 192 PHE B N 1
ATOM 2986 C CA . PHE B 1 172 ? -6.385 52.156 42.751 1.00 11.00 192 PHE B CA 1
ATOM 2987 C C . PHE B 1 172 ? -6.216 52.128 44.248 1.00 10.02 192 PHE B C 1
ATOM 2988 O O . PHE B 1 172 ? -7.153 51.809 44.989 1.00 12.69 192 PHE B O 1
ATOM 2996 N N . ALA B 1 173 ? -5.036 52.527 44.724 1.00 13.96 193 ALA B N 1
ATOM 2997 C CA . ALA B 1 173 ? -4.888 52.797 46.140 1.00 14.66 193 ALA B CA 1
ATOM 2998 C C . ALA B 1 173 ? -5.899 53.847 46.556 1.00 15.70 193 ALA B C 1
ATOM 2999 O O . ALA B 1 173 ? -6.152 54.788 45.812 1.00 14.17 193 ALA B O 1
ATOM 3001 N N . THR B 1 174 ? -6.512 53.657 47.731 1.00 15.08 194 THR B N 1
ATOM 3002 C CA . THR B 1 174 ? -7.352 54.673 48.326 1.00 13.71 194 THR B CA 1
ATOM 3003 C C . THR B 1 174 ? -6.589 55.976 48.457 1.00 14.64 194 THR B C 1
ATOM 3004 O O . THR B 1 174 ? -5.454 55.970 48.900 1.00 15.97 194 THR B O 1
ATOM 3008 N N . ARG B 1 175 ? -7.203 57.075 48.036 1.00 13.73 195 ARG B N 1
ATOM 3009 C CA . ARG B 1 175 ? -6.559 58.396 48.106 1.00 13.83 195 ARG B CA 1
ATOM 3010 C C . ARG B 1 175 ? -7.264 59.268 49.117 1.00 12.11 195 ARG B C 1
ATOM 3011 O O . ARG B 1 175 ? -8.481 59.301 49.164 1.00 12.43 195 ARG B O 1
ATOM 3019 N N . ASP B 1 176 ? -6.500 59.947 49.964 1.00 11.75 196 ASP B N 1
ATOM 3020 C CA . ASP B 1 176 ? -7.083 60.811 50.974 1.00 12.07 196 ASP B CA 1
ATOM 3021 C C . ASP B 1 176 ? -6.693 62.248 50.660 1.00 12.72 196 ASP B C 1
ATOM 3022 O O . ASP B 1 176 ? -5.521 62.550 50.445 1.00 13.80 196 ASP B O 1
ATOM 3027 N N . TYR B 1 177 ? -7.696 63.130 50.684 1.00 12.84 197 TYR B N 1
ATOM 3028 C CA . TYR B 1 177 ? -7.532 64.530 50.250 1.00 10.61 197 TYR B CA 1
ATOM 3029 C C . TYR B 1 177 ? -7.787 65.529 51.372 1.00 14.14 197 TYR B C 1
ATOM 3030 O O . TYR B 1 177 ? -8.090 66.682 51.103 1.00 12.03 197 TYR B O 1
ATOM 3039 N N . THR B 1 178 ? -7.626 65.091 52.619 1.00 13.85 198 THR B N 1
ATOM 3040 C CA . THR B 1 178 ? -7.744 65.985 53.798 1.00 15.23 198 THR B CA 1
ATOM 3041 C C . THR B 1 178 ? -6.919 67.251 53.624 1.00 15.34 198 THR B C 1
ATOM 3042 O O . THR B 1 178 ? -7.380 68.334 53.978 1.00 17.52 198 THR B O 1
ATOM 3046 N N . ASP B 1 179 ? -5.731 67.118 53.051 1.00 17.61 199 ASP B N 1
ATOM 3047 C CA . ASP B 1 179 ? -4.830 68.266 52.915 1.00 19.88 199 ASP B CA 1
ATOM 3048 C C . ASP B 1 179 ? -4.731 68.845 51.531 1.00 19.71 199 ASP B C 1
ATOM 3049 O O . ASP B 1 179 ? -3.795 69.593 51.258 1.00 21.05 199 ASP B O 1
ATOM 3054 N N . ASN B 1 180 ? -5.713 68.559 50.675 1.00 17.07 200 ASN B N 1
ATOM 3055 C CA . ASN B 1 180 ? -5.769 69.115 49.327 1.00 16.03 200 ASN B CA 1
ATOM 3056 C C . ASN B 1 180 ? -6.805 70.256 49.286 1.00 16.49 200 ASN B C 1
ATOM 3057 O O . ASN B 1 180 ? -8.028 70.017 49.368 1.00 12.13 200 ASN B O 1
ATOM 3062 N N . SER B 1 181 ? -6.326 71.496 49.192 1.00 15.02 201 SER B N 1
ATOM 3063 C CA A SER B 1 181 ? -7.236 72.635 49.295 0.50 14.80 201 SER B CA 1
ATOM 3064 C CA B SER B 1 181 ? -7.245 72.625 49.310 0.50 15.13 201 SER B CA 1
ATOM 3065 C C . SER B 1 181 ? -8.211 72.691 48.110 1.00 11.93 201 SER B C 1
ATOM 3066 O O . SER B 1 181 ? -9.373 73.093 48.265 1.00 12.92 201 SER B O 1
ATOM 3089 N N . PHE B 1 183 ? -9.550 70.161 46.595 1.00 10.84 203 PHE B N 1
ATOM 3090 C CA . PHE B 1 183 ? -10.562 69.129 46.924 1.00 9.50 203 PHE B CA 1
ATOM 3091 C C . PHE B 1 183 ? -11.513 69.666 47.988 1.00 10.45 203 PHE B C 1
ATOM 3092 O O . PHE B 1 183 ? -12.718 69.535 47.882 1.00 12.99 203 PHE B O 1
ATOM 3100 N N . GLN B 1 184 ? -10.959 70.224 49.059 1.00 10.18 204 GLN B N 1
ATOM 3101 C CA . GLN B 1 184 ? -11.787 70.834 50.099 1.00 11.74 204 GLN B CA 1
ATOM 3102 C C . GLN B 1 184 ? -12.714 71.907 49.532 1.00 10.21 204 GLN B C 1
ATOM 3103 O O . GLN B 1 184 ? -13.890 72.005 49.900 1.00 12.52 204 GLN B O 1
ATOM 3109 N N . THR B 1 185 ? -12.207 72.699 48.606 1.00 12.49 205 THR B N 1
ATOM 3110 C CA . THR B 1 185 ? -13.030 73.729 47.986 1.00 11.74 205 THR B CA 1
ATOM 3111 C C . THR B 1 185 ? -14.106 73.113 47.079 1.00 10.57 205 THR B C 1
ATOM 3112 O O . THR B 1 185 ? -15.195 73.591 47.008 1.00 12.85 205 THR B O 1
ATOM 3116 N N . ALA B 1 186 ? -13.778 72.034 46.392 1.00 9.46 206 ALA B N 1
ATOM 3117 C CA . ALA B 1 186 ? -14.759 71.297 45.590 1.00 8.98 206 ALA B CA 1
ATOM 3118 C C . ALA B 1 186 ? -15.918 70.807 46.446 1.00 9.80 206 ALA B C 1
ATOM 3119 O O . ALA B 1 186 ? -17.105 70.945 46.076 1.00 10.42 206 ALA B O 1
ATOM 3121 N N . LEU B 1 187 ? -15.601 70.257 47.604 1.00 12.23 207 LEU B N 1
ATOM 3122 C CA . LEU B 1 187 ? -16.642 69.870 48.548 1.00 13.33 207 LEU B CA 1
ATOM 3123 C C . LEU B 1 187 ? -17.540 71.024 49.004 1.00 14.31 207 LEU B C 1
ATOM 3124 O O . LEU B 1 187 ? -18.766 70.873 49.111 1.00 12.79 207 LEU B O 1
ATOM 3129 N N . LYS B 1 188 ? -16.935 72.175 49.276 1.00 12.75 208 LYS B N 1
ATOM 3130 C CA . LYS B 1 188 ? -17.684 73.383 49.693 1.00 10.71 208 LYS B CA 1
ATOM 3131 C C . LYS B 1 188 ? -18.587 73.923 48.602 1.00 9.47 208 LYS B C 1
ATOM 3132 O O . LYS B 1 188 ? -19.698 74.380 48.884 1.00 11.08 208 LYS B O 1
ATOM 3138 N N . ARG B 1 189 ? -18.087 73.911 47.379 1.00 9.34 209 ARG B N 1
ATOM 3139 C CA . ARG B 1 189 ? -18.863 74.233 46.164 1.00 11.20 209 ARG B CA 1
ATOM 3140 C C . ARG B 1 189 ? -19.944 73.200 45.842 1.00 12.66 209 ARG B C 1
ATOM 3141 O O . ARG B 1 189 ? -20.889 73.496 45.098 1.00 14.06 209 ARG B O 1
ATOM 3149 N N . GLY B 1 190 ? -19.791 71.988 46.370 1.00 11.28 210 GLY B N 1
ATOM 3150 C CA . GLY B 1 190 ? -20.740 70.915 46.117 1.00 12.09 210 GLY B CA 1
ATOM 3151 C C . GLY B 1 190 ? -20.624 70.303 44.730 1.00 12.70 210 GLY B C 1
ATOM 3152 O O . GLY B 1 190 ? -21.594 69.710 44.238 1.00 13.73 210 GLY B O 1
ATOM 3153 N N . THR B 1 191 ? -19.449 70.445 44.098 1.00 11.98 211 THR B N 1
ATOM 3154 C CA . THR B 1 191 ? -19.212 70.002 42.733 1.00 11.59 211 THR B CA 1
ATOM 3155 C C . THR B 1 191 ? -17.884 69.248 42.638 1.00 15.36 211 THR B C 1
ATOM 3156 O O . THR B 1 191 ? -16.808 69.848 42.697 1.00 13.51 211 THR B O 1
ATOM 3160 N N . LEU B 1 192 ? -17.967 67.927 42.515 1.00 12.24 212 LEU B N 1
ATOM 3161 C CA . LEU B 1 192 ? -16.783 67.126 42.303 1.00 10.80 212 LEU B CA 1
ATOM 3162 C C . LEU B 1 192 ? -17.061 66.067 41.248 1.00 12.45 212 LEU B C 1
ATOM 3163 O O . LEU B 1 192 ? -17.990 65.259 41.398 1.00 11.88 212 LEU B O 1
ATOM 3168 N N . PHE B 1 193 ? -16.254 66.095 40.185 1.00 9.41 213 PHE B N 1
ATOM 3169 C CA . PHE B 1 193 ? -16.337 65.134 39.085 1.00 10.61 213 PHE B CA 1
ATOM 3170 C C . PHE B 1 193 ? -15.061 64.306 39.039 1.00 10.19 213 PHE B C 1
ATOM 3171 O O . PHE B 1 193 ? -13.976 64.753 39.415 1.00 8.36 213 PHE B O 1
ATOM 3179 N N . GLY B 1 194 ? -15.193 63.094 38.521 1.00 9.78 214 GLY B N 1
ATOM 3180 C CA . GLY B 1 194 ? -14.072 62.206 38.350 1.00 9.36 214 GLY B CA 1
ATOM 3181 C C . GLY B 1 194 ? -14.111 61.494 37.034 1.00 10.28 214 GLY B C 1
ATOM 3182 O O . GLY B 1 194 ? -15.161 61.413 36.374 1.00 10.58 214 GLY B O 1
ATOM 3183 N N . ARG B 1 195 ? -12.947 61.014 36.621 1.00 11.68 215 ARG B N 1
ATOM 3184 C CA . ARG B 1 195 ? -12.805 60.247 35.396 1.00 9.29 215 A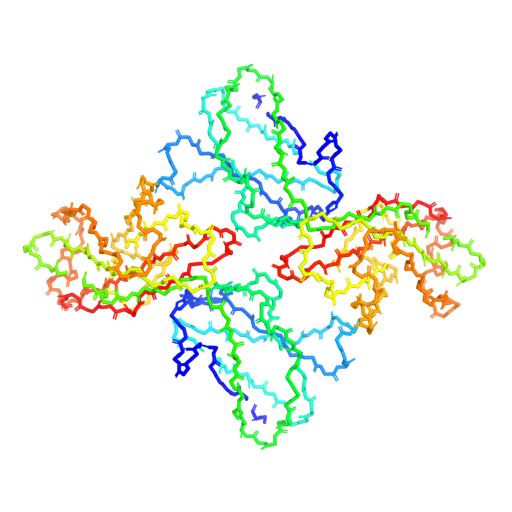RG B CA 1
ATOM 3185 C C . ARG B 1 195 ? -11.614 59.309 35.536 1.00 9.92 215 ARG B C 1
ATOM 3186 O O . ARG B 1 195 ? -10.685 59.619 36.258 1.00 10.34 215 ARG B O 1
ATOM 3194 N N . ILE B 1 196 ? -11.661 58.179 34.829 1.00 9.53 216 ILE B N 1
ATOM 3195 C CA . ILE B 1 196 ? -10.582 57.187 34.810 1.00 9.33 216 ILE B CA 1
ATOM 3196 C C . ILE B 1 196 ? -10.031 57.072 33.398 1.00 8.89 216 ILE B C 1
ATOM 3197 O O . ILE B 1 196 ? -10.744 57.207 32.415 1.00 9.97 216 ILE B O 1
ATOM 3202 N N . CYS B 1 197 ? -8.737 56.829 33.296 1.00 8.98 217 CYS B N 1
ATOM 3203 C CA . CYS B 1 197 ? -8.079 56.684 32.004 1.00 8.34 217 CYS B CA 1
ATOM 3204 C C . CYS B 1 197 ? -7.142 55.478 31.931 1.00 10.77 217 CYS B C 1
ATOM 3205 O O . CYS B 1 197 ? -6.397 55.193 32.851 1.00 10.38 217 CYS B O 1
ATOM 3208 N N . ILE B 1 198 ? -7.283 54.720 30.855 1.00 9.63 218 ILE B N 1
ATOM 3209 C CA . ILE B 1 198 ? -6.251 53.770 30.418 1.00 10.56 218 ILE B CA 1
ATOM 3210 C C . ILE B 1 198 ? -5.479 54.428 29.284 1.00 8.95 218 ILE B C 1
ATOM 3211 O O . ILE B 1 198 ? -6.081 54.841 28.298 1.00 10.18 218 ILE B O 1
ATOM 3216 N N . TRP B 1 199 ? -4.141 54.480 29.412 1.00 10.36 219 TRP B N 1
ATOM 3217 C CA . TRP B 1 199 ? -3.264 54.960 28.327 1.00 9.23 219 TRP B CA 1
ATOM 3218 C C . TRP B 1 199 ? -2.607 53.763 27.655 1.00 8.23 219 TRP B C 1
ATOM 3219 O O . TRP B 1 199 ? -1.746 53.129 28.268 1.00 10.87 219 TRP B O 1
ATOM 3230 N N . PRO B 1 200 ? -3.065 53.404 26.457 1.00 8.87 220 PRO B N 1
ATOM 3231 C CA . PRO B 1 200 ? -2.465 52.244 25.811 1.00 9.09 220 PRO B CA 1
ATOM 3232 C C . PRO B 1 200 ? -1.063 52.542 25.324 1.00 8.39 220 PRO B C 1
ATOM 3233 O O . PRO B 1 200 ? -0.790 53.651 24.833 1.00 11.29 220 PRO B O 1
ATOM 3237 N N . LYS B 1 201 ? -0.178 51.551 25.462 1.00 12.42 221 LYS B N 1
ATOM 3238 C CA . LYS B 1 201 ? 1.165 51.623 24.854 1.00 14.28 221 LYS B CA 1
ATOM 3239 C C . LYS B 1 201 ? 1.047 51.878 23.371 1.00 14.35 221 LYS B C 1
ATOM 3240 O O . LYS B 1 201 ? 0.318 51.192 22.674 1.00 13.20 221 LYS B O 1
ATOM 3246 N N . GLY B 1 202 ? 1.762 52.871 22.881 1.00 15.39 222 GLY B N 1
ATOM 3247 C CA . GLY B 1 202 ? 1.750 53.175 21.463 1.00 15.92 222 GLY B CA 1
ATOM 3248 C C . GLY B 1 202 ? 0.748 54.244 21.079 1.00 14.44 222 GLY B C 1
ATOM 3249 O O . GLY B 1 202 ? 0.790 54.739 19.980 1.00 12.92 222 GLY B O 1
ATOM 3250 N N . SER B 1 203 ? -0.139 54.628 21.995 1.00 11.51 223 SER B N 1
ATOM 3251 C CA . SER B 1 203 ? -1.191 55.548 21.670 1.00 9.73 223 SER B CA 1
ATOM 3252 C C . SER B 1 203 ? -0.750 56.988 21.949 1.00 9.05 223 SER B C 1
ATOM 3253 O O . SER B 1 203 ? -0.036 57.212 22.926 1.00 8.75 223 SER B O 1
ATOM 3256 N N . ASP B 1 204 ? -1.220 57.946 21.144 1.00 10.33 224 ASP B N 1
ATOM 3257 C CA . ASP B 1 204 ? -0.986 59.364 21.452 1.00 9.30 224 ASP B CA 1
ATOM 3258 C C . ASP B 1 204 ? -2.014 59.959 22.435 1.00 11.15 224 ASP B C 1
ATOM 3259 O O . ASP B 1 204 ? -1.961 61.143 22.749 1.00 11.06 224 ASP B O 1
ATOM 3264 N N . GLN B 1 205 ? -2.968 59.133 22.877 1.00 8.54 225 GLN B N 1
ATOM 3265 C CA . GLN B 1 205 ? -4.162 59.608 23.582 1.00 10.21 225 GLN B CA 1
ATOM 3266 C C . GLN B 1 205 ? -4.618 58.538 24.575 1.00 8.99 225 GLN B C 1
ATOM 3267 O O . GLN B 1 205 ? -4.529 57.337 24.295 1.00 10.86 225 GLN B O 1
ATOM 3273 N N . GLY B 1 206 ? -5.205 58.991 25.672 1.00 8.99 226 GLY B N 1
ATOM 3274 C CA . GLY B 1 206 ? -5.961 58.114 26.551 1.00 12.44 226 GLY B CA 1
ATOM 3275 C C . GLY B 1 206 ? -7.323 57.706 26.056 1.00 11.62 226 GLY B C 1
ATOM 3276 O O . GLY B 1 206 ? -7.925 58.357 25.221 1.00 11.55 226 GLY B O 1
ATOM 3277 N N . ILE B 1 207 ? -7.817 56.570 26.593 1.00 11.88 227 ILE B N 1
ATOM 3278 C CA . ILE B 1 207 ? -9.215 56.184 26.481 1.00 11.36 227 ILE B CA 1
ATOM 3279 C C . ILE B 1 207 ? -9.743 56.261 27.883 1.00 8.96 227 ILE B C 1
ATOM 3280 O O . ILE B 1 207 ? -9.020 55.946 28.864 1.00 9.30 227 ILE B O 1
ATOM 3285 N N . TYR B 1 208 ? -11.002 56.711 28.013 1.00 10.68 228 TYR B N 1
ATOM 3286 C CA . TYR B 1 208 ? -11.523 57.091 29.322 1.00 11.04 228 TYR B CA 1
ATOM 3287 C C . TYR B 1 208 ? -12.796 56.384 29.723 1.00 9.55 228 TYR B C 1
ATOM 3288 O O . TYR B 1 208 ? -13.485 55.805 28.867 1.00 11.33 228 TYR B O 1
ATOM 3297 N N . SER B 1 209 ? -13.138 56.494 31.004 1.00 9.29 229 SER B N 1
ATOM 3298 C CA . SER B 1 209 ? -14.480 56.241 31.453 1.00 10.07 229 SER B CA 1
ATOM 3299 C C . SER B 1 209 ? -15.380 57.430 31.110 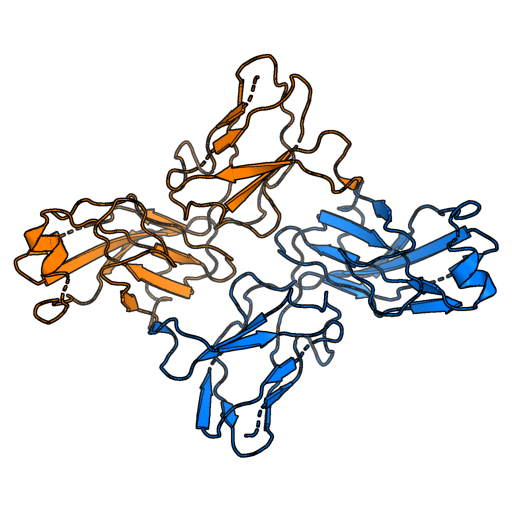1.00 11.35 229 SER B C 1
ATOM 3300 O O . SER B 1 209 ? -14.884 58.458 30.746 1.00 10.59 229 SER B O 1
ATOM 3303 N N . LYS B 1 210 ? -16.691 57.297 31.308 1.00 11.89 230 LYS B N 1
ATOM 3304 C CA . LYS B 1 210 ? -17.557 58.502 31.341 1.00 12.29 230 LYS B CA 1
ATOM 3305 C C . LYS B 1 210 ? -17.176 59.301 32.541 1.00 12.25 230 LYS B C 1
ATOM 3306 O O . LYS B 1 210 ? -16.592 58.789 33.499 1.00 12.41 230 LYS B O 1
ATOM 3312 N N . VAL B 1 211 ? -17.518 60.566 32.520 1.00 10.27 231 VAL B N 1
ATOM 3313 C CA . VAL B 1 211 ? -17.370 61.392 33.701 1.00 12.73 231 VAL B CA 1
ATOM 3314 C C . VAL B 1 211 ? -18.351 60.885 34.765 1.00 13.23 231 VAL B C 1
ATOM 3315 O O . VAL B 1 211 ? -19.508 60.471 34.431 1.00 12.61 231 VAL B O 1
ATOM 3319 N N . ILE B 1 212 ? -17.884 60.882 36.019 1.00 12.06 232 ILE B N 1
ATOM 3320 C CA . ILE B 1 212 ? -18.664 60.497 37.191 1.00 10.66 232 ILE B CA 1
ATOM 3321 C C . ILE B 1 212 ? -18.820 61.693 38.097 1.00 14.30 232 ILE B C 1
ATOM 3322 O O . ILE B 1 212 ? -17.838 62.361 38.371 1.00 12.93 232 ILE B O 1
ATOM 3327 N N . ARG B 1 213 ? -20.050 61.999 38.513 1.00 9.57 233 ARG B N 1
ATOM 3328 C CA . ARG B 1 213 ? -20.243 63.056 39.487 1.00 13.39 233 ARG B CA 1
ATOM 3329 C C . ARG B 1 213 ? -20.223 62.470 40.875 1.00 13.94 233 ARG B C 1
ATOM 3330 O O . ARG B 1 213 ? -21.109 61.710 41.247 1.00 12.69 233 ARG B O 1
ATOM 3338 N N . LEU B 1 214 ? -19.164 62.794 41.617 1.00 11.60 234 LEU B N 1
ATOM 3339 C CA A LEU B 1 214 ? -18.948 62.257 42.954 0.70 12.38 234 LEU B CA 1
ATOM 3340 C CA B LEU B 1 214 ? -18.944 62.276 42.961 0.30 13.24 234 LEU B CA 1
ATOM 3341 C C . LEU B 1 214 ? -19.703 63.071 43.999 1.00 14.40 234 LEU B C 1
ATOM 3342 O O . LEU B 1 214 ? -20.135 62.522 45.007 1.00 18.74 234 LEU B O 1
ATOM 3351 N N . LYS B 1 215 ? -19.863 64.362 43.747 1.00 14.74 235 LYS B N 1
ATOM 3352 C CA . LYS B 1 215 ? -20.633 65.219 44.610 1.00 16.09 235 LYS B CA 1
ATOM 3353 C C . LYS B 1 215 ? -21.294 66.282 43.735 1.00 18.86 235 LYS B C 1
ATOM 3354 O O . LYS B 1 215 ? -20.636 66.867 42.844 1.00 14.68 235 LYS B O 1
#

Solvent-accessible surface area: 18350 Å² total

Secondary structure (DSSP, 8-state):
---B----TT-------TTS-EEEE-SS-GGG--PEEEE--TT--B----SEEE--BPTT-SSB-STT-----EEESSS-B------BSEEEES---EETTEE--EEEEEESS---EEEEE--BSSS--SSS--SS---EE-SSGGGG-STT-EEEPPPEE-TT---HHHHHHT--EE--EEEETT-SS-EEPPPEE--/---B----TTPPPP---TTSSEEEE-SS-GGG--PEEEE--TT--B----SEEE--BPTT-SSB-STT-----EEESSS-B------BSEEEES---EETTEE--EEEEEESS---EEEEE--BSSS---SS--SS---EE-SSGGGG-STT-EEEPPPEE-TT---HHHHHHT--EE--EEEETT-SS-EEPPPEE--

Sequence (398 aa):
ESLTGRVYNGEALQLRRGGNNEEAVQLQLYQHGYAKHDPINVYVNQDGYSANLFDGEYQITKSGNGPWTSEGRDTINVTVAGNTVQDVEVTPYYLVRDAQTLEGNKVNASFKVEKVAGGGIDRVFFLSTTQFVVNDDAEHNVDRYDETDNLDDAYDETGKLYTFATRRDYTDNSFQTALKRGTLFGRICIWPKGSDQGIYSKVIRLKESLTGRVYNNGEALQLRGNEAVQLQLYQHGYAKHDPINVYVNQDGYSANLFDGEEYQITKSGNGPWTSEEGRDTINVTVAGNTVQDVEVTPYYLVRDDAQTLEGNKVNASFKVEKVAGGGIDRVFFLSTTQFVNDAEHNVDRYDETDNNLDDAYDETGKLYTFATRDYTDNSSFQTALKRGTLFGRICIWPKGSDQGIYSKVIRLLK

Foldseek 3Di:
DAEDEFEEDPAGFAFQADQQFWAWKDDPDPVVVDTDIFDAGRRGTDDDDDFAKIWFGDPQGDQFHCVPTDIDIDGGDHYYYDYHYTWGQKAWAPWDADDPQKDKTKTAIDGTVHDFWAKKKKKDQDQNDHPVDHLQDIGIDGPPRVVRRHGGRMDIDDMDGRVPRVSVVSVVVVGMKMKMWTDGVSHPTTTIDHIDTRD/DAEDEFEAPPAGFFFAFDQQFWAWKADDDVVVVDTDTFTAGRRGTDDDDDFDKIWFGDPQGDQFHCVPTDIDIDGIDGYYYDYHYTFGQWAWAPWDADDPQKDKTKTFIDGTVHDFFAKKKKKDQDQNDFPPDHVQDIGIDGPPRVVRRHGGRMDIDDMDGCPPRVSVVSVVVVGMKMKIWTDGPSHPTTTIDHIDTHD

Radius of gyration: 23.59 Å; Cα contacts (8 Å, |Δi|>4): 1028; chains: 2; bounding box: 57×40×71 Å

Nearest PDB structures (foldseek):
  3hn5-assembly2_B  TM=9.968E-01  e=5.209E-36  Bacteroides fragilis NCTC 9343
  4fxt-assembly8_H  TM=8.070E-01  e=1.461E-15  Bacteroides ovatus ATCC 8483
  4fxt-assembly9_I  TM=8.482E-01  e=1.506E-14  Bacteroides ovatus ATCC 8483
  4fxt-assembly3_C  TM=8.103E-01  e=5.498E-15  Bacteroides ovatus ATCC 8483
  4fxt-assembly14_N  TM=7.886E-01  e=3.708E-14  Bacteroides ovatus ATCC 8483

B-factor: mean 18.29, std 7.91, range [2.44, 59.13]

CATH classification: 2.60.40.1120 (+1 more: 2.60.40.2060)

InterPro domains:
  IPR024278 DUF3823, N-terminal [PF12866] (31-120)
  IPR041186 Domain of unknown function DUF3823_C [PF18003] (123-231)

Organism: Bacteroides fragilis (strain ATCC 25285 / DSM 2151 / CCUG 4856 / JCM 11019 / LMG 10263 / NCTC 9343 / Onslow / VPI 2553 / EN-2) (NCBI:txid272559)